Protein AF-L9L7R2-F1 (afdb_monomer_lite)

Sequence (390 aa):
MSDCEFRYIYTLAQDYLRYVLELSQPTSGSSKTSRVLQNVAFSVQKEVEKNLKPCLDNFDVVSIEDARTIFNQVMEKEFEDGIINWGRIVTIFAFGGILIKKVLRERIAPDVDTYKDISYFVAEFIVNHTGEWIRQNGGWVLRHWFNVDLLSAELQETATGKEPTSRTLRGDWTQFGREMAAAAVSSAKRSLRAELKQRLRALSAEERLRQSRLLTQKVIAHSQYQKSKRISIFLSMQDEIETEEIIKDIFQRGKTCFIPRYQFQSNHMDMVKLASPEEISSLPKTSWNIHQPGEGDVREEALSTGGLDLIFMPGLGFDQHGNRLGRGRGYYDTYLKRCLQQQGVKPYTLALAFKEQICLQVPVDENDMKVDEVLYEDTSGSEVQMTTAK

pLDDT: mean 80.46, std 20.23, range [26.33, 98.88]

Radius of gyration: 24.58 Å; chains: 1; bounding box: 65×55×69 Å

Organism: Tupaia chinensis (NCBI:txid246437)

InterPro domains:
  IPR002475 Bcl2-like [PS50062] (37-142)
  IPR002698 5-formyltetrahydrofolate cyclo-ligase [PF01812] (189-377)
  IPR002698 5-formyltetrahydrofolate cyclo-ligase [PTHR23407] (184-378)
  IPR002698 5-formyltetrahydrofolate cyclo-ligase [TIGR02727] (189-376)
  IPR013282 Bcl-2-related protein A1 [PR01867] (3-15)
  IPR013282 Bcl-2-related protein A1 [PR01867] (64-77)
  IPR013282 Bcl-2-related protein A1 [PR01867] (79-88)
  IPR013282 Bcl-2-related protein A1 [PR01867] (91-102)
  IPR020717 Apoptosis regulator, Bcl-2, BH1 motif, conserved site [PS01080] (78-97)
  IPR024185 5-formyltetrahydrofolate cyclo-ligase-like domain superfamily [G3DSA:3.40.50.10420] (180-381)
  IPR026298 Bcl-2 family [PR01862] (71-83)
  IPR026298 Bcl-2 family [PR01862] (85-113)
  IPR026298 Bcl-2 family [PR01862] (117-141)
  IPR026298 Bcl-2 family [cd06845] (10-141)
  IPR036834 Bcl-2-like superfamily [G3DSA:1.10.437.10] (1-147)
  IPR036834 Bcl-2-like superfamily [SSF56854] (1-141)
  IPR037171 NagB/RpiA transferase-like [SSF100950] (189-378)
  IPR046371 Bcl-2, Bcl-2 homology region 1-3 [PF00452] (37-140)
  IPR046371 Bcl-2, Bcl-2 homology region 1-3 [SM00337] (37-140)

Foldseek 3Di:
DDPVQLVVLLVLLLLQLCLLVVVDDPPPPQDPLSVVLNVLLVQLLVLLCVPCVVVLVPDQLQDLVSLLVVLCVLLCLLCVVVDDALLNLSLLSSSLSSNSVRNVVNDPDDDPCSSSSSSNSSSVCCCVRPVVVLVVQVHSDPVRSQQTQPPPDPPPDDDDDDDDDDDDPDDDSNVSSVVSSVSSLVSSLVVVLVVLVVLLVPDDPVLLQVFLVVVLVVLVVDPLNVPWQFEEDECDDSSWRHCLSVQQVCVVSNGWYWYWDDDPVALEIFTFTDPHSVVLVVADADPSRGGDHDPPDDTDTQLVPAHTQEYEDEASAAEPQQFGRHPPSCNVLVVQVVRVVRHPDRHQYEYEDEPSRYGSDRRDDPSTDGHQYYDYDDPDPDDDDDDGDD

Structure (mmCIF, N/CA/C/O backbone):
data_AF-L9L7R2-F1
#
_entry.id   AF-L9L7R2-F1
#
loop_
_atom_site.group_PDB
_atom_site.id
_atom_site.type_symbol
_atom_site.label_atom_id
_atom_site.label_alt_id
_atom_site.label_comp_id
_atom_site.label_asym_id
_atom_site.label_entity_id
_atom_site.label_seq_id
_atom_site.pdbx_PDB_ins_code
_atom_site.Cartn_x
_atom_site.Cartn_y
_atom_site.Cartn_z
_atom_site.occupancy
_atom_site.B_iso_or_equiv
_atom_site.auth_seq_id
_atom_site.auth_comp_id
_atom_site.auth_asym_id
_atom_site.auth_atom_id
_atom_site.pdbx_PDB_model_num
ATOM 1 N N . MET A 1 1 ? -0.063 -6.617 -37.432 1.00 52.84 1 MET A N 1
ATOM 2 C CA . MET A 1 1 ? 1.010 -5.662 -37.077 1.00 52.84 1 MET A CA 1
ATOM 3 C C . MET A 1 1 ? 0.674 -4.313 -37.691 1.00 52.84 1 MET A C 1
ATOM 5 O O . MET A 1 1 ? 0.381 -4.291 -38.880 1.00 52.84 1 MET A O 1
ATOM 9 N N . SER A 1 2 ? 0.668 -3.217 -36.926 1.00 68.31 2 SER A N 1
ATOM 10 C CA . SER A 1 2 ? 0.651 -1.874 -37.526 1.00 68.31 2 SER A CA 1
ATOM 11 C C . SER A 1 2 ? 2.070 -1.309 -37.477 1.00 68.31 2 SER A C 1
ATOM 13 O O . SER A 1 2 ? 2.675 -1.246 -36.410 1.00 68.31 2 SER A O 1
ATOM 15 N N . ASP A 1 3 ? 2.619 -0.932 -38.629 1.00 76.88 3 ASP A N 1
ATOM 16 C CA . ASP A 1 3 ? 3.976 -0.373 -38.762 1.00 76.88 3 ASP A CA 1
ATOM 17 C C . ASP A 1 3 ? 4.186 0.866 -37.854 1.00 76.88 3 ASP A C 1
ATOM 19 O O . ASP A 1 3 ? 5.265 1.130 -37.323 1.00 76.88 3 ASP A O 1
ATOM 23 N N . CYS A 1 4 ? 3.096 1.586 -37.567 1.00 81.44 4 CYS A N 1
ATOM 24 C CA . CYS A 1 4 ? 3.075 2.734 -36.665 1.00 81.44 4 CYS A CA 1
ATOM 25 C C . CYS A 1 4 ? 3.346 2.380 -35.191 1.00 81.44 4 CYS A C 1
ATOM 27 O O . CYS A 1 4 ? 4.013 3.148 -34.498 1.00 81.44 4 CYS A O 1
ATOM 29 N N . GLU A 1 5 ? 2.839 1.245 -34.701 1.00 84.00 5 GLU A N 1
ATOM 30 C CA . GLU A 1 5 ? 2.991 0.825 -33.300 1.00 84.00 5 GLU A CA 1
ATOM 31 C C . GLU A 1 5 ? 4.432 0.411 -33.000 1.00 84.00 5 GLU A C 1
ATOM 33 O O . GLU A 1 5 ? 5.025 0.900 -32.037 1.00 84.00 5 GLU A O 1
ATOM 38 N N . PHE A 1 6 ? 5.027 -0.400 -33.880 1.00 90.38 6 PHE A N 1
ATOM 39 C CA . PHE A 1 6 ? 6.436 -0.773 -33.777 1.00 90.38 6 PHE A CA 1
ATOM 40 C C . PHE A 1 6 ? 7.331 0.469 -33.751 1.00 90.38 6 PHE A C 1
ATOM 42 O O . PHE A 1 6 ? 8.155 0.625 -32.852 1.00 90.38 6 PHE A O 1
ATOM 49 N N . ARG A 1 7 ? 7.115 1.413 -34.677 1.00 89.56 7 ARG A N 1
ATOM 50 C CA . ARG A 1 7 ? 7.900 2.653 -34.754 1.00 89.56 7 ARG A CA 1
ATOM 51 C C . ARG A 1 7 ? 7.791 3.510 -33.491 1.00 89.56 7 ARG A C 1
ATOM 53 O O . ARG A 1 7 ? 8.779 4.124 -33.081 1.00 89.56 7 ARG A O 1
ATOM 60 N N . TYR A 1 8 ? 6.617 3.558 -32.866 1.00 89.38 8 TYR A N 1
ATOM 61 C CA . TYR A 1 8 ? 6.424 4.285 -31.614 1.00 89.38 8 TYR A CA 1
ATOM 62 C C . TYR A 1 8 ? 7.189 3.637 -30.452 1.00 89.38 8 TYR A C 1
ATOM 64 O O . TYR A 1 8 ? 7.931 4.322 -29.749 1.00 89.38 8 TYR A O 1
ATOM 72 N N . ILE A 1 9 ? 7.069 2.318 -30.286 1.00 91.56 9 ILE A N 1
ATOM 73 C CA . ILE A 1 9 ? 7.755 1.568 -29.222 1.00 91.56 9 ILE A CA 1
ATOM 74 C C . ILE A 1 9 ? 9.270 1.623 -29.416 1.00 91.56 9 ILE A C 1
ATOM 76 O O . ILE A 1 9 ? 10.013 1.862 -28.466 1.00 91.56 9 ILE A O 1
ATOM 80 N N . TYR A 1 10 ? 9.723 1.495 -30.660 1.00 93.38 10 TYR A N 1
ATOM 81 C CA . TYR A 1 10 ? 11.119 1.664 -31.032 1.00 93.38 10 TYR A CA 1
ATOM 82 C C . TYR A 1 10 ? 11.647 3.050 -30.648 1.00 93.38 10 TYR A C 1
ATOM 84 O O . TYR A 1 10 ? 12.729 3.156 -30.077 1.00 93.38 10 TYR A O 1
ATOM 92 N N . THR A 1 11 ? 10.854 4.106 -30.854 1.00 91.62 11 THR A N 1
ATOM 93 C CA . THR A 1 11 ? 11.213 5.468 -30.423 1.00 91.62 11 THR A CA 1
ATOM 94 C C . THR A 1 11 ? 11.315 5.568 -28.896 1.00 91.62 11 THR A C 1
ATOM 96 O O . THR A 1 11 ? 12.265 6.157 -28.388 1.00 91.62 11 THR A O 1
ATOM 99 N N . LEU A 1 12 ? 10.387 4.959 -28.144 1.00 91.19 12 LEU A N 1
ATOM 100 C CA . LEU A 1 12 ? 10.459 4.911 -26.676 1.00 91.19 12 LEU A CA 1
ATOM 101 C C . LEU A 1 12 ? 11.711 4.174 -26.181 1.00 91.19 12 LEU A C 1
ATOM 103 O O . LEU A 1 12 ? 12.368 4.640 -25.249 1.00 91.19 12 LEU A O 1
ATOM 107 N N . ALA A 1 13 ? 12.057 3.047 -26.809 1.00 94.00 13 ALA A N 1
ATOM 108 C CA . ALA A 1 13 ? 13.254 2.284 -26.473 1.00 94.00 13 ALA A CA 1
ATOM 109 C C . ALA A 1 13 ? 14.524 3.095 -26.769 1.00 94.00 13 ALA A C 1
ATOM 111 O O . ALA A 1 13 ? 15.390 3.207 -25.902 1.00 94.00 13 ALA A O 1
ATOM 112 N N . GLN A 1 14 ? 14.595 3.754 -27.929 1.00 92.12 14 GLN A N 1
ATOM 113 C CA . GLN A 1 14 ? 15.715 4.627 -28.284 1.00 92.12 14 GLN A CA 1
ATOM 114 C C . GLN A 1 14 ? 15.878 5.791 -27.305 1.00 92.12 14 GLN A C 1
ATOM 116 O O . GLN A 1 14 ? 16.989 6.048 -26.839 1.00 92.12 14 GLN A O 1
ATOM 121 N N . ASP A 1 15 ? 14.788 6.486 -26.975 1.00 90.12 15 ASP A N 1
ATOM 122 C CA . ASP A 1 15 ? 14.807 7.591 -26.015 1.00 90.12 15 ASP A CA 1
ATOM 123 C C . ASP A 1 15 ? 15.297 7.131 -24.637 1.00 90.12 15 ASP A C 1
ATOM 125 O O . ASP A 1 15 ? 16.035 7.855 -23.963 1.00 90.12 15 ASP A O 1
ATOM 129 N N . TYR A 1 16 ? 14.882 5.938 -24.205 1.00 91.50 16 TYR A N 1
ATOM 130 C CA . TYR A 1 16 ? 15.315 5.367 -22.939 1.00 91.50 16 TYR A CA 1
ATOM 131 C C . TYR A 1 16 ? 16.796 4.978 -22.962 1.00 91.50 16 TYR A C 1
ATOM 133 O O . TYR A 1 16 ? 17.550 5.406 -22.091 1.00 91.50 16 TYR A O 1
ATOM 141 N N . LEU A 1 17 ? 17.257 4.225 -23.964 1.00 92.19 17 LEU A N 1
ATOM 142 C CA . LEU A 1 17 ? 18.654 3.785 -24.019 1.00 92.19 17 LEU A CA 1
ATOM 143 C C . LEU A 1 17 ? 19.620 4.960 -24.202 1.00 92.19 17 LEU A C 1
ATOM 145 O O . LEU A 1 17 ? 20.682 4.981 -23.586 1.00 92.19 17 LEU A O 1
ATOM 149 N N . ARG A 1 18 ? 19.238 5.991 -24.964 1.00 88.50 18 ARG A N 1
ATOM 150 C CA . ARG A 1 18 ? 20.019 7.237 -25.047 1.00 88.50 18 ARG A CA 1
ATOM 151 C C . ARG A 1 18 ? 20.107 7.957 -23.706 1.00 88.50 18 ARG A C 1
ATOM 153 O O . ARG A 1 18 ? 21.161 8.510 -23.402 1.00 88.50 18 ARG A O 1
ATOM 160 N N . TYR A 1 19 ? 19.030 7.941 -22.918 1.00 87.50 19 TYR A N 1
ATOM 161 C CA . TYR A 1 19 ? 19.026 8.478 -21.558 1.00 87.50 19 TYR A CA 1
ATOM 162 C C . TYR A 1 19 ? 19.962 7.683 -20.637 1.00 87.50 19 TYR A C 1
ATOM 164 O O . TYR A 1 19 ? 20.761 8.283 -19.925 1.00 87.50 19 TYR A O 1
ATOM 172 N N . VAL A 1 20 ? 19.932 6.347 -20.704 1.00 88.25 20 VAL A N 1
ATOM 173 C CA . VAL A 1 20 ? 20.831 5.462 -19.940 1.00 88.25 20 VAL A CA 1
ATOM 174 C C . VAL A 1 20 ? 22.307 5.709 -20.266 1.00 88.25 20 VAL A C 1
ATOM 176 O O . VAL A 1 20 ? 23.148 5.619 -19.373 1.00 88.25 20 VAL A O 1
ATOM 179 N N . LEU A 1 21 ? 22.617 6.014 -21.528 1.00 86.25 21 LEU A N 1
ATOM 180 C CA . LEU A 1 21 ? 23.975 6.287 -22.003 1.00 86.25 21 LEU A CA 1
ATOM 181 C C . LEU A 1 21 ? 24.417 7.748 -21.864 1.00 86.25 21 LEU A C 1
ATOM 183 O O . LEU A 1 21 ? 25.514 8.084 -22.299 1.00 86.25 21 LEU A O 1
ATOM 187 N N . GLU A 1 22 ? 23.567 8.623 -21.324 1.00 82.69 22 GLU A N 1
ATOM 188 C CA . GLU A 1 22 ? 23.845 10.060 -21.193 1.00 82.69 22 GLU A CA 1
ATOM 189 C C . GLU A 1 22 ? 24.182 10.753 -22.534 1.00 82.69 22 GLU A C 1
ATOM 191 O O . GLU A 1 22 ? 24.720 11.858 -22.567 1.00 82.69 22 GLU A O 1
ATOM 196 N N . LEU A 1 23 ? 23.815 10.144 -23.671 1.00 66.38 23 LEU A N 1
ATOM 197 C CA . LEU A 1 23 ? 24.188 10.614 -25.011 1.00 66.38 23 LEU A CA 1
ATOM 198 C C . LEU A 1 23 ? 23.457 11.899 -25.427 1.00 66.38 23 LEU A C 1
ATOM 200 O O . LEU A 1 23 ? 23.779 12.483 -26.462 1.00 66.38 23 LEU A O 1
ATOM 204 N N . SER A 1 24 ? 22.442 12.351 -24.684 1.00 55.00 24 SER A N 1
ATOM 205 C CA . SER A 1 24 ? 21.748 13.623 -24.930 1.00 55.00 24 SER A CA 1
ATOM 206 C C . SER A 1 24 ? 21.004 14.123 -23.687 1.00 55.00 24 SER A C 1
ATOM 208 O O . SER A 1 24 ? 20.263 13.369 -23.060 1.00 55.00 24 SER A O 1
ATOM 210 N N . GLN A 1 25 ? 21.123 15.423 -23.388 1.00 48.78 25 GLN A N 1
ATOM 211 C CA . GLN A 1 25 ? 20.160 16.143 -22.543 1.00 48.78 25 GLN A CA 1
ATOM 212 C C . GLN A 1 25 ? 18.737 16.017 -23.118 1.00 48.78 25 GLN A C 1
ATOM 214 O O . GLN A 1 25 ? 18.607 15.801 -24.328 1.00 48.78 25 GLN A O 1
ATOM 219 N N . PRO A 1 26 ? 17.673 16.137 -22.290 1.00 45.16 26 PRO A N 1
ATOM 220 C CA . PRO A 1 26 ? 16.299 15.904 -22.722 1.00 45.16 26 PRO A CA 1
ATOM 221 C C . PRO A 1 26 ? 16.006 16.771 -23.939 1.00 45.16 26 PRO A C 1
ATOM 223 O O . PRO A 1 26 ? 15.929 17.996 -23.842 1.00 45.16 26 PRO A O 1
ATOM 226 N N . THR A 1 27 ? 15.873 16.137 -25.100 1.00 43.44 27 THR A N 1
ATOM 227 C CA . THR A 1 27 ? 15.488 16.848 -26.309 1.00 43.44 27 THR A CA 1
ATOM 228 C C . THR A 1 27 ? 14.155 17.535 -26.025 1.00 43.44 27 THR A C 1
ATOM 230 O O . THR A 1 27 ? 13.245 16.965 -25.412 1.00 43.44 27 THR A O 1
ATOM 233 N N . SER A 1 28 ? 14.009 18.770 -26.492 1.00 45.62 28 SER A N 1
ATOM 234 C CA . SER A 1 28 ? 12.753 19.528 -26.466 1.00 45.62 28 SER A CA 1
ATOM 235 C C . SER A 1 28 ? 11.585 18.807 -27.172 1.00 45.62 28 SER A C 1
ATOM 237 O O . SER A 1 28 ? 10.457 19.289 -27.109 1.00 45.62 28 SER A O 1
ATOM 239 N N . GLY A 1 29 ? 11.834 17.641 -27.787 1.00 48.56 29 GLY A N 1
ATOM 240 C CA . GLY A 1 29 ? 10.865 16.763 -28.441 1.00 48.56 29 GLY A CA 1
ATOM 241 C C . GLY A 1 29 ? 10.528 15.443 -27.726 1.00 48.56 29 GLY A C 1
ATOM 242 O O . GLY A 1 29 ? 9.721 14.695 -28.271 1.00 48.56 29 GLY A O 1
ATOM 243 N N . SER A 1 30 ? 11.083 15.119 -26.544 1.00 60.28 30 SER A N 1
ATOM 244 C CA . SER A 1 30 ? 10.708 13.869 -25.852 1.00 60.28 30 SER A CA 1
ATOM 245 C C . SER A 1 30 ? 9.257 13.914 -25.362 1.00 60.28 30 SER A C 1
ATOM 247 O O . SER A 1 30 ? 8.839 14.846 -24.662 1.00 60.28 30 SER A O 1
ATOM 249 N N . SER A 1 31 ? 8.470 12.901 -25.739 1.00 73.38 31 SER A N 1
ATOM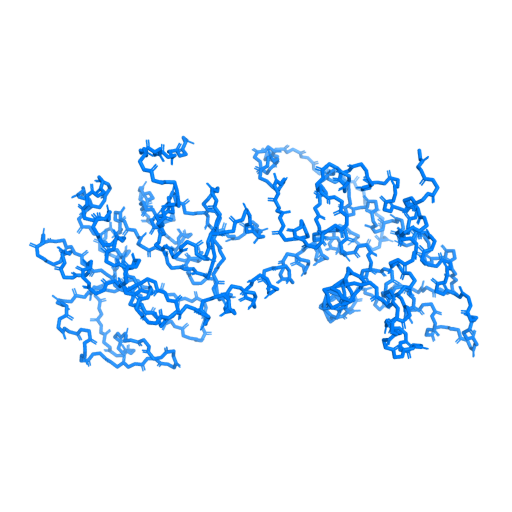 250 C CA . SER A 1 31 ? 7.068 12.801 -25.324 1.00 73.38 31 SER A CA 1
ATOM 251 C C . SER A 1 31 ? 6.955 12.701 -23.795 1.00 73.38 31 SER A C 1
ATOM 253 O O . SER A 1 31 ? 7.861 12.217 -23.114 1.00 73.38 31 SER A O 1
ATOM 255 N N . LYS A 1 32 ? 5.823 13.131 -23.219 1.00 71.00 32 LYS A N 1
ATOM 256 C CA . LYS A 1 32 ? 5.586 12.983 -21.768 1.00 71.00 32 LYS A CA 1
ATOM 257 C C . LYS A 1 32 ? 5.726 11.519 -21.320 1.00 71.00 32 LYS A C 1
ATOM 259 O O . LYS A 1 32 ? 6.269 11.262 -20.252 1.00 71.00 32 LYS A O 1
ATOM 264 N N . THR A 1 33 ? 5.280 10.588 -22.161 1.00 74.62 33 THR A N 1
ATOM 265 C CA . THR A 1 33 ? 5.410 9.137 -21.984 1.00 74.62 33 THR A CA 1
ATOM 266 C C . THR A 1 33 ? 6.871 8.707 -21.869 1.00 74.62 33 THR A C 1
ATOM 268 O O . THR A 1 33 ? 7.238 8.036 -20.911 1.00 74.62 33 THR A O 1
ATOM 271 N N . SER A 1 34 ? 7.719 9.178 -22.784 1.00 80.88 34 SER A N 1
ATOM 272 C CA . SER A 1 34 ? 9.161 8.916 -22.794 1.00 80.88 34 SER A CA 1
ATOM 273 C C . SER A 1 34 ? 9.845 9.390 -21.502 1.00 80.88 34 SER A C 1
ATOM 275 O O . SER A 1 34 ? 10.584 8.633 -20.880 1.00 80.88 34 SER A O 1
ATOM 277 N N . ARG A 1 35 ? 9.505 10.583 -20.994 1.00 75.94 35 ARG A N 1
ATOM 278 C CA . ARG A 1 35 ? 10.063 11.100 -19.723 1.00 75.94 35 ARG A CA 1
ATOM 279 C C . ARG A 1 35 ? 9.659 10.270 -18.503 1.00 75.94 35 ARG A C 1
ATOM 281 O O . ARG A 1 35 ? 10.469 10.053 -17.604 1.00 75.94 35 ARG A O 1
ATOM 288 N N . VAL A 1 36 ? 8.403 9.829 -18.445 1.00 69.94 36 VAL A N 1
ATOM 289 C CA . VAL A 1 36 ? 7.928 8.965 -17.353 1.00 69.94 36 VAL A CA 1
ATOM 290 C C . VAL A 1 36 ? 8.609 7.604 -17.430 1.00 69.94 36 VAL A C 1
ATOM 292 O O . VAL A 1 36 ? 9.138 7.145 -16.420 1.00 69.94 36 VAL A O 1
ATOM 295 N N . LEU A 1 37 ? 8.675 7.010 -18.624 1.00 79.38 37 LEU A N 1
ATOM 296 C CA . LEU A 1 37 ? 9.380 5.755 -18.851 1.00 79.38 37 LEU A CA 1
ATOM 297 C C . LEU A 1 37 ? 10.837 5.840 -18.408 1.00 79.38 37 LEU A C 1
ATOM 299 O O . LEU A 1 37 ? 11.281 4.981 -17.657 1.00 79.38 37 LEU A O 1
ATOM 303 N N . GLN A 1 38 ? 11.551 6.898 -18.803 1.00 82.88 38 GLN A N 1
ATOM 304 C CA . GLN A 1 38 ? 12.933 7.141 -18.390 1.00 82.88 38 GLN A CA 1
ATOM 305 C C . GLN A 1 38 ? 13.079 7.105 -16.872 1.00 82.88 38 GLN A C 1
ATOM 307 O O . GLN A 1 38 ? 13.895 6.346 -16.360 1.00 82.88 38 GLN A O 1
ATOM 312 N N . ASN A 1 39 ? 12.248 7.849 -16.142 1.00 71.94 39 ASN A N 1
ATOM 313 C CA . ASN A 1 39 ? 12.323 7.891 -14.683 1.00 71.94 39 ASN A CA 1
ATOM 314 C C . ASN A 1 39 ? 12.043 6.524 -14.039 1.00 71.94 39 ASN A C 1
ATOM 316 O O . ASN A 1 39 ? 12.790 6.091 -13.158 1.00 71.94 39 ASN A O 1
ATOM 320 N N . VAL A 1 40 ? 10.975 5.842 -14.464 1.00 68.88 40 VAL A N 1
ATOM 321 C CA . VAL A 1 40 ? 10.548 4.577 -13.846 1.00 68.88 40 VAL A CA 1
ATOM 322 C C . VAL A 1 40 ? 11.502 3.442 -14.222 1.00 68.88 40 VAL A C 1
ATOM 324 O O . VAL A 1 40 ? 12.030 2.777 -13.329 1.00 68.88 40 VAL A O 1
ATOM 327 N N . ALA A 1 41 ? 11.787 3.254 -15.513 1.00 75.31 41 ALA A N 1
ATOM 328 C CA . ALA A 1 41 ? 12.677 2.203 -16.002 1.00 75.31 41 ALA A CA 1
ATOM 329 C C . ALA A 1 41 ? 14.109 2.385 -15.490 1.00 75.31 41 ALA A C 1
ATOM 331 O O . ALA A 1 41 ? 14.740 1.414 -15.088 1.00 75.31 41 ALA A O 1
ATOM 332 N N . PHE A 1 42 ? 14.617 3.619 -15.402 1.00 80.19 42 PHE A N 1
ATOM 333 C CA . PHE A 1 42 ? 15.946 3.866 -14.838 1.00 80.19 42 PHE A CA 1
ATOM 334 C C . PHE A 1 42 ? 16.012 3.606 -13.330 1.00 80.19 42 PHE A C 1
ATOM 336 O O . PHE A 1 42 ? 17.023 3.105 -12.836 1.00 80.19 42 PHE A O 1
ATOM 343 N N . SER A 1 43 ? 14.940 3.898 -12.583 1.00 70.69 43 SER A N 1
ATOM 344 C CA . SER A 1 43 ? 14.858 3.517 -11.168 1.00 70.69 43 SER A CA 1
ATOM 345 C C . SER A 1 43 ? 14.861 1.996 -10.996 1.00 70.69 43 SER A C 1
ATOM 347 O O . SER A 1 43 ? 15.547 1.500 -10.104 1.00 70.69 43 SER A O 1
ATOM 349 N N . VAL A 1 44 ? 14.121 1.260 -11.838 1.00 72.56 44 VAL A N 1
ATOM 350 C CA . VAL A 1 44 ? 14.136 -0.214 -11.849 1.00 72.56 44 VAL A CA 1
ATOM 351 C C . VAL A 1 44 ? 15.533 -0.722 -12.197 1.00 72.56 44 VAL A C 1
ATOM 353 O O . VAL A 1 44 ? 16.092 -1.504 -11.437 1.00 72.56 44 VAL A O 1
ATOM 356 N N . GLN A 1 45 ? 16.142 -0.208 -13.270 1.00 82.06 45 GLN A N 1
ATOM 357 C CA . GLN A 1 45 ? 17.501 -0.560 -13.681 1.00 82.06 45 GLN A CA 1
ATOM 358 C C . GLN A 1 45 ? 18.502 -0.395 -12.533 1.00 82.06 45 GLN A C 1
ATOM 360 O O . GLN A 1 45 ? 19.252 -1.321 -12.256 1.00 82.06 45 GLN A O 1
ATOM 365 N N . LYS A 1 46 ? 18.512 0.749 -11.837 1.00 79.81 46 LYS A N 1
ATOM 366 C CA . LYS A 1 46 ? 19.438 0.985 -10.714 1.00 79.81 46 LYS A CA 1
ATOM 367 C C . LYS A 1 46 ? 19.245 0.001 -9.563 1.00 79.81 46 LYS A C 1
ATOM 369 O O . LYS A 1 46 ? 20.221 -0.415 -8.946 1.00 79.81 46 LYS A O 1
ATOM 374 N N . GLU A 1 47 ? 17.997 -0.332 -9.246 1.00 70.88 47 GLU A N 1
ATOM 375 C CA . GLU A 1 47 ? 17.670 -1.290 -8.188 1.00 70.88 47 GLU A CA 1
ATOM 376 C C . GLU A 1 47 ? 18.161 -2.697 -8.561 1.00 70.88 47 GLU A C 1
ATOM 378 O O . GLU A 1 47 ? 18.801 -3.361 -7.751 1.00 70.88 47 GLU A O 1
ATOM 383 N N . VAL A 1 48 ? 17.944 -3.105 -9.812 1.00 72.31 48 VAL A N 1
ATOM 384 C CA . VAL A 1 48 ? 18.411 -4.383 -10.363 1.00 72.31 48 VAL A CA 1
ATOM 385 C C . VAL A 1 48 ? 19.937 -4.436 -10.413 1.00 72.31 48 VAL A C 1
ATOM 387 O O . VAL A 1 48 ? 20.528 -5.382 -9.905 1.00 72.31 48 VAL A O 1
ATOM 390 N N . GLU A 1 49 ? 20.596 -3.410 -10.960 1.00 81.56 49 GLU A N 1
ATOM 391 C CA . GLU A 1 49 ? 22.061 -3.313 -11.013 1.00 81.56 49 GLU A CA 1
ATOM 392 C C . GLU A 1 49 ? 22.687 -3.405 -9.619 1.00 81.56 49 GLU A C 1
ATOM 394 O O . GLU A 1 49 ? 23.767 -3.968 -9.465 1.00 81.56 49 GLU A O 1
ATOM 399 N N . LYS A 1 50 ? 22.012 -2.864 -8.598 1.00 77.44 50 LYS A N 1
ATOM 400 C CA . LYS A 1 50 ? 22.462 -2.912 -7.207 1.00 77.44 50 LYS A CA 1
ATOM 401 C C . LYS A 1 50 ? 22.244 -4.288 -6.578 1.00 77.44 50 LYS A C 1
ATOM 403 O O . LYS A 1 50 ? 23.174 -4.831 -5.986 1.00 77.44 50 LYS A O 1
ATOM 408 N N . ASN A 1 51 ? 21.030 -4.824 -6.667 1.00 66.06 51 ASN A N 1
ATOM 409 C CA . ASN A 1 51 ? 20.643 -6.033 -5.939 1.00 66.06 51 ASN A CA 1
ATOM 410 C C . ASN A 1 51 ? 21.164 -7.297 -6.626 1.00 66.06 51 ASN A C 1
ATOM 412 O O . ASN A 1 51 ? 21.524 -8.255 -5.949 1.00 66.06 51 ASN A O 1
ATOM 416 N N . LEU A 1 52 ? 21.265 -7.275 -7.957 1.00 68.94 52 LEU A N 1
ATOM 417 C CA . LEU A 1 52 ? 21.658 -8.419 -8.783 1.00 68.94 52 LEU A CA 1
ATOM 418 C C . LEU A 1 52 ? 23.073 -8.302 -9.325 1.00 68.94 52 LEU A C 1
ATOM 420 O O . LEU A 1 52 ? 23.452 -9.056 -10.217 1.00 68.94 52 LEU A O 1
ATOM 424 N N . LYS A 1 53 ? 23.883 -7.395 -8.767 1.00 74.12 53 LYS A N 1
ATOM 425 C CA . LYS A 1 53 ? 25.279 -7.199 -9.163 1.00 74.12 53 LYS A CA 1
ATOM 426 C C . LYS A 1 53 ? 26.075 -8.510 -9.287 1.00 74.12 53 LYS A C 1
ATOM 428 O O . LYS A 1 53 ? 26.692 -8.689 -10.333 1.00 74.12 53 LYS A O 1
ATOM 433 N N . PRO A 1 54 ? 26.044 -9.445 -8.312 1.00 68.06 54 PRO A N 1
ATOM 434 C CA . PRO A 1 54 ? 26.812 -10.689 -8.411 1.00 68.06 54 PRO A CA 1
ATOM 435 C C . PRO A 1 54 ? 26.350 -11.585 -9.562 1.00 68.06 54 PRO A C 1
ATOM 437 O O . PRO A 1 54 ? 27.154 -12.275 -10.173 1.00 68.06 54 PRO A O 1
ATOM 440 N N . CYS A 1 55 ? 25.049 -11.568 -9.856 1.00 65.19 55 CYS A N 1
ATOM 441 C CA . CYS A 1 55 ? 24.463 -12.307 -10.965 1.00 65.19 55 CYS A CA 1
ATOM 442 C C . CYS A 1 55 ? 24.902 -11.674 -12.291 1.00 65.19 55 CYS A C 1
ATOM 444 O O . CYS A 1 55 ? 25.495 -12.338 -13.132 1.00 65.19 55 CYS A O 1
ATOM 446 N N . LEU A 1 56 ? 24.715 -10.356 -12.419 1.00 70.69 56 LEU A N 1
ATOM 447 C CA . LEU A 1 56 ? 25.093 -9.583 -13.596 1.00 70.69 56 LEU A CA 1
ATOM 448 C C . LEU A 1 56 ? 26.585 -9.685 -13.907 1.00 70.69 56 LEU A C 1
ATOM 450 O O . LEU A 1 56 ? 26.930 -9.743 -15.080 1.00 70.69 56 LEU A O 1
ATOM 454 N N . ASP A 1 57 ? 27.467 -9.695 -12.909 1.00 71.12 57 ASP A N 1
ATOM 455 C CA . ASP A 1 57 ? 28.919 -9.796 -13.109 1.00 71.12 57 ASP A CA 1
ATOM 456 C C . ASP A 1 57 ? 29.348 -11.160 -13.706 1.00 71.12 57 ASP A C 1
ATOM 458 O O . ASP A 1 57 ? 30.444 -11.250 -14.245 1.00 71.12 57 ASP A O 1
ATOM 462 N N . ASN A 1 58 ? 28.488 -12.190 -13.682 1.00 65.75 58 ASN A N 1
ATOM 463 C CA . ASN A 1 58 ? 28.794 -13.540 -14.180 1.00 65.75 58 ASN A CA 1
ATOM 464 C C . ASN A 1 58 ? 28.418 -13.792 -15.651 1.00 65.75 58 ASN A C 1
ATOM 466 O O . ASN A 1 58 ? 28.611 -14.909 -16.135 1.00 65.75 58 ASN A O 1
ATOM 470 N N . PHE A 1 59 ? 27.856 -12.808 -16.359 1.00 69.69 59 PHE A N 1
ATOM 471 C CA . PHE A 1 59 ? 27.550 -12.948 -17.785 1.00 69.69 59 PHE A CA 1
ATOM 472 C C . PHE A 1 59 ? 28.287 -11.893 -18.604 1.00 69.69 59 PHE A C 1
ATOM 474 O O . PHE A 1 59 ? 28.068 -10.686 -18.424 1.00 69.69 59 PHE A O 1
ATOM 481 N N . ASP A 1 60 ? 29.106 -12.371 -19.538 1.00 67.56 60 ASP A N 1
ATOM 482 C CA . ASP A 1 60 ? 29.816 -11.546 -20.507 1.00 67.56 60 ASP A CA 1
ATOM 483 C C . ASP A 1 60 ? 28.918 -11.273 -21.713 1.00 67.56 60 ASP A C 1
ATOM 485 O O . ASP A 1 60 ? 28.365 -12.188 -22.323 1.00 67.56 60 ASP A O 1
ATOM 489 N N . VAL A 1 61 ? 28.767 -9.995 -22.057 1.00 76.88 61 VAL A N 1
ATOM 490 C CA . VAL A 1 61 ? 27.998 -9.561 -23.228 1.00 76.88 61 VAL A CA 1
ATOM 491 C C . VAL A 1 61 ? 28.971 -8.918 -24.206 1.00 76.88 61 VAL A C 1
ATOM 493 O O . VAL A 1 61 ? 29.215 -7.714 -24.157 1.00 76.88 61 VAL A O 1
ATOM 496 N N . VAL A 1 62 ? 29.575 -9.746 -25.057 1.00 75.44 62 VAL A N 1
ATOM 497 C CA . VAL A 1 62 ? 30.696 -9.347 -25.924 1.00 75.44 62 VAL A CA 1
ATOM 498 C C . VAL A 1 62 ? 30.195 -8.803 -27.270 1.00 75.44 62 VAL A C 1
ATOM 500 O O . VAL A 1 62 ? 30.837 -7.959 -27.905 1.00 75.44 62 VAL A O 1
ATOM 503 N N . SER A 1 63 ? 29.007 -9.227 -27.703 1.00 83.69 63 SER A N 1
ATOM 504 C CA . SER A 1 63 ? 28.390 -8.817 -28.964 1.00 83.69 63 SER A CA 1
ATOM 505 C C . SER A 1 63 ? 26.912 -8.427 -28.829 1.00 83.69 63 SER A C 1
ATOM 507 O O . SER A 1 63 ? 26.260 -8.662 -27.813 1.00 83.69 63 SER A O 1
ATOM 509 N N . ILE A 1 64 ? 26.372 -7.812 -29.889 1.00 87.44 64 ILE A N 1
ATOM 510 C CA . ILE A 1 64 ? 24.936 -7.504 -30.001 1.00 87.44 64 ILE A CA 1
ATOM 511 C C . ILE A 1 64 ? 24.113 -8.799 -30.070 1.00 87.44 64 ILE A C 1
ATOM 513 O O . ILE A 1 64 ? 23.005 -8.842 -29.543 1.00 87.44 64 ILE A O 1
ATOM 517 N N . GLU A 1 65 ? 24.663 -9.860 -30.664 1.00 85.94 65 GLU A N 1
ATOM 518 C CA . GLU A 1 65 ? 23.995 -11.161 -30.748 1.00 85.94 65 GLU A CA 1
ATOM 519 C C . GLU A 1 65 ? 23.925 -11.848 -29.378 1.00 85.94 65 GLU A C 1
ATOM 521 O O . GLU A 1 65 ? 22.884 -12.397 -29.012 1.00 85.94 65 GLU A O 1
ATOM 526 N N . ASP A 1 66 ? 24.984 -11.727 -28.569 1.00 80.25 66 ASP A N 1
ATOM 527 C CA . ASP A 1 66 ? 24.964 -12.181 -27.173 1.00 80.25 66 ASP A CA 1
ATOM 528 C C . ASP A 1 66 ? 23.917 -11.400 -26.376 1.00 80.25 66 ASP A C 1
ATOM 530 O O . ASP A 1 66 ? 23.128 -11.986 -25.636 1.00 80.25 66 ASP A O 1
ATOM 534 N N . ALA A 1 67 ? 23.860 -10.076 -26.571 1.00 86.44 67 ALA A N 1
ATOM 535 C CA . ALA A 1 67 ? 22.868 -9.227 -25.922 1.00 86.44 67 ALA A CA 1
ATOM 536 C C . ALA A 1 67 ? 21.439 -9.635 -26.298 1.00 86.44 67 ALA A C 1
ATOM 538 O O . ALA A 1 67 ? 20.603 -9.766 -25.410 1.00 86.44 67 ALA A O 1
ATOM 539 N N . ARG A 1 68 ? 21.166 -9.880 -27.586 1.00 89.19 68 ARG A N 1
ATOM 540 C CA . ARG A 1 68 ? 19.863 -10.351 -28.081 1.00 89.19 68 ARG A CA 1
ATOM 541 C C . ARG A 1 68 ? 19.506 -11.721 -27.502 1.00 89.19 68 ARG A C 1
ATOM 543 O O . ARG A 1 68 ? 18.381 -11.916 -27.050 1.00 89.19 68 ARG A O 1
ATOM 550 N N . THR A 1 69 ? 20.458 -12.652 -27.478 1.00 80.25 69 THR A N 1
ATOM 551 C CA . THR A 1 69 ? 20.253 -14.006 -26.944 1.00 80.25 69 THR A CA 1
ATOM 552 C C . THR A 1 69 ? 19.916 -13.966 -25.456 1.00 80.25 69 THR A C 1
ATOM 554 O O . THR A 1 69 ? 18.926 -14.557 -25.031 1.00 80.25 69 THR A O 1
ATOM 557 N N . ILE A 1 70 ? 20.703 -13.231 -24.665 1.00 80.50 70 ILE A N 1
ATOM 558 C CA . ILE A 1 70 ? 20.478 -13.069 -23.223 1.00 80.50 70 ILE A CA 1
ATOM 559 C C . ILE A 1 70 ? 19.158 -12.338 -22.970 1.00 80.50 70 ILE A C 1
ATOM 561 O O . ILE A 1 70 ? 18.392 -12.741 -22.099 1.00 80.50 70 ILE A O 1
ATOM 565 N N . PHE A 1 71 ? 18.870 -11.288 -23.742 1.00 88.88 71 PHE A N 1
ATOM 566 C CA . PHE A 1 71 ? 17.603 -10.569 -23.673 1.00 88.88 71 PHE A CA 1
ATOM 567 C C . PHE A 1 71 ? 16.411 -11.504 -23.838 1.00 88.88 71 PHE A C 1
ATOM 569 O O . PHE A 1 71 ? 15.561 -11.549 -22.953 1.00 88.88 71 PHE A O 1
ATOM 576 N N . ASN A 1 72 ? 16.380 -12.282 -24.920 1.00 85.94 72 ASN A N 1
ATOM 577 C CA . ASN A 1 72 ? 15.280 -13.201 -25.178 1.00 85.94 72 ASN A CA 1
ATOM 578 C C . ASN A 1 72 ? 15.178 -14.269 -24.088 1.00 85.94 72 ASN A C 1
ATOM 580 O O . ASN A 1 72 ? 14.090 -14.474 -23.578 1.00 85.94 72 ASN A O 1
ATOM 584 N N . GLN A 1 73 ? 16.287 -14.866 -23.639 1.00 77.75 73 GLN A N 1
ATOM 585 C CA . GLN A 1 73 ? 16.252 -15.869 -22.563 1.00 77.75 73 GLN A CA 1
ATOM 586 C C . GLN A 1 73 ? 15.657 -15.323 -21.261 1.00 77.75 73 GLN A C 1
ATOM 588 O O . GLN A 1 73 ? 14.840 -15.986 -20.624 1.00 77.75 73 GLN A O 1
ATOM 593 N N . VAL A 1 74 ? 16.056 -14.113 -20.858 1.00 79.00 74 VAL A N 1
ATOM 594 C CA . VAL A 1 74 ? 15.536 -13.484 -19.639 1.00 79.00 74 VAL A CA 1
ATOM 595 C C . VAL A 1 74 ? 14.080 -13.083 -19.818 1.00 79.00 74 VAL A C 1
ATOM 597 O O . VAL A 1 74 ? 13.284 -13.322 -18.918 1.00 79.00 74 VAL A O 1
ATOM 600 N N . MET A 1 75 ? 13.720 -12.479 -20.951 1.00 86.62 75 MET A N 1
ATOM 601 C CA . MET A 1 75 ? 12.356 -12.010 -21.177 1.00 86.62 75 MET A CA 1
ATOM 602 C C . MET A 1 75 ? 11.380 -13.174 -21.400 1.00 86.62 75 MET A C 1
ATOM 604 O O . MET A 1 75 ? 10.299 -13.168 -20.830 1.00 86.62 75 MET A O 1
ATOM 608 N N . GLU A 1 76 ? 11.749 -14.217 -22.141 1.00 82.19 76 GLU A N 1
ATOM 609 C CA . GLU A 1 76 ? 10.938 -15.438 -22.266 1.00 82.19 76 GLU A CA 1
ATOM 610 C C . GLU A 1 76 ? 10.706 -16.082 -20.902 1.00 82.19 76 GLU A C 1
ATOM 612 O O . GLU A 1 76 ? 9.585 -16.476 -20.597 1.00 82.19 76 GLU A O 1
ATOM 617 N N . LYS A 1 77 ? 11.742 -16.136 -20.053 1.00 73.38 77 LYS A N 1
ATOM 618 C CA . LYS A 1 77 ? 11.610 -16.685 -18.702 1.00 73.38 77 LYS A CA 1
ATOM 619 C C . LYS A 1 77 ? 10.767 -15.803 -17.791 1.00 73.38 77 LYS A C 1
ATOM 621 O O . LYS A 1 77 ? 9.981 -16.326 -17.010 1.00 73.38 77 LYS A O 1
ATOM 626 N N . GLU A 1 78 ? 10.942 -14.486 -17.878 1.00 75.25 78 GLU A N 1
ATOM 627 C CA . GLU A 1 78 ? 10.116 -13.517 -17.167 1.00 75.25 78 GLU A CA 1
ATOM 628 C C . GLU A 1 78 ? 8.654 -13.783 -17.527 1.00 75.25 78 GLU A C 1
ATOM 630 O O . GLU A 1 78 ? 7.880 -14.101 -16.639 1.00 75.25 78 GLU A O 1
ATOM 635 N N . PHE A 1 79 ? 8.294 -13.738 -18.814 1.00 80.06 79 PHE A N 1
ATOM 636 C CA . PHE A 1 79 ? 6.926 -13.863 -19.347 1.00 80.06 79 PHE A CA 1
ATOM 637 C C . PHE A 1 79 ? 6.405 -15.302 -19.523 1.00 80.06 79 PHE A C 1
ATOM 639 O O . PHE A 1 79 ? 5.339 -15.489 -20.107 1.00 80.06 79 PHE A O 1
ATOM 646 N N . GLU A 1 80 ? 7.093 -16.310 -18.976 1.00 78.31 80 GLU A N 1
ATOM 647 C CA . GLU A 1 80 ? 6.688 -17.725 -19.062 1.00 78.31 80 GLU A CA 1
ATOM 648 C C . GLU A 1 80 ? 5.356 -17.997 -18.343 1.00 78.31 80 GLU A C 1
ATOM 650 O O . GLU A 1 80 ? 4.595 -18.876 -18.741 1.00 78.31 80 GLU A O 1
ATOM 655 N N . ASP A 1 81 ? 5.053 -17.211 -17.309 1.00 67.75 81 ASP A N 1
ATOM 656 C CA . ASP A 1 81 ? 3.808 -17.287 -16.539 1.00 67.75 81 ASP A CA 1
ATOM 657 C C . ASP A 1 81 ? 2.582 -16.712 -17.273 1.00 67.75 81 ASP A C 1
ATOM 659 O O . ASP A 1 81 ? 1.470 -16.797 -16.760 1.00 67.75 81 ASP A O 1
ATOM 663 N N . GLY A 1 82 ? 2.768 -16.105 -18.452 1.00 75.69 82 GLY A N 1
ATOM 664 C CA . GLY A 1 82 ? 1.702 -15.476 -19.237 1.00 75.69 82 GLY A CA 1
ATOM 665 C C . GLY A 1 82 ? 1.155 -14.168 -18.653 1.00 75.69 82 GLY A C 1
ATOM 666 O O . GLY A 1 82 ? 0.329 -13.512 -19.290 1.00 75.69 82 GLY A O 1
ATOM 667 N N . ILE A 1 83 ? 1.626 -13.738 -17.480 1.00 68.25 83 ILE A N 1
ATOM 668 C CA . ILE A 1 83 ? 1.128 -12.534 -16.816 1.00 68.25 83 ILE A CA 1
ATOM 669 C C . ILE A 1 83 ? 1.797 -11.300 -17.438 1.00 68.25 83 ILE A C 1
ATOM 671 O O . ILE A 1 83 ? 3.021 -11.192 -17.518 1.00 68.25 83 ILE A O 1
ATOM 675 N N . ILE A 1 84 ? 0.994 -10.317 -17.850 1.00 76.31 84 ILE A N 1
ATOM 676 C CA . ILE A 1 84 ? 1.478 -9.056 -18.429 1.00 76.31 84 ILE A CA 1
ATOM 677 C C . ILE A 1 84 ? 0.914 -7.888 -17.617 1.00 76.31 84 ILE A C 1
ATOM 679 O O . ILE A 1 84 ? -0.282 -7.815 -17.349 1.00 76.31 84 ILE A O 1
ATOM 683 N N . ASN A 1 85 ? 1.783 -6.959 -17.208 1.00 74.94 85 ASN A N 1
ATOM 684 C CA . ASN A 1 85 ? 1.395 -5.695 -16.580 1.00 74.94 85 ASN A CA 1
ATOM 685 C C . ASN A 1 85 ? 2.428 -4.597 -16.870 1.00 74.94 85 ASN A C 1
ATOM 687 O O . ASN A 1 85 ? 3.553 -4.876 -17.291 1.00 74.94 85 ASN A O 1
ATOM 691 N N . TRP A 1 86 ? 2.075 -3.338 -16.600 1.00 78.56 86 TRP A N 1
ATOM 692 C CA . TRP A 1 86 ? 2.958 -2.193 -16.849 1.00 78.56 86 TRP A CA 1
ATOM 693 C C . TRP A 1 86 ? 4.299 -2.268 -16.113 1.00 78.56 86 TRP A C 1
ATOM 695 O O . TRP A 1 86 ? 5.315 -1.851 -16.666 1.00 78.56 86 TRP A O 1
ATOM 705 N N . GLY A 1 87 ? 4.335 -2.835 -14.904 1.00 68.38 87 GLY A N 1
ATOM 706 C CA . GLY A 1 87 ? 5.577 -3.039 -14.157 1.00 68.38 87 GLY A CA 1
ATOM 707 C C . GLY A 1 87 ? 6.544 -3.964 -14.896 1.00 68.38 87 GLY A C 1
ATOM 708 O O . GLY A 1 87 ? 7.718 -3.631 -15.037 1.00 68.38 87 GLY A O 1
ATOM 709 N N . ARG A 1 88 ? 6.036 -5.073 -15.436 1.00 79.69 88 ARG A N 1
ATOM 710 C CA . ARG A 1 88 ? 6.812 -6.046 -16.221 1.00 79.69 88 ARG A CA 1
ATOM 711 C C . ARG A 1 88 ? 7.147 -5.533 -17.617 1.00 79.69 88 ARG A C 1
ATOM 713 O O . ARG A 1 88 ? 8.243 -5.742 -18.104 1.00 79.69 88 ARG A O 1
ATOM 720 N N . ILE A 1 89 ? 6.285 -4.737 -18.244 1.00 85.62 89 ILE A N 1
ATOM 721 C CA . ILE A 1 89 ? 6.654 -4.051 -19.495 1.00 85.62 89 ILE A CA 1
ATOM 722 C C . ILE A 1 89 ? 7.838 -3.100 -19.260 1.00 85.62 89 ILE A C 1
ATOM 724 O O . ILE A 1 89 ? 8.749 -3.015 -20.081 1.00 85.62 89 ILE A O 1
ATOM 728 N N . VAL A 1 90 ? 7.873 -2.414 -18.114 1.00 84.00 90 VAL A N 1
ATOM 729 C CA . VAL A 1 90 ? 8.998 -1.549 -17.738 1.00 84.00 90 VAL A CA 1
ATOM 730 C C . VAL A 1 90 ? 10.291 -2.343 -17.497 1.00 84.00 90 VAL A C 1
ATOM 732 O O . VAL A 1 90 ? 11.367 -1.815 -17.795 1.00 84.00 90 VAL A O 1
ATOM 735 N N . THR A 1 91 ? 10.231 -3.593 -17.015 1.00 83.31 91 THR A N 1
ATOM 736 C CA . THR A 1 91 ? 11.443 -4.423 -16.854 1.00 83.31 91 THR A CA 1
ATOM 737 C C . THR A 1 91 ? 12.103 -4.743 -18.189 1.00 83.31 91 THR A C 1
ATOM 739 O O . THR A 1 91 ? 13.331 -4.778 -18.239 1.00 83.31 91 THR A O 1
ATOM 742 N N . ILE A 1 92 ? 11.328 -4.855 -19.275 1.00 91.94 92 ILE A N 1
ATOM 743 C CA . ILE A 1 92 ? 11.849 -5.038 -20.638 1.00 91.94 92 ILE A CA 1
ATOM 744 C C . ILE A 1 92 ? 12.785 -3.881 -21.014 1.00 91.94 92 ILE A C 1
ATOM 746 O O . ILE A 1 92 ? 13.925 -4.097 -21.432 1.00 91.94 92 ILE A O 1
ATOM 750 N N . PHE A 1 93 ? 12.338 -2.636 -20.802 1.00 92.88 93 PHE A N 1
ATOM 751 C CA . PHE A 1 93 ? 13.177 -1.459 -21.036 1.00 92.88 93 PHE A CA 1
ATOM 752 C C . PHE A 1 93 ? 14.384 -1.463 -20.104 1.00 92.88 93 PHE A C 1
ATOM 754 O O . PHE A 1 93 ? 15.512 -1.369 -20.581 1.00 92.88 93 PHE A O 1
ATOM 761 N N . ALA A 1 94 ? 14.160 -1.625 -18.795 1.00 87.88 94 ALA A N 1
ATOM 762 C CA . ALA A 1 94 ? 15.222 -1.602 -17.793 1.00 87.88 94 ALA A CA 1
ATOM 763 C C . ALA A 1 94 ? 16.338 -2.612 -18.099 1.00 87.88 94 ALA A C 1
ATOM 765 O O . ALA A 1 94 ? 17.518 -2.271 -18.007 1.00 87.88 94 ALA A O 1
ATOM 766 N N . PHE A 1 95 ? 15.979 -3.825 -18.529 1.00 89.12 95 PHE A N 1
ATOM 767 C CA . PHE A 1 95 ? 16.945 -4.848 -18.906 1.00 89.12 95 PHE A CA 1
ATOM 768 C C . PHE A 1 95 ? 17.698 -4.492 -20.192 1.00 89.12 95 PHE A C 1
ATOM 770 O O . PHE A 1 95 ? 18.921 -4.624 -20.230 1.00 89.12 95 PHE A O 1
ATOM 777 N N . GLY A 1 96 ? 17.025 -3.922 -21.198 1.00 93.31 96 GLY A N 1
ATOM 778 C CA . GLY A 1 96 ? 17.700 -3.325 -22.359 1.00 93.31 96 GLY A CA 1
ATOM 779 C C . GLY A 1 96 ? 18.733 -2.259 -21.955 1.00 93.31 96 GLY A C 1
ATOM 780 O O . GLY A 1 96 ? 19.837 -2.217 -22.501 1.00 93.31 96 GLY A O 1
ATOM 781 N N . GLY A 1 97 ? 18.416 -1.453 -20.935 1.00 91.56 97 GLY A N 1
ATOM 782 C CA . GLY A 1 97 ? 19.321 -0.471 -20.324 1.00 91.56 97 GLY A CA 1
ATOM 783 C C . GLY A 1 97 ? 20.553 -1.090 -19.649 1.00 91.56 97 GLY A C 1
ATOM 784 O O . GLY A 1 97 ? 21.646 -0.519 -19.694 1.00 91.56 97 GLY A O 1
ATOM 785 N N . ILE A 1 98 ? 20.409 -2.265 -19.039 1.00 89.31 98 ILE A N 1
ATOM 786 C CA . ILE A 1 98 ? 21.530 -3.016 -18.453 1.00 89.31 98 ILE A CA 1
ATOM 787 C C . ILE A 1 98 ? 22.417 -3.580 -19.563 1.00 89.31 98 ILE A C 1
ATOM 789 O O . ILE A 1 98 ? 23.639 -3.420 -19.521 1.00 89.31 98 ILE A O 1
ATOM 793 N N . LEU A 1 99 ? 21.810 -4.196 -20.579 1.00 89.31 99 LEU A N 1
ATOM 794 C CA . LEU A 1 99 ? 22.535 -4.804 -21.693 1.00 89.31 99 LEU A CA 1
ATOM 795 C C . LEU A 1 99 ? 23.360 -3.777 -22.463 1.00 89.31 99 LEU A C 1
ATOM 797 O O . LEU A 1 99 ? 24.534 -4.034 -22.719 1.00 89.31 99 LEU A O 1
ATOM 801 N N . ILE A 1 100 ? 22.811 -2.592 -22.761 1.00 90.06 100 ILE A N 1
ATOM 802 C CA . ILE A 1 100 ? 23.570 -1.562 -23.484 1.00 90.06 100 ILE A CA 1
ATOM 803 C C . ILE A 1 100 ? 24.810 -1.108 -22.702 1.00 90.06 100 ILE A C 1
ATOM 805 O O . ILE A 1 100 ? 25.881 -0.959 -23.288 1.00 90.06 100 ILE A O 1
ATOM 809 N N . LYS A 1 101 ? 24.718 -0.966 -21.372 1.00 88.00 101 LYS A N 1
ATOM 810 C CA . LYS A 1 101 ? 25.886 -0.642 -20.541 1.00 88.00 101 LYS A CA 1
ATOM 811 C C . LYS A 1 101 ? 26.930 -1.756 -20.561 1.00 88.00 101 LYS A C 1
ATOM 813 O O . LYS A 1 101 ? 28.118 -1.453 -20.599 1.00 88.00 101 LYS A O 1
ATOM 818 N N . LYS A 1 102 ? 26.510 -3.026 -20.528 1.00 85.06 102 LYS A N 1
ATOM 819 C CA . LYS A 1 102 ? 27.437 -4.170 -20.559 1.00 85.06 102 LYS A CA 1
ATOM 820 C C . LYS A 1 102 ? 28.132 -4.296 -21.916 1.00 85.06 102 LYS A C 1
ATOM 822 O O . LYS A 1 102 ? 29.355 -4.340 -21.943 1.00 85.06 102 LYS A O 1
ATOM 827 N N . VAL A 1 103 ? 27.382 -4.233 -23.018 1.00 85.31 103 VAL A N 1
ATOM 828 C CA . VAL A 1 103 ? 27.935 -4.292 -24.385 1.00 85.31 103 VAL A CA 1
ATOM 829 C C . VAL A 1 103 ? 28.960 -3.183 -24.622 1.00 85.31 103 VAL A C 1
ATOM 831 O O . VAL A 1 103 ? 30.006 -3.424 -25.218 1.00 85.31 103 VAL A O 1
ATOM 834 N N . LEU A 1 104 ? 28.684 -1.959 -24.159 1.00 82.38 104 LEU A N 1
ATOM 835 C CA . LEU A 1 104 ? 29.600 -0.835 -24.364 1.00 82.38 104 LEU A CA 1
ATOM 836 C C . LEU A 1 104 ? 30.812 -0.852 -23.428 1.00 82.38 104 LEU A C 1
ATOM 838 O O . LEU A 1 104 ? 31.847 -0.302 -23.790 1.00 82.38 104 LEU A O 1
ATOM 842 N N . ARG A 1 105 ? 30.714 -1.483 -22.253 1.00 77.25 105 ARG A N 1
ATOM 843 C CA . ARG A 1 105 ? 31.843 -1.618 -21.323 1.00 77.25 105 ARG A CA 1
ATOM 844 C C . ARG A 1 105 ? 32.939 -2.538 -21.865 1.00 77.25 105 ARG A C 1
ATOM 846 O O . ARG A 1 105 ? 34.109 -2.283 -21.604 1.00 77.25 105 ARG A O 1
ATOM 853 N N . GLU A 1 106 ? 32.557 -3.557 -22.630 1.00 66.31 106 GLU A N 1
ATOM 854 C CA . GLU A 1 106 ? 33.477 -4.536 -23.226 1.00 66.31 106 GLU A CA 1
ATOM 855 C C . GLU A 1 106 ? 34.035 -4.095 -24.596 1.00 66.31 106 GLU A C 1
ATOM 857 O O . GLU A 1 106 ? 34.937 -4.732 -25.143 1.00 66.31 106 GLU A O 1
ATOM 862 N N . ARG A 1 107 ? 33.530 -2.995 -25.180 1.00 65.12 107 ARG A N 1
ATOM 863 C CA . ARG A 1 107 ? 33.960 -2.507 -26.502 1.00 65.12 107 ARG A CA 1
ATOM 864 C C . ARG A 1 107 ? 34.969 -1.363 -26.408 1.00 65.12 107 ARG A C 1
ATOM 866 O O . ARG A 1 107 ? 34.739 -0.351 -25.759 1.00 65.12 107 ARG A O 1
ATOM 873 N N . ILE A 1 108 ? 36.057 -1.495 -27.170 1.00 54.00 108 ILE A N 1
ATOM 874 C CA . ILE A 1 108 ? 37.143 -0.500 -27.283 1.00 54.00 108 ILE A CA 1
ATOM 875 C C . ILE A 1 108 ? 36.682 0.770 -28.033 1.00 54.00 108 ILE A C 1
ATOM 877 O O . ILE A 1 108 ? 37.211 1.853 -27.795 1.00 54.00 108 ILE A O 1
ATOM 881 N N . ALA A 1 109 ? 35.672 0.658 -28.905 1.00 54.62 109 ALA A N 1
ATOM 882 C CA . ALA A 1 109 ? 35.020 1.787 -29.566 1.00 54.62 109 ALA A CA 1
ATOM 883 C C . ALA A 1 109 ? 33.494 1.558 -29.600 1.00 54.62 109 ALA A C 1
ATOM 885 O O . ALA A 1 109 ? 33.048 0.586 -30.218 1.00 54.62 109 ALA A O 1
ATOM 886 N N . PRO A 1 110 ? 32.682 2.399 -28.934 1.00 57.56 110 PRO A N 1
ATOM 887 C CA . PRO A 1 110 ? 31.230 2.299 -29.006 1.00 57.56 110 PRO A CA 1
ATOM 888 C C . PRO A 1 110 ? 30.779 2.631 -30.433 1.00 57.56 110 PRO A C 1
ATOM 890 O O . PRO A 1 110 ? 30.969 3.752 -30.902 1.00 57.56 110 PRO A O 1
ATOM 893 N N . ASP A 1 111 ? 30.193 1.657 -31.130 1.00 63.81 111 ASP A N 1
ATOM 894 C CA . ASP A 1 111 ? 29.496 1.936 -32.383 1.00 63.81 111 ASP A CA 1
ATOM 895 C C . ASP A 1 111 ? 28.294 2.829 -32.058 1.00 63.81 111 ASP A C 1
ATOM 897 O O . ASP A 1 111 ? 27.479 2.489 -31.187 1.00 63.81 111 ASP A O 1
ATOM 901 N N . VAL A 1 112 ? 28.220 3.977 -32.737 1.00 62.94 112 VAL A N 1
ATOM 902 C CA . VAL A 1 112 ? 27.210 5.026 -32.542 1.00 62.94 112 VAL A CA 1
ATOM 903 C C . VAL A 1 112 ? 25.798 4.452 -32.657 1.00 62.94 112 VAL A C 1
ATOM 905 O O . VAL A 1 112 ? 24.882 4.995 -32.048 1.00 62.94 112 VAL A O 1
ATOM 908 N N . ASP A 1 113 ? 25.625 3.319 -33.340 1.00 77.69 113 ASP A N 1
ATOM 909 C CA . ASP A 1 113 ? 24.324 2.708 -33.591 1.00 77.69 113 ASP A CA 1
ATOM 910 C C . ASP A 1 113 ? 23.971 1.516 -32.684 1.00 77.69 113 ASP A C 1
ATOM 912 O O . ASP A 1 113 ? 22.842 1.039 -32.743 1.00 77.69 113 ASP A O 1
ATOM 916 N N . THR A 1 114 ? 24.831 1.116 -31.736 1.00 83.56 114 THR A N 1
ATOM 917 C CA . THR A 1 114 ? 24.572 -0.034 -30.832 1.00 83.56 114 THR A CA 1
ATOM 918 C C . THR A 1 114 ? 23.239 0.088 -30.075 1.00 83.56 114 THR A C 1
ATOM 920 O O . THR A 1 114 ? 22.520 -0.892 -29.872 1.00 83.56 114 THR A O 1
ATOM 923 N N . TYR A 1 115 ? 22.865 1.302 -29.653 1.00 87.25 115 TYR A N 1
ATOM 924 C CA . TYR A 1 115 ? 21.587 1.518 -28.969 1.00 87.25 115 TYR A CA 1
ATOM 925 C C . TYR A 1 115 ? 20.386 1.304 -29.900 1.00 87.25 115 TYR A C 1
ATOM 927 O O . TYR A 1 115 ? 19.308 0.981 -29.408 1.00 87.25 115 TYR A O 1
ATOM 935 N N . LYS A 1 116 ? 20.539 1.476 -31.221 1.00 91.00 116 LYS A N 1
ATOM 936 C CA . LYS A 1 116 ? 19.477 1.227 -32.204 1.00 91.00 116 LYS A CA 1
ATOM 937 C C . LYS A 1 116 ? 19.180 -0.264 -32.298 1.00 91.00 116 LYS A C 1
ATOM 939 O O . LYS A 1 116 ? 18.011 -0.629 -32.242 1.00 91.00 116 LYS A O 1
ATOM 944 N N . ASP A 1 117 ? 20.205 -1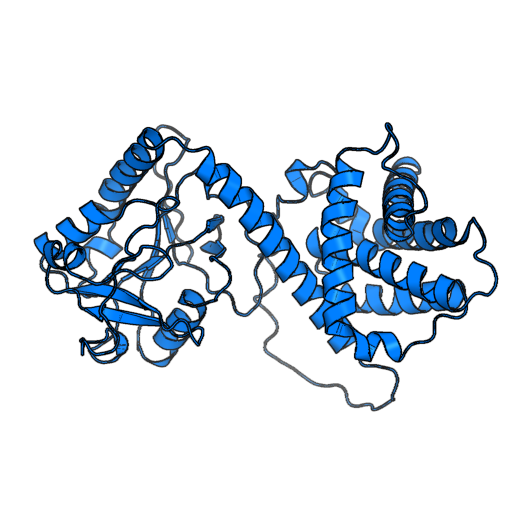.112 -32.332 1.00 92.06 117 ASP A N 1
ATOM 945 C CA . ASP A 1 117 ? 20.023 -2.567 -32.392 1.00 92.06 117 ASP A CA 1
ATOM 946 C C . ASP A 1 117 ? 19.333 -3.111 -31.138 1.00 92.06 117 ASP A C 1
ATOM 948 O O . ASP A 1 117 ? 18.372 -3.876 -31.235 1.00 92.06 117 ASP A O 1
ATOM 952 N N . ILE A 1 118 ? 19.756 -2.647 -29.955 1.00 93.31 118 ILE A N 1
ATOM 953 C CA . ILE A 1 118 ? 19.099 -3.014 -28.691 1.00 93.31 118 ILE A CA 1
ATOM 954 C C . ILE A 1 118 ? 17.671 -2.473 -28.629 1.00 93.31 118 ILE A C 1
ATOM 956 O O . ILE A 1 118 ? 16.750 -3.193 -28.248 1.00 93.31 118 ILE A O 1
ATOM 960 N N . SER A 1 119 ? 17.448 -1.234 -29.075 1.00 95.12 119 SER A N 1
ATOM 961 C CA . SER A 1 119 ? 16.091 -0.681 -29.172 1.00 95.12 119 SER A CA 1
ATOM 962 C C . SER A 1 119 ? 15.200 -1.505 -30.097 1.00 95.12 119 SER A C 1
ATOM 964 O O . SER A 1 119 ? 14.007 -1.633 -29.829 1.00 95.12 119 SER A O 1
ATOM 966 N N . TYR A 1 120 ? 15.763 -2.058 -31.175 1.00 95.38 120 TYR A N 1
ATOM 967 C CA . TYR A 1 120 ? 15.016 -2.830 -32.158 1.00 95.38 120 TYR A CA 1
ATOM 968 C C . TYR A 1 120 ? 14.474 -4.111 -31.536 1.00 95.38 120 TYR A C 1
ATOM 970 O O . TYR A 1 120 ? 13.267 -4.327 -31.580 1.00 95.38 120 TYR A O 1
ATOM 978 N N . PHE A 1 121 ? 15.327 -4.931 -30.911 1.00 95.12 121 PHE A N 1
ATOM 979 C CA . PHE A 1 121 ? 14.851 -6.188 -30.328 1.00 95.12 121 PHE A CA 1
ATOM 980 C C . PHE A 1 121 ? 14.002 -5.981 -29.067 1.00 95.12 121 PHE A C 1
ATOM 982 O O . PHE A 1 121 ? 13.096 -6.768 -28.808 1.00 95.12 121 PHE A O 1
ATOM 989 N N . VAL A 1 122 ? 14.213 -4.887 -28.322 1.00 96.25 122 VAL A N 1
ATOM 990 C CA . VAL A 1 122 ? 13.295 -4.474 -27.247 1.00 96.25 122 VAL A CA 1
ATOM 991 C C . VAL A 1 122 ? 11.906 -4.186 -27.817 1.00 96.25 122 VAL A C 1
ATOM 993 O O . VAL A 1 122 ? 10.910 -4.701 -27.311 1.00 96.25 122 VAL A O 1
ATOM 996 N N . ALA A 1 123 ? 11.825 -3.389 -28.886 1.00 95.69 123 ALA A N 1
ATOM 997 C CA . ALA A 1 123 ? 10.553 -3.058 -29.518 1.00 95.69 123 ALA A CA 1
ATOM 998 C C . ALA A 1 123 ? 9.884 -4.278 -30.162 1.00 95.69 123 ALA A C 1
ATOM 1000 O O . ALA A 1 123 ? 8.676 -4.451 -30.026 1.00 95.69 123 ALA A O 1
ATOM 1001 N N . GLU A 1 124 ? 10.669 -5.136 -30.811 1.00 95.56 124 GLU A N 1
ATOM 1002 C CA . GLU A 1 124 ? 10.232 -6.407 -31.388 1.00 95.56 124 GLU A CA 1
ATOM 1003 C C . GLU A 1 124 ? 9.610 -7.309 -30.320 1.00 95.56 124 GLU A C 1
ATOM 1005 O O . GLU A 1 124 ? 8.481 -7.768 -30.488 1.00 95.56 124 GLU A O 1
ATOM 1010 N N . PHE A 1 125 ? 10.283 -7.489 -29.180 1.00 95.00 125 PHE A N 1
ATOM 1011 C CA . PHE A 1 125 ? 9.757 -8.303 -28.090 1.00 95.00 125 PHE A CA 1
ATOM 1012 C C . PHE A 1 125 ? 8.454 -7.734 -27.528 1.00 95.00 125 PHE A C 1
ATOM 1014 O O . PHE A 1 125 ? 7.487 -8.478 -27.376 1.00 95.00 125 PHE A O 1
ATOM 1021 N N . ILE A 1 126 ? 8.395 -6.422 -27.269 1.00 94.38 126 ILE A N 1
ATOM 1022 C CA . ILE A 1 126 ? 7.184 -5.764 -26.760 1.00 94.38 126 ILE A CA 1
ATOM 1023 C C . ILE A 1 126 ? 6.026 -5.950 -27.740 1.00 94.38 126 ILE A C 1
ATOM 1025 O O . ILE A 1 126 ? 4.950 -6.372 -27.332 1.00 94.38 126 ILE A O 1
ATOM 1029 N N . VAL A 1 127 ? 6.230 -5.684 -29.031 1.00 92.19 127 VAL A N 1
ATOM 1030 C CA . VAL A 1 127 ? 5.170 -5.841 -30.038 1.00 92.19 127 VAL A CA 1
ATOM 1031 C C . VAL A 1 127 ? 4.680 -7.285 -30.108 1.00 92.19 127 VAL A C 1
ATOM 1033 O O . VAL A 1 127 ? 3.469 -7.503 -30.158 1.00 92.19 127 VAL A O 1
ATOM 1036 N N . ASN A 1 128 ? 5.597 -8.252 -30.080 1.00 91.88 128 ASN A N 1
ATOM 1037 C CA . ASN A 1 128 ? 5.270 -9.663 -30.268 1.00 91.88 128 ASN A CA 1
ATOM 1038 C C . ASN A 1 128 ? 4.625 -10.308 -29.034 1.00 91.88 128 ASN A C 1
ATOM 1040 O O . ASN A 1 128 ? 3.787 -11.189 -29.197 1.00 91.88 128 ASN A O 1
ATOM 1044 N N . HIS A 1 129 ? 4.982 -9.868 -27.825 1.00 89.88 129 HIS A N 1
ATOM 1045 C CA . HIS A 1 129 ? 4.572 -10.542 -26.587 1.00 89.88 129 HIS A CA 1
ATOM 1046 C C . HIS A 1 129 ? 3.617 -9.717 -25.724 1.00 89.88 129 HIS A C 1
ATOM 1048 O O . HIS A 1 129 ? 2.806 -10.289 -25.008 1.00 89.88 129 HIS A O 1
ATOM 1054 N N . THR A 1 130 ? 3.679 -8.382 -25.775 1.00 89.31 130 THR A N 1
ATOM 1055 C CA . THR A 1 130 ? 2.878 -7.510 -24.891 1.00 89.31 130 THR A CA 1
ATOM 1056 C C . THR A 1 130 ? 2.002 -6.500 -25.632 1.00 89.31 130 THR A C 1
ATOM 1058 O O . THR A 1 130 ? 1.138 -5.872 -25.021 1.00 89.31 130 THR A O 1
ATOM 1061 N N . GLY A 1 131 ? 2.150 -6.370 -26.955 1.00 87.69 131 GLY A N 1
ATOM 1062 C CA . GLY A 1 131 ? 1.466 -5.354 -27.759 1.00 87.69 131 GLY A CA 1
ATOM 1063 C C . GLY A 1 131 ? -0.061 -5.453 -27.730 1.00 87.69 131 GLY A C 1
ATOM 1064 O O . GLY A 1 131 ? -0.750 -4.437 -27.655 1.00 87.69 131 GLY A O 1
ATOM 1065 N N . GLU A 1 132 ? -0.621 -6.666 -27.751 1.00 86.50 132 GLU A N 1
ATOM 1066 C CA . GLU A 1 132 ? -2.072 -6.848 -27.622 1.00 86.50 132 GLU A CA 1
ATOM 1067 C C . GLU A 1 132 ? -2.592 -6.394 -26.257 1.00 86.50 132 GLU A C 1
ATOM 1069 O O . GLU A 1 132 ? -3.539 -5.605 -26.193 1.00 86.50 132 GLU A O 1
ATOM 1074 N N . TRP A 1 133 ? -1.916 -6.808 -25.186 1.00 86.56 133 TRP A N 1
ATOM 1075 C CA . TRP A 1 133 ? -2.256 -6.409 -23.826 1.00 86.56 133 TRP A CA 1
ATOM 1076 C C . TRP A 1 133 ? -2.186 -4.886 -23.655 1.00 86.56 133 TRP A C 1
ATOM 1078 O O . TRP A 1 133 ? -3.115 -4.278 -23.124 1.00 86.56 133 TRP A O 1
ATOM 1088 N N . ILE A 1 134 ? -1.136 -4.240 -24.178 1.00 84.38 134 ILE A N 1
ATOM 1089 C CA . ILE A 1 134 ? -0.973 -2.778 -24.136 1.00 84.38 134 ILE A CA 1
ATOM 1090 C C . ILE A 1 134 ? -2.163 -2.073 -24.796 1.00 84.38 134 ILE A C 1
ATOM 1092 O O . ILE A 1 134 ? -2.697 -1.112 -24.239 1.00 84.38 134 ILE A O 1
ATOM 1096 N N . ARG A 1 135 ? -2.612 -2.544 -25.967 1.00 83.56 135 ARG A N 1
ATOM 1097 C CA . ARG A 1 135 ? -3.764 -1.960 -26.674 1.00 83.56 135 ARG A CA 1
ATOM 1098 C C . ARG A 1 135 ? -5.058 -2.093 -25.877 1.00 83.56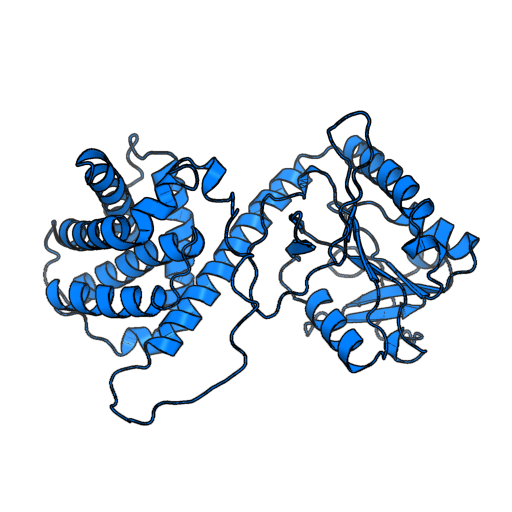 135 ARG A C 1
ATOM 1100 O O . ARG A 1 135 ? -5.826 -1.135 -25.821 1.00 83.56 135 ARG A O 1
ATOM 1107 N N . GLN A 1 136 ? -5.279 -3.247 -25.254 1.00 79.06 136 GLN A N 1
ATOM 1108 C CA . GLN A 1 136 ? -6.459 -3.496 -24.423 1.00 79.06 136 GLN A CA 1
ATOM 1109 C C . GLN A 1 136 ? -6.449 -2.657 -23.131 1.00 79.06 136 GLN A C 1
ATOM 1111 O O . GLN A 1 136 ? -7.510 -2.286 -22.640 1.00 79.06 136 GLN A O 1
ATOM 1116 N N . ASN A 1 137 ? -5.269 -2.266 -22.638 1.00 71.62 137 ASN A N 1
ATOM 1117 C CA . ASN A 1 137 ? -5.084 -1.524 -21.385 1.00 71.62 137 ASN A CA 1
ATOM 1118 C C . ASN A 1 137 ? -4.813 -0.025 -21.591 1.00 71.62 137 ASN A C 1
ATOM 1120 O O . ASN A 1 137 ? -3.981 0.583 -20.917 1.00 71.62 137 ASN A O 1
ATOM 1124 N N . GLY A 1 138 ? -5.516 0.593 -22.545 1.00 69.06 138 GLY A N 1
ATOM 1125 C CA . GLY A 1 138 ? -5.486 2.047 -22.748 1.00 69.06 138 GLY A CA 1
ATOM 1126 C C . GLY A 1 138 ? -4.233 2.580 -23.453 1.00 69.06 138 GLY A C 1
ATOM 1127 O O . GLY A 1 138 ? -4.022 3.799 -23.508 1.00 69.06 138 GLY A O 1
ATOM 1128 N N . GLY A 1 139 ? -3.418 1.685 -24.019 1.00 82.19 139 GLY A N 1
ATOM 1129 C CA . GLY A 1 139 ? -2.223 2.013 -24.783 1.00 82.19 139 GLY A CA 1
ATOM 1130 C C . GLY A 1 139 ? -1.179 2.771 -23.967 1.00 82.19 139 GLY A C 1
ATOM 1131 O O . GLY A 1 139 ? -1.184 2.813 -22.742 1.00 82.19 139 GLY A O 1
ATOM 1132 N N . TRP A 1 140 ? -0.281 3.463 -24.659 1.00 80.00 140 TRP A N 1
ATOM 1133 C CA . TRP A 1 140 ? 0.815 4.206 -24.032 1.00 80.00 140 TRP A CA 1
ATOM 1134 C C . TRP A 1 140 ? 0.400 5.548 -23.386 1.00 80.00 140 TRP A C 1
ATOM 1136 O O . TRP A 1 140 ? 1.240 6.423 -23.153 1.00 80.00 140 TRP A O 1
ATOM 1146 N N . VAL A 1 141 ? -0.887 5.737 -23.081 1.00 67.06 141 VAL A N 1
ATOM 1147 C CA . VAL A 1 141 ? -1.414 6.954 -22.450 1.00 67.06 141 VAL A CA 1
ATOM 1148 C C . VAL A 1 141 ? -1.117 6.934 -20.949 1.00 67.06 141 VAL A C 1
ATOM 1150 O O . VAL A 1 141 ? -1.551 6.040 -20.234 1.00 67.06 141 VAL A O 1
ATOM 1153 N N . LEU A 1 142 ? -0.441 7.972 -20.447 1.00 51.50 142 LEU A N 1
ATOM 1154 C CA . LEU A 1 142 ? 0.083 8.069 -19.072 1.00 51.50 142 LEU A CA 1
ATOM 1155 C C . LEU A 1 142 ? -0.910 7.790 -17.936 1.00 51.50 142 LEU A C 1
ATOM 1157 O O . LEU A 1 142 ? -0.499 7.315 -16.883 1.00 51.50 142 LEU A O 1
ATOM 1161 N N . ARG A 1 143 ? -2.203 8.083 -18.123 1.00 42.66 143 ARG A N 1
ATOM 1162 C CA . ARG A 1 143 ? -3.228 7.777 -17.111 1.00 42.66 143 ARG A CA 1
ATOM 1163 C C . ARG A 1 143 ? -3.410 6.270 -16.898 1.00 42.66 143 ARG A C 1
ATOM 1165 O O . ARG A 1 143 ? -3.862 5.891 -15.829 1.00 42.66 143 ARG A O 1
ATOM 1172 N N . HIS A 1 144 ? -3.022 5.442 -17.870 1.00 45.50 144 HIS A N 1
ATOM 1173 C CA . HIS A 1 144 ? -3.169 3.990 -17.822 1.00 45.50 144 HIS A CA 1
ATOM 1174 C C . HIS A 1 144 ? -1.930 3.250 -17.311 1.00 45.50 144 HIS A C 1
ATOM 1176 O O . HIS A 1 144 ? -2.050 2.117 -16.886 1.00 45.50 144 HIS A O 1
ATOM 1182 N N . TRP A 1 145 ? -0.756 3.887 -17.265 1.00 39.00 145 TRP A N 1
ATOM 1183 C CA . TRP A 1 145 ? 0.481 3.262 -16.758 1.00 39.00 145 TRP A CA 1
ATOM 1184 C C . TRP A 1 145 ? 0.412 2.941 -15.259 1.00 39.00 145 TRP A C 1
ATOM 1186 O O . TRP A 1 145 ? 1.109 2.061 -14.761 1.00 39.00 145 TRP A O 1
ATOM 1196 N N . PHE A 1 146 ? -0.440 3.683 -14.553 1.00 44.06 146 PHE A N 1
ATOM 1197 C CA . PHE A 1 146 ? -0.777 3.507 -13.143 1.00 44.06 146 PHE A CA 1
ATOM 1198 C C . PHE A 1 146 ? -2.231 3.042 -12.962 1.00 44.06 146 PHE A C 1
ATOM 1200 O O . PHE A 1 146 ? -2.744 3.052 -11.845 1.00 44.06 146 PHE A O 1
ATOM 1207 N N . ASN A 1 147 ? -2.891 2.660 -14.062 1.00 37.19 147 ASN A N 1
ATOM 1208 C CA . ASN A 1 147 ? -4.192 2.014 -14.060 1.00 37.19 147 ASN A CA 1
ATOM 1209 C C . ASN A 1 147 ? -3.956 0.522 -14.282 1.00 37.19 147 ASN A C 1
ATOM 1211 O O . ASN A 1 147 ? -3.385 0.118 -15.294 1.00 37.19 147 ASN A O 1
ATOM 1215 N N . VAL A 1 148 ? -4.276 -0.284 -13.286 1.00 39.22 148 VAL A N 1
ATOM 1216 C CA . VAL A 1 148 ? -3.807 -1.660 -13.213 1.00 39.22 148 VAL A CA 1
ATOM 1217 C C . VAL A 1 148 ? -5.069 -2.513 -13.075 1.00 39.22 148 VAL A C 1
ATOM 1219 O O . VAL A 1 148 ? -5.498 -2.859 -11.998 1.00 39.22 148 VAL A O 1
ATOM 1222 N N . ASP A 1 149 ? -5.780 -2.764 -14.167 1.00 29.64 149 ASP A N 1
ATOM 1223 C CA . ASP A 1 149 ? -7.062 -3.490 -14.097 1.00 29.64 149 ASP A CA 1
ATOM 1224 C C . ASP A 1 149 ? -6.890 -5.023 -14.200 1.00 29.64 149 ASP A C 1
ATOM 1226 O O . ASP A 1 149 ? -7.875 -5.742 -14.321 1.00 29.64 149 ASP A O 1
ATOM 1230 N N . LEU A 1 150 ? -5.663 -5.574 -14.154 1.00 35.88 150 LEU A N 1
ATOM 1231 C CA . LEU A 1 150 ? -5.436 -6.978 -14.561 1.00 35.88 150 LEU A CA 1
ATOM 1232 C C . LEU A 1 150 ? -4.486 -7.841 -13.702 1.00 35.88 150 LEU A C 1
ATOM 1234 O O . LEU A 1 150 ? -4.259 -8.989 -14.066 1.00 35.88 150 LEU A O 1
ATOM 1238 N N . LEU A 1 151 ? -3.958 -7.391 -12.550 1.00 30.38 151 LEU A N 1
ATOM 1239 C CA . LEU A 1 151 ? -3.142 -8.279 -11.681 1.00 30.38 151 LEU A CA 1
ATOM 1240 C C . LEU A 1 151 ? -3.942 -9.274 -10.817 1.00 30.38 151 LEU A C 1
ATOM 1242 O O . LEU A 1 151 ? -3.342 -10.144 -10.191 1.00 30.38 151 LEU A O 1
ATOM 1246 N N . SER A 1 152 ? -5.267 -9.153 -10.712 1.00 28.09 152 SER A N 1
ATOM 1247 C CA . SER A 1 152 ? -6.040 -9.836 -9.661 1.00 28.09 152 SER A CA 1
ATOM 1248 C C . SER A 1 152 ? -6.657 -11.186 -10.053 1.00 28.09 152 SER A C 1
ATOM 1250 O O . SER A 1 152 ? -7.178 -11.857 -9.164 1.00 28.09 152 SER A O 1
ATOM 1252 N N . ALA A 1 153 ? -6.593 -11.610 -11.322 1.00 27.94 153 ALA A N 1
ATOM 1253 C CA . ALA A 1 153 ? -7.383 -12.752 -11.799 1.00 27.94 153 ALA A CA 1
ATOM 1254 C C . ALA A 1 153 ? -6.740 -14.149 -11.645 1.00 27.94 153 ALA A C 1
ATOM 1256 O O . ALA A 1 153 ? -7.486 -15.119 -11.610 1.00 27.94 153 ALA A O 1
ATOM 1257 N N . GLU A 1 154 ? -5.414 -14.301 -11.517 1.00 32.69 154 GLU A N 1
ATOM 1258 C CA . GLU A 1 154 ? -4.788 -15.632 -11.729 1.00 32.69 154 GLU A CA 1
ATOM 1259 C C . GLU A 1 154 ? -3.868 -16.153 -10.607 1.00 32.69 154 GLU A C 1
ATOM 1261 O O . GLU A 1 154 ? -3.316 -17.243 -10.715 1.00 32.69 154 GLU A O 1
ATOM 1266 N N . LEU A 1 155 ? -3.770 -15.476 -9.457 1.00 28.97 155 LEU A N 1
ATOM 1267 C CA . LEU A 1 155 ? -2.962 -15.964 -8.319 1.00 28.97 155 LEU A CA 1
ATOM 1268 C C . LEU A 1 155 ? -3.689 -16.954 -7.379 1.00 28.97 155 LEU A C 1
ATOM 1270 O O . LEU A 1 155 ? -3.242 -17.163 -6.252 1.00 28.97 155 LEU A O 1
ATOM 1274 N N . GLN A 1 156 ? -4.800 -17.573 -7.803 1.00 26.33 156 GLN A N 1
ATOM 1275 C CA . GLN A 1 156 ? -5.561 -18.524 -6.968 1.00 26.33 156 GLN A CA 1
ATOM 1276 C C . GLN A 1 156 ? -5.456 -20.008 -7.353 1.00 26.33 156 GLN A C 1
ATOM 1278 O O . GLN A 1 156 ? -5.912 -20.844 -6.576 1.00 26.33 156 GLN A O 1
ATOM 1283 N N . GLU A 1 157 ? -4.777 -20.385 -8.437 1.00 29.23 157 GLU A N 1
ATOM 1284 C CA . GLU A 1 157 ? -4.551 -21.800 -8.762 1.00 29.23 157 GLU A CA 1
ATOM 1285 C C . GLU A 1 157 ? -3.085 -22.062 -9.103 1.00 29.23 157 GLU A C 1
ATOM 1287 O O . GLU A 1 157 ? -2.666 -21.834 -10.224 1.00 29.23 157 GLU A O 1
ATOM 1292 N N . THR A 1 158 ? -2.291 -22.531 -8.134 1.00 27.97 158 THR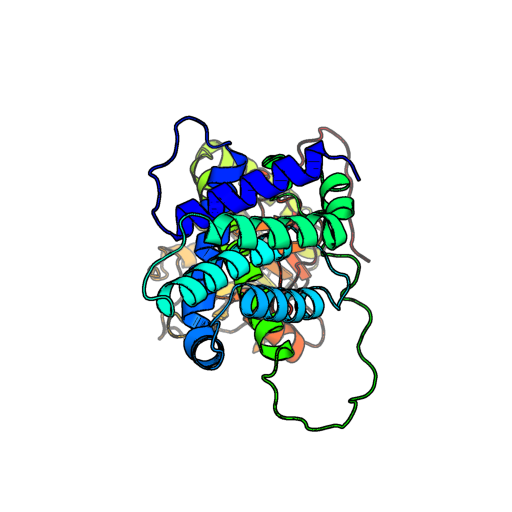 A N 1
ATOM 1293 C CA . THR A 1 158 ? -1.129 -23.430 -8.350 1.00 27.97 158 THR A CA 1
ATOM 1294 C C . THR A 1 158 ? -0.468 -23.790 -7.012 1.00 27.97 158 THR A C 1
ATOM 1296 O O . THR A 1 158 ? 0.711 -23.560 -6.762 1.00 27.97 158 THR A O 1
ATOM 1299 N N . ALA A 1 159 ? -1.225 -24.431 -6.122 1.00 29.38 159 ALA A N 1
ATOM 1300 C CA . ALA A 1 159 ? -0.640 -25.275 -5.084 1.00 29.38 159 ALA A CA 1
ATOM 1301 C C . ALA A 1 159 ? -0.910 -26.729 -5.466 1.00 29.38 159 ALA A C 1
ATOM 1303 O O . ALA A 1 159 ? -1.885 -27.309 -5.004 1.00 29.38 159 ALA A O 1
ATOM 1304 N N . THR A 1 160 ? -0.110 -27.292 -6.377 1.00 27.33 160 THR A N 1
ATOM 1305 C CA . THR A 1 160 ? 0.190 -28.736 -6.473 1.00 27.33 160 THR A CA 1
ATOM 1306 C C . THR A 1 160 ? 1.048 -29.043 -7.706 1.00 27.33 160 THR A C 1
ATOM 1308 O O . THR A 1 160 ? 0.613 -28.875 -8.836 1.00 27.33 160 THR A O 1
ATOM 1311 N N . GLY A 1 161 ? 2.231 -29.625 -7.482 1.00 27.14 161 GLY A N 1
ATOM 1312 C CA . GLY A 1 161 ? 2.714 -30.701 -8.354 1.00 27.14 161 GLY A CA 1
ATOM 1313 C C . GLY A 1 161 ? 3.970 -30.472 -9.205 1.00 27.14 161 GLY A C 1
ATOM 1314 O O . GLY A 1 161 ? 3.878 -30.054 -10.348 1.00 27.14 161 GLY A O 1
ATOM 1315 N N . LYS A 1 162 ? 5.074 -31.026 -8.677 1.00 26.34 162 LYS A N 1
ATOM 1316 C CA . LYS A 1 162 ? 6.211 -31.706 -9.343 1.00 26.34 162 LYS A CA 1
ATOM 1317 C C . LYS A 1 162 ? 7.341 -30.871 -9.969 1.00 26.34 162 LYS A C 1
ATOM 1319 O O . LYS A 1 162 ? 7.233 -30.321 -1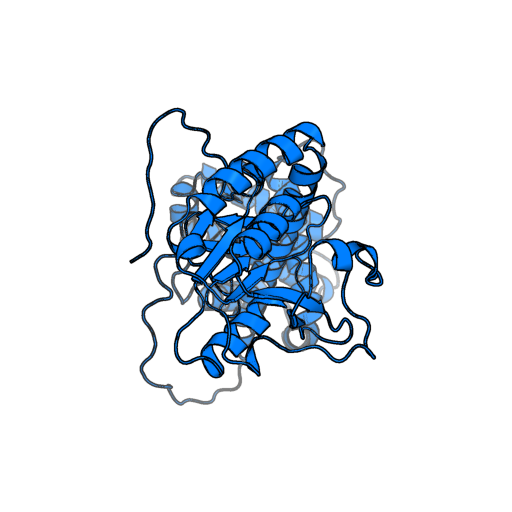1.055 1.00 26.34 162 LYS A O 1
ATOM 1324 N N . GLU A 1 163 ? 8.496 -30.964 -9.303 1.00 34.38 163 GLU A N 1
ATOM 1325 C CA . GLU A 1 163 ? 9.836 -30.695 -9.841 1.00 34.38 163 GLU A CA 1
ATOM 1326 C C . GLU A 1 163 ? 10.158 -31.573 -11.066 1.00 34.38 163 GLU A C 1
ATOM 1328 O O . GLU A 1 163 ? 9.945 -32.791 -11.013 1.00 34.38 163 GLU A O 1
ATOM 1333 N N . PRO A 1 164 ? 10.801 -31.020 -12.111 1.00 30.22 164 PRO A N 1
ATOM 1334 C CA . PRO A 1 164 ? 11.619 -31.791 -13.025 1.00 30.22 164 PRO A CA 1
ATOM 1335 C C . PRO A 1 164 ? 13.093 -31.706 -12.621 1.00 30.22 164 PRO A C 1
ATOM 1337 O O . PRO A 1 164 ? 13.706 -30.648 -12.484 1.00 30.22 164 PRO A O 1
ATOM 1340 N N . THR A 1 165 ? 13.661 -32.889 -12.462 1.00 33.56 165 THR A N 1
ATOM 1341 C CA . THR A 1 165 ? 15.077 -33.163 -12.283 1.00 33.56 165 THR A CA 1
ATOM 1342 C C . THR A 1 165 ? 15.819 -33.019 -13.612 1.00 33.56 165 THR A C 1
ATOM 1344 O O . THR A 1 165 ? 15.639 -33.836 -14.504 1.00 33.56 165 THR A O 1
ATOM 1347 N N . SER A 1 166 ? 16.727 -32.046 -13.725 1.00 28.69 166 SER A N 1
ATOM 1348 C CA . SER A 1 166 ? 17.990 -32.214 -14.466 1.00 28.69 166 SER A CA 1
ATOM 1349 C C . SER A 1 166 ? 18.921 -31.024 -14.240 1.00 28.69 166 SER A C 1
ATOM 1351 O O . SER A 1 166 ? 18.641 -29.899 -14.646 1.00 28.69 166 SER A O 1
ATOM 1353 N N . ARG A 1 167 ? 20.060 -31.296 -13.595 1.00 35.22 167 ARG A N 1
ATOM 1354 C CA . ARG A 1 167 ? 21.192 -30.378 -13.443 1.00 35.22 167 ARG A CA 1
ATOM 1355 C C . ARG A 1 167 ? 21.864 -30.139 -14.795 1.00 35.22 167 ARG A C 1
ATOM 1357 O O . ARG A 1 167 ? 22.508 -31.041 -15.319 1.00 35.22 167 ARG A O 1
ATOM 1364 N N . THR A 1 168 ? 21.853 -28.891 -15.245 1.00 29.94 168 THR A N 1
ATOM 1365 C CA . THR A 1 168 ? 22.927 -28.322 -16.067 1.00 29.94 168 THR A CA 1
ATOM 1366 C C . THR A 1 168 ? 23.177 -26.894 -15.608 1.00 29.94 168 THR A C 1
ATOM 1368 O O . THR A 1 168 ? 22.274 -26.067 -15.601 1.00 29.94 168 THR A O 1
ATOM 1371 N N . LEU A 1 169 ? 24.415 -26.635 -15.189 1.00 35.34 169 LEU A N 1
ATOM 1372 C CA . LEU A 1 169 ? 24.930 -25.338 -14.764 1.00 35.34 169 LEU A CA 1
ATOM 1373 C C . LEU A 1 169 ? 24.955 -24.370 -15.962 1.00 35.34 169 LEU A C 1
ATOM 1375 O O . LEU A 1 169 ? 25.915 -24.324 -16.724 1.00 35.34 169 LEU A O 1
ATOM 1379 N N . ARG A 1 170 ? 23.869 -23.619 -16.130 1.00 39.28 170 ARG A N 1
ATOM 1380 C CA . ARG A 1 170 ? 23.758 -22.350 -16.864 1.00 39.28 170 ARG A CA 1
ATOM 1381 C C . ARG A 1 170 ? 22.818 -21.503 -15.998 1.00 39.28 170 ARG A C 1
ATOM 1383 O O . ARG A 1 170 ? 21.807 -22.041 -15.565 1.00 39.28 170 ARG A O 1
ATOM 1390 N N . GLY A 1 171 ? 23.241 -20.291 -15.626 1.00 46.62 171 GLY A N 1
ATOM 1391 C CA . GLY A 1 171 ? 22.742 -19.515 -14.475 1.00 46.62 171 GLY A CA 1
ATOM 1392 C C . GLY A 1 171 ? 21.228 -19.566 -14.251 1.00 46.62 171 GLY A C 1
ATOM 1393 O O . GLY A 1 171 ? 20.462 -19.580 -15.206 1.00 46.62 171 GLY A O 1
ATOM 1394 N N . ASP A 1 172 ? 20.804 -19.624 -12.986 1.00 52.56 172 ASP A N 1
ATOM 1395 C CA . ASP A 1 172 ? 19.396 -19.750 -12.592 1.00 52.56 172 ASP A CA 1
ATOM 1396 C C . ASP A 1 172 ? 18.590 -18.492 -12.973 1.00 52.56 172 ASP A C 1
ATOM 1398 O O . ASP A 1 172 ? 18.351 -17.592 -12.167 1.00 52.56 172 ASP A O 1
ATOM 1402 N N . TRP A 1 173 ? 18.169 -18.430 -14.239 1.00 47.97 173 TRP A N 1
ATOM 1403 C CA . TRP A 1 173 ? 17.330 -17.370 -14.797 1.00 47.97 173 TRP A CA 1
ATOM 1404 C C . TRP A 1 173 ? 15.982 -17.256 -14.080 1.00 47.97 173 TRP A C 1
ATOM 1406 O O . TRP A 1 173 ? 15.369 -16.193 -14.090 1.00 47.97 173 TRP A O 1
ATOM 1416 N N . THR A 1 174 ? 15.539 -18.319 -13.403 1.00 54.91 174 THR A N 1
ATOM 1417 C CA . THR A 1 174 ? 14.321 -18.311 -12.585 1.00 54.91 174 THR A CA 1
ATOM 1418 C C . THR A 1 174 ? 14.489 -17.415 -11.364 1.00 54.91 174 THR A C 1
ATOM 1420 O O . THR A 1 174 ? 13.587 -16.653 -11.024 1.00 54.91 174 THR A O 1
ATOM 1423 N N . GLN A 1 175 ? 15.642 -17.487 -10.694 1.00 57.59 175 GLN A N 1
ATOM 1424 C CA . GLN A 1 175 ? 15.951 -16.590 -9.584 1.00 57.59 175 GLN A CA 1
ATOM 1425 C C . GLN A 1 175 ? 16.076 -15.142 -10.069 1.00 57.59 175 GLN A C 1
ATOM 1427 O O . GLN A 1 175 ? 15.457 -14.257 -9.482 1.00 57.59 175 GLN A O 1
ATOM 1432 N N . PHE A 1 176 ? 16.787 -14.924 -11.177 1.00 56.97 176 PHE A N 1
ATOM 1433 C CA . PHE A 1 176 ? 16.964 -13.592 -11.752 1.00 56.97 176 PHE A CA 1
ATOM 1434 C C . PHE A 1 176 ? 15.626 -12.941 -12.153 1.00 56.97 176 PHE A C 1
ATOM 1436 O O . PHE A 1 176 ? 15.380 -11.789 -11.800 1.00 56.97 176 PHE A O 1
ATOM 1443 N N . GLY A 1 177 ? 14.730 -13.682 -12.819 1.00 55.16 177 GLY A N 1
ATOM 1444 C CA . GLY A 1 177 ? 13.379 -13.214 -13.162 1.00 55.16 177 GLY A CA 1
ATOM 1445 C C . GLY A 1 177 ? 12.538 -12.880 -11.925 1.00 55.16 177 GLY A C 1
ATOM 1446 O O . GLY A 1 177 ? 11.981 -11.790 -11.820 1.00 55.16 177 GLY A O 1
ATOM 1447 N N . ARG A 1 178 ? 12.538 -13.747 -10.899 1.00 61.50 178 ARG A N 1
ATOM 1448 C CA . ARG A 1 178 ? 11.841 -13.459 -9.628 1.00 61.50 178 ARG A CA 1
ATOM 1449 C C . ARG A 1 178 ? 12.339 -12.177 -8.963 1.00 61.50 178 ARG A C 1
ATOM 1451 O O . ARG A 1 178 ? 11.541 -11.387 -8.462 1.00 61.50 178 ARG A O 1
ATOM 1458 N N . GLU A 1 179 ? 13.648 -11.952 -8.956 1.00 62.34 179 GLU A N 1
ATOM 1459 C CA . GLU A 1 179 ? 14.233 -10.759 -8.347 1.00 62.34 179 GLU A CA 1
ATOM 1460 C C . GLU A 1 179 ? 13.961 -9.489 -9.176 1.00 62.34 179 GLU A C 1
ATOM 1462 O O . GLU A 1 179 ? 13.694 -8.429 -8.603 1.00 62.34 179 GLU A O 1
ATOM 1467 N N . MET A 1 180 ? 13.950 -9.594 -10.511 1.00 60.75 180 MET A N 1
ATOM 1468 C CA . MET A 1 180 ? 13.516 -8.533 -11.430 1.00 60.75 180 MET A CA 1
ATOM 1469 C C . MET A 1 180 ? 12.054 -8.140 -11.193 1.00 60.75 180 MET A C 1
ATOM 1471 O O . MET A 1 180 ? 11.757 -6.954 -11.019 1.00 60.75 180 MET A O 1
ATOM 1475 N N . ALA A 1 181 ? 11.152 -9.120 -11.126 1.00 56.19 181 ALA A N 1
ATOM 1476 C CA . ALA A 1 181 ? 9.736 -8.907 -10.848 1.00 56.19 181 ALA A CA 1
ATOM 1477 C C . ALA A 1 181 ? 9.523 -8.271 -9.461 1.00 56.19 181 ALA A C 1
ATOM 1479 O O . ALA A 1 181 ? 8.816 -7.267 -9.335 1.00 56.19 181 ALA A O 1
ATOM 1480 N N . ALA A 1 182 ? 10.208 -8.764 -8.423 1.00 62.62 182 ALA A N 1
ATOM 1481 C CA . ALA A 1 182 ? 10.150 -8.188 -7.077 1.00 62.62 182 ALA A CA 1
ATOM 1482 C C . ALA A 1 182 ? 10.670 -6.736 -7.030 1.00 62.62 182 ALA A C 1
ATOM 1484 O O . ALA A 1 182 ? 10.085 -5.872 -6.359 1.00 62.62 182 ALA A O 1
ATOM 1485 N N . ALA A 1 183 ? 11.741 -6.429 -7.771 1.00 59.19 183 ALA A N 1
ATOM 1486 C CA . ALA A 1 183 ? 12.264 -5.070 -7.908 1.00 59.19 183 ALA A CA 1
ATOM 1487 C C . ALA A 1 183 ? 11.279 -4.151 -8.654 1.00 59.19 183 ALA A C 1
ATOM 1489 O O . ALA A 1 183 ? 11.084 -2.998 -8.253 1.00 59.19 183 ALA A O 1
ATOM 1490 N N . ALA A 1 184 ? 10.609 -4.660 -9.691 1.00 54.69 184 ALA A N 1
ATOM 1491 C CA . ALA A 1 184 ? 9.583 -3.934 -10.433 1.00 54.69 184 ALA A CA 1
ATOM 1492 C C . ALA A 1 184 ? 8.374 -3.597 -9.553 1.00 54.69 184 ALA A C 1
ATOM 1494 O O . ALA A 1 184 ? 7.972 -2.432 -9.493 1.00 54.69 184 ALA A O 1
ATOM 1495 N N . VAL A 1 185 ? 7.857 -4.571 -8.794 1.00 64.44 185 VAL A N 1
ATOM 1496 C CA . VAL A 1 185 ? 6.768 -4.358 -7.825 1.00 64.44 185 VAL A CA 1
ATOM 1497 C C . VAL A 1 185 ? 7.184 -3.329 -6.775 1.00 64.44 185 VAL A C 1
ATOM 1499 O O . VAL A 1 185 ? 6.461 -2.365 -6.516 1.00 64.44 185 VAL A O 1
ATOM 1502 N N . SER A 1 186 ? 8.389 -3.457 -6.215 1.00 69.19 186 SER A N 1
ATOM 1503 C CA . SER A 1 186 ? 8.923 -2.507 -5.231 1.00 69.19 186 SER A CA 1
ATOM 1504 C C . SER A 1 186 ? 9.036 -1.081 -5.783 1.00 69.19 186 SER A C 1
ATOM 1506 O O . SER A 1 186 ? 8.717 -0.113 -5.081 1.00 69.19 186 SER A O 1
ATOM 1508 N N . SER A 1 187 ? 9.456 -0.936 -7.042 1.00 59.66 187 SER A N 1
ATOM 1509 C CA . SER A 1 187 ? 9.535 0.347 -7.748 1.00 59.66 187 SER A CA 1
ATOM 1510 C C . SER A 1 187 ? 8.148 0.934 -8.029 1.00 59.66 187 SER A C 1
ATOM 1512 O O . SER A 1 187 ? 7.911 2.112 -7.750 1.00 59.66 187 SER A O 1
ATOM 1514 N N . ALA A 1 188 ? 7.196 0.116 -8.485 1.00 62.69 188 ALA A N 1
ATOM 1515 C CA . ALA A 1 188 ? 5.810 0.526 -8.703 1.00 62.69 188 ALA A CA 1
ATOM 1516 C C . ALA A 1 188 ? 5.164 1.010 -7.395 1.00 62.69 188 ALA A C 1
ATOM 1518 O O . ALA A 1 188 ? 4.625 2.118 -7.341 1.00 62.69 188 ALA A O 1
ATOM 1519 N N . LYS A 1 189 ? 5.333 0.255 -6.297 1.00 73.69 189 LYS A N 1
ATOM 1520 C CA . LYS A 1 189 ? 4.926 0.675 -4.947 1.00 73.69 189 LYS A CA 1
ATOM 1521 C C . LYS A 1 189 ? 5.576 2.009 -4.562 1.00 73.69 189 LYS A C 1
ATOM 1523 O O . LYS A 1 189 ? 4.911 2.879 -4.010 1.00 73.69 189 LYS A O 1
ATOM 1528 N N . ARG A 1 190 ? 6.875 2.206 -4.822 1.00 72.44 190 ARG A N 1
ATOM 1529 C CA . ARG A 1 190 ? 7.596 3.458 -4.504 1.00 72.44 190 ARG A CA 1
ATOM 1530 C C . ARG A 1 190 ? 7.032 4.657 -5.272 1.00 72.44 190 ARG A C 1
ATOM 1532 O O . ARG A 1 190 ? 6.799 5.695 -4.652 1.00 72.44 190 ARG A O 1
ATOM 1539 N N . SER A 1 191 ? 6.785 4.500 -6.570 1.00 65.62 191 SER A N 1
ATOM 1540 C CA . SER A 1 191 ? 6.193 5.534 -7.426 1.00 65.62 191 SER A CA 1
ATOM 1541 C C . SER A 1 191 ? 4.784 5.900 -6.966 1.00 65.62 191 SER A C 1
ATOM 1543 O O . SER A 1 191 ? 4.511 7.075 -6.717 1.00 65.62 191 SER A O 1
ATOM 1545 N N . LEU A 1 192 ? 3.930 4.901 -6.722 1.00 71.62 192 LEU A N 1
ATOM 1546 C CA . LEU A 1 192 ? 2.564 5.132 -6.254 1.00 71.62 192 LEU A CA 1
ATOM 1547 C C . LEU A 1 192 ? 2.540 5.799 -4.866 1.00 71.62 192 LEU A C 1
ATOM 1549 O O . LEU A 1 192 ? 1.762 6.721 -4.629 1.00 71.62 192 LEU A O 1
ATOM 1553 N N . ARG A 1 193 ? 3.456 5.433 -3.954 1.00 83.56 193 ARG A N 1
ATOM 1554 C CA . ARG A 1 193 ? 3.608 6.132 -2.661 1.00 83.56 193 ARG A CA 1
ATOM 1555 C C . ARG A 1 193 ? 3.953 7.609 -2.840 1.00 83.56 193 ARG A C 1
ATOM 1557 O O . ARG A 1 193 ? 3.480 8.428 -2.055 1.00 83.56 193 ARG A O 1
ATOM 1564 N N . ALA A 1 194 ? 4.818 7.952 -3.794 1.00 73.50 194 ALA A N 1
ATOM 1565 C CA . ALA A 1 194 ? 5.203 9.340 -4.042 1.00 73.50 194 ALA A CA 1
ATOM 1566 C C . ALA A 1 194 ? 4.018 10.156 -4.578 1.00 73.50 194 ALA A C 1
ATOM 1568 O O . ALA A 1 194 ? 3.753 11.249 -4.075 1.00 73.50 194 ALA A O 1
ATOM 1569 N N . GLU A 1 195 ? 3.272 9.588 -5.524 1.00 75.75 195 GLU A N 1
ATOM 1570 C CA . GLU A 1 195 ? 2.065 10.193 -6.082 1.00 75.75 195 GLU A CA 1
ATOM 1571 C C . GLU A 1 195 ? 0.988 10.425 -5.013 1.00 75.75 195 GLU A C 1
ATOM 1573 O O . GLU A 1 195 ? 0.503 11.545 -4.849 1.00 75.75 195 GLU A O 1
ATOM 1578 N N . LEU A 1 196 ? 0.644 9.398 -4.234 1.00 81.88 196 LEU A N 1
ATOM 1579 C CA . LEU A 1 196 ? -0.397 9.497 -3.208 1.00 81.88 196 LEU A CA 1
ATOM 1580 C C . LEU A 1 196 ? -0.032 10.506 -2.121 1.00 81.88 196 LEU A C 1
ATOM 1582 O O . LEU A 1 196 ? -0.872 11.297 -1.705 1.00 81.88 196 LEU A O 1
ATOM 1586 N N . LYS A 1 197 ? 1.244 10.569 -1.721 1.00 85.94 197 LYS A N 1
ATOM 1587 C CA . LYS A 1 197 ? 1.722 11.619 -0.810 1.00 85.94 197 LYS A CA 1
ATOM 1588 C C . LYS A 1 197 ? 1.525 13.016 -1.392 1.00 85.94 197 LYS A C 1
ATOM 1590 O O . LYS A 1 197 ? 1.209 13.936 -0.643 1.00 85.94 197 LYS A O 1
ATOM 1595 N N . GLN A 1 198 ? 1.717 13.201 -2.698 1.00 79.62 198 GLN A N 1
ATOM 1596 C CA . GLN A 1 198 ? 1.460 14.483 -3.350 1.00 79.62 198 GLN A CA 1
ATOM 1597 C C . GLN A 1 198 ? -0.037 14.821 -3.351 1.00 79.62 198 GLN A C 1
ATOM 1599 O O . GLN A 1 198 ? -0.389 15.943 -2.992 1.00 79.62 198 GLN A O 1
ATOM 1604 N N . ARG A 1 199 ? -0.907 13.857 -3.684 1.00 82.38 199 ARG A N 1
ATOM 1605 C CA . ARG A 1 199 ? -2.370 14.031 -3.637 1.00 82.38 199 ARG A CA 1
ATOM 1606 C C . ARG A 1 199 ? -2.843 14.406 -2.229 1.00 82.38 199 ARG A C 1
ATOM 1608 O O . ARG A 1 199 ? -3.529 15.407 -2.057 1.00 82.38 199 ARG A O 1
ATOM 1615 N N . LEU A 1 200 ? -2.387 13.673 -1.213 1.00 91.12 200 LEU A N 1
ATOM 1616 C CA . LEU A 1 200 ? -2.727 13.918 0.191 1.00 91.12 200 LEU A CA 1
ATOM 1617 C C . LEU A 1 200 ? -2.239 15.284 0.677 1.00 91.12 200 LEU A C 1
ATOM 1619 O O . LEU A 1 200 ? -2.969 15.985 1.373 1.00 91.12 200 LEU A O 1
ATOM 1623 N N . ARG A 1 201 ? -1.035 15.714 0.280 1.00 88.94 201 ARG A N 1
ATOM 1624 C CA . ARG A 1 201 ? -0.518 17.059 0.595 1.00 88.94 201 ARG A CA 1
ATOM 1625 C C . ARG A 1 201 ? -1.345 18.182 -0.025 1.00 88.94 201 ARG A C 1
ATOM 1627 O O . ARG A 1 201 ? -1.372 19.264 0.550 1.00 88.94 201 ARG A O 1
ATOM 1634 N N . ALA A 1 202 ? -1.990 17.936 -1.163 1.00 89.62 202 ALA A N 1
ATOM 1635 C CA . ALA A 1 202 ? -2.844 18.914 -1.828 1.00 89.62 202 ALA A CA 1
ATOM 1636 C C . ALA A 1 202 ? -4.224 19.066 -1.161 1.00 89.62 202 ALA A C 1
ATOM 1638 O O . ALA A 1 202 ? -4.905 20.057 -1.415 1.00 89.62 202 ALA A O 1
ATOM 1639 N N . LEU A 1 203 ? -4.629 18.126 -0.298 1.00 92.56 203 LEU A N 1
ATOM 1640 C CA . LEU A 1 203 ? -5.867 18.243 0.468 1.00 92.56 203 LEU A CA 1
ATOM 1641 C C . LEU A 1 203 ? -5.775 19.345 1.520 1.00 92.56 203 LEU A C 1
ATOM 1643 O O . LEU A 1 203 ? -4.843 19.372 2.330 1.00 92.56 203 LEU A O 1
ATOM 1647 N N . SER A 1 204 ? -6.788 20.212 1.539 1.00 95.25 204 SER A N 1
ATOM 1648 C CA . SER A 1 204 ? -6.957 21.204 2.595 1.00 95.25 204 SER A CA 1
ATOM 1649 C C . SER A 1 204 ? -7.300 20.525 3.923 1.00 95.25 204 SER A C 1
ATOM 1651 O O . SER A 1 204 ? -7.876 19.436 3.962 1.00 95.25 204 SER A O 1
ATOM 1653 N N . ALA A 1 205 ? -6.969 21.186 5.034 1.00 94.56 205 ALA A N 1
ATOM 1654 C CA . ALA A 1 205 ? -7.334 20.698 6.364 1.00 94.56 205 ALA A CA 1
ATOM 1655 C C . ALA A 1 205 ? -8.860 20.553 6.530 1.00 94.56 205 ALA A C 1
ATOM 1657 O O . ALA A 1 205 ? -9.324 19.607 7.161 1.00 94.56 205 ALA A O 1
ATOM 1658 N N . GLU A 1 206 ? -9.634 21.453 5.916 1.00 95.75 206 GLU A N 1
ATOM 1659 C CA . GLU A 1 206 ? -11.098 21.409 5.925 1.00 95.75 206 GLU A CA 1
ATOM 1660 C C . GLU A 1 206 ? -11.642 20.160 5.224 1.00 95.75 206 GLU A C 1
ATOM 1662 O O . GLU A 1 206 ? -12.489 19.470 5.786 1.00 95.75 206 GLU A O 1
ATOM 1667 N N . GLU A 1 207 ? -11.120 19.816 4.041 1.00 95.94 207 GLU A N 1
ATOM 1668 C CA . GLU A 1 207 ? -11.572 18.629 3.307 1.00 95.94 207 GLU A CA 1
ATOM 1669 C C . GLU A 1 207 ? -11.197 17.337 4.040 1.00 95.94 207 GLU A C 1
ATOM 1671 O O . GLU A 1 207 ? -12.010 16.412 4.112 1.00 95.94 207 GLU A O 1
ATOM 1676 N N . ARG A 1 208 ? -10.008 17.290 4.662 1.00 96.19 208 ARG A N 1
ATOM 1677 C CA . ARG A 1 208 ? -9.613 16.150 5.504 1.00 96.19 208 ARG A CA 1
ATOM 1678 C C . ARG A 1 208 ? -10.574 15.961 6.674 1.00 96.19 208 ARG A C 1
ATOM 1680 O O . ARG A 1 208 ? -11.039 14.848 6.915 1.00 96.19 208 ARG A O 1
ATOM 1687 N N . LEU A 1 209 ? -10.910 17.040 7.376 1.00 96.19 209 LEU A N 1
ATOM 1688 C CA . LEU A 1 209 ? -11.838 16.992 8.504 1.00 96.19 209 LEU A CA 1
ATOM 1689 C C . LEU A 1 209 ? -13.256 16.610 8.058 1.00 96.19 209 LEU A C 1
ATOM 1691 O O . LEU A 1 209 ? -13.925 15.814 8.717 1.00 96.19 209 LEU A O 1
ATOM 1695 N N . ARG A 1 210 ? -13.714 17.133 6.915 1.00 97.81 210 ARG A N 1
ATOM 1696 C CA . ARG A 1 210 ? -15.035 16.832 6.352 1.00 97.81 210 ARG A CA 1
ATOM 1697 C C . ARG A 1 210 ? -15.177 15.351 5.995 1.00 97.81 210 ARG A C 1
ATOM 1699 O O . ARG A 1 210 ? -16.140 14.722 6.432 1.00 97.81 210 ARG A O 1
ATOM 1706 N N . GLN A 1 211 ? -14.216 14.789 5.255 1.00 98.06 211 GLN A N 1
ATOM 1707 C CA . GLN A 1 211 ? -14.215 13.360 4.925 1.00 98.06 211 GLN A CA 1
ATOM 1708 C C . GLN A 1 211 ? -14.062 12.495 6.187 1.00 98.06 211 GLN A C 1
ATOM 1710 O O . GLN A 1 211 ? -14.770 11.501 6.321 1.00 98.06 211 GLN A O 1
ATOM 1715 N N . SER A 1 212 ? -13.228 12.897 7.155 1.00 98.06 212 SER A N 1
ATOM 1716 C CA . SER A 1 212 ? -13.068 12.153 8.416 1.00 98.06 212 SER A CA 1
ATOM 1717 C C . SER A 1 212 ? -14.380 12.053 9.195 1.00 98.06 212 SER A C 1
ATOM 1719 O O . SER A 1 212 ? -14.785 10.955 9.560 1.00 98.06 212 SER A O 1
ATOM 1721 N N . ARG A 1 213 ? -15.118 13.161 9.354 1.00 97.81 213 ARG A N 1
ATOM 1722 C CA . ARG A 1 213 ? -16.444 13.166 10.004 1.00 97.81 213 ARG A CA 1
ATOM 1723 C C . ARG A 1 213 ? -17.455 12.271 9.291 1.00 97.81 213 ARG A C 1
ATOM 1725 O O . ARG A 1 213 ? -18.224 11.565 9.943 1.00 97.81 213 ARG A O 1
ATOM 1732 N N . LEU A 1 214 ? -17.459 12.286 7.958 1.00 98.00 214 LEU A N 1
ATOM 1733 C CA . LEU A 1 214 ? -18.319 11.402 7.172 1.00 98.00 214 LEU A CA 1
ATOM 1734 C C . LEU A 1 214 ? -17.978 9.930 7.436 1.00 98.00 214 LEU A C 1
ATOM 1736 O O . LEU A 1 214 ? -18.875 9.118 7.669 1.00 98.00 214 LEU A O 1
ATOM 1740 N N . LEU A 1 215 ? -16.690 9.579 7.421 1.00 97.94 215 LEU A N 1
ATOM 1741 C CA . LEU A 1 215 ? -16.252 8.212 7.682 1.00 97.94 215 LEU A CA 1
ATOM 1742 C C . LEU A 1 215 ? -16.534 7.790 9.126 1.00 97.94 215 LEU A C 1
ATOM 1744 O O . LEU A 1 215 ? -16.977 6.663 9.322 1.00 97.94 215 LEU A O 1
ATOM 1748 N N . THR A 1 216 ? -16.394 8.677 10.116 1.00 98.62 216 THR A N 1
ATOM 1749 C CA . THR A 1 216 ? -16.820 8.417 11.501 1.00 98.62 216 THR A CA 1
ATOM 1750 C C . THR A 1 216 ? -18.284 7.977 11.551 1.00 98.62 216 THR A C 1
ATOM 1752 O O . THR A 1 216 ? -18.601 6.950 12.150 1.00 98.62 216 THR A O 1
ATOM 1755 N N . GLN A 1 217 ? -19.184 8.698 10.875 1.00 98.25 217 GLN A N 1
ATOM 1756 C CA . GLN A 1 217 ? -20.607 8.340 10.835 1.00 98.25 217 GLN A CA 1
ATOM 1757 C C . GLN A 1 217 ? -20.834 6.971 10.181 1.00 98.25 217 GLN A C 1
ATOM 1759 O O . GLN A 1 217 ? -21.575 6.146 10.722 1.00 98.25 217 GLN A O 1
ATOM 1764 N N . LYS A 1 218 ? -20.161 6.702 9.052 1.00 98.25 218 LYS A N 1
ATOM 1765 C CA . LYS A 1 218 ? -20.224 5.397 8.374 1.00 98.25 218 LYS A CA 1
ATOM 1766 C C . LYS A 1 218 ? -19.735 4.265 9.280 1.00 98.25 218 LYS A C 1
ATOM 1768 O O . LYS A 1 218 ? -20.398 3.238 9.372 1.00 98.25 218 LYS A O 1
ATOM 1773 N N . VAL A 1 219 ? -18.624 4.467 9.988 1.00 98.56 219 VAL A N 1
ATOM 1774 C CA . VAL A 1 219 ? -18.047 3.492 10.923 1.00 98.56 219 VAL A CA 1
ATOM 1775 C C . VAL A 1 219 ? -19.002 3.193 12.073 1.00 98.56 219 VAL A C 1
ATOM 1777 O O . VAL A 1 219 ? -19.258 2.027 12.360 1.00 98.56 219 VAL A O 1
ATOM 1780 N N . ILE A 1 220 ? -19.583 4.218 12.700 1.00 98.44 220 ILE A N 1
ATOM 1781 C CA . ILE A 1 220 ? -20.519 4.044 13.820 1.00 98.44 220 ILE A CA 1
ATOM 1782 C C . ILE A 1 220 ? -21.768 3.249 13.390 1.00 98.44 220 ILE A C 1
ATOM 1784 O O . ILE A 1 220 ? -22.293 2.425 14.150 1.00 98.44 220 ILE A O 1
ATOM 1788 N N . ALA A 1 221 ? -22.228 3.451 12.154 1.00 98.12 221 ALA A N 1
ATOM 1789 C CA . ALA A 1 221 ? -23.329 2.695 11.564 1.00 98.12 221 ALA A CA 1
ATOM 1790 C C . ALA A 1 221 ? -22.926 1.285 11.080 1.00 98.12 221 ALA A C 1
ATOM 1792 O O . ALA A 1 221 ? -23.800 0.463 10.799 1.00 98.12 221 ALA A O 1
ATOM 1793 N N . HIS A 1 222 ? -21.629 0.982 10.985 1.00 98.44 222 HIS A N 1
ATOM 1794 C CA . HIS A 1 222 ? -21.137 -0.238 10.361 1.00 98.44 222 HIS A CA 1
ATOM 1795 C C . HIS A 1 222 ? -21.385 -1.485 11.225 1.00 98.44 222 HIS A C 1
ATOM 1797 O O . HIS A 1 222 ? -21.056 -1.533 12.412 1.00 98.44 222 HIS A O 1
ATOM 1803 N N . SER A 1 223 ? -21.927 -2.546 10.620 1.00 98.25 223 SER A N 1
ATOM 1804 C CA . SER A 1 223 ? -22.373 -3.731 11.367 1.00 98.25 223 SER A CA 1
ATOM 1805 C C . SER A 1 223 ? -21.231 -4.497 12.046 1.00 98.25 223 SER A C 1
ATOM 1807 O O . SER A 1 223 ? -21.404 -4.968 13.173 1.00 98.25 223 SER A O 1
ATOM 1809 N N . GLN A 1 224 ? -20.058 -4.590 11.406 1.00 98.38 224 GLN A N 1
ATOM 1810 C CA . GLN A 1 224 ? -18.888 -5.233 12.015 1.00 98.38 224 GLN A CA 1
ATOM 1811 C C . GLN A 1 224 ? -18.405 -4.428 13.219 1.00 98.38 224 GLN A C 1
ATOM 1813 O O . GLN A 1 224 ? -18.229 -4.985 14.297 1.00 98.38 224 GLN A O 1
ATOM 1818 N N . TYR A 1 225 ? -18.333 -3.100 13.088 1.00 98.81 225 TYR A N 1
ATOM 1819 C CA . TYR A 1 225 ? -17.970 -2.212 14.191 1.00 98.81 225 TYR A CA 1
ATOM 1820 C C . TYR A 1 225 ? -18.916 -2.360 15.390 1.00 98.81 225 TYR A C 1
ATOM 1822 O O . TYR A 1 225 ? -18.472 -2.483 16.535 1.00 98.81 225 TYR A O 1
ATOM 1830 N N . GLN A 1 226 ? -20.226 -2.407 15.142 1.00 98.62 226 GLN A N 1
ATOM 1831 C CA . GLN A 1 226 ? -21.226 -2.557 16.199 1.00 98.62 226 GLN A CA 1
ATOM 1832 C C . GLN A 1 226 ? -21.076 -3.878 16.967 1.00 98.62 226 GLN A C 1
ATOM 1834 O O . GLN A 1 226 ? -21.154 -3.861 18.198 1.00 98.62 226 GLN A O 1
ATOM 1839 N N . LYS A 1 227 ? -20.793 -4.987 16.270 1.00 98.38 227 LYS A N 1
ATOM 1840 C CA . LYS A 1 227 ? -20.633 -6.329 16.859 1.00 98.38 227 LYS A CA 1
ATOM 1841 C C . LYS A 1 227 ? -19.300 -6.527 17.587 1.00 98.38 227 LYS A C 1
ATOM 1843 O O . LYS A 1 227 ? -19.258 -7.269 18.567 1.00 98.38 227 LYS A O 1
ATOM 1848 N N . SER A 1 228 ? -18.232 -5.871 17.136 1.00 98.62 228 SER A N 1
ATOM 1849 C CA . SER A 1 228 ? -16.889 -6.017 17.708 1.00 98.62 228 SER A CA 1
ATOM 1850 C C . SER A 1 228 ? -16.801 -5.512 19.148 1.00 98.62 228 SER A C 1
ATOM 1852 O O . SER A 1 228 ? -17.323 -4.450 19.491 1.00 98.62 228 SER A O 1
ATOM 1854 N N . LYS A 1 229 ? -16.095 -6.251 20.002 1.00 98.62 229 LYS A N 1
ATOM 1855 C CA . LYS A 1 229 ? -15.825 -5.901 21.403 1.00 98.62 229 LYS A CA 1
ATOM 1856 C C . LYS A 1 229 ? -14.377 -5.476 21.612 1.00 98.62 229 LYS A C 1
ATOM 1858 O O . LYS A 1 229 ? -14.125 -4.632 22.466 1.00 98.62 229 LYS A O 1
ATOM 1863 N N . ARG A 1 230 ? -13.439 -6.047 20.855 1.00 98.62 230 ARG A N 1
ATOM 1864 C CA . ARG A 1 230 ? -11.995 -5.795 20.931 1.00 98.62 230 ARG A CA 1
ATOM 1865 C C . ARG A 1 230 ? -11.523 -5.198 19.612 1.00 98.62 230 ARG A C 1
ATOM 1867 O O . ARG A 1 230 ? -11.519 -5.881 18.591 1.00 98.62 230 ARG A O 1
ATOM 1874 N N . ILE A 1 231 ? -11.173 -3.917 19.630 1.00 98.88 231 ILE A N 1
ATOM 1875 C CA . ILE A 1 231 ? -10.922 -3.127 18.423 1.00 98.88 231 ILE A CA 1
ATOM 1876 C C . ILE A 1 231 ? -9.511 -2.566 18.463 1.00 98.88 231 ILE A C 1
ATOM 1878 O O . ILE A 1 231 ? -9.114 -1.950 19.449 1.00 98.88 231 ILE A O 1
ATOM 1882 N N . SER A 1 232 ? -8.780 -2.740 17.368 1.00 98.88 232 SER A N 1
ATOM 1883 C CA . SER A 1 232 ? -7.540 -2.018 17.119 1.00 98.88 232 SER A CA 1
ATOM 1884 C C . SER A 1 232 ? -7.797 -0.810 16.224 1.00 98.88 232 SER A C 1
ATOM 1886 O O . SER A 1 232 ? -8.478 -0.926 15.204 1.00 98.88 232 SER A O 1
ATOM 1888 N N . ILE A 1 233 ? -7.247 0.343 16.601 1.00 98.81 233 ILE A N 1
ATOM 1889 C CA . ILE A 1 233 ? -7.350 1.589 15.844 1.00 98.81 233 ILE A CA 1
ATOM 1890 C C . ILE A 1 233 ? -6.029 2.355 15.863 1.00 98.81 233 ILE A C 1
ATOM 1892 O O . ILE A 1 233 ? -5.338 2.411 16.878 1.00 98.81 233 ILE A O 1
ATOM 1896 N N . PHE A 1 234 ? -5.651 2.933 14.725 1.00 98.19 234 PHE A N 1
ATOM 1897 C CA . PHE A 1 234 ? -4.452 3.759 14.622 1.00 98.19 234 PHE A CA 1
ATOM 1898 C C . PHE A 1 234 ? -4.713 5.178 15.139 1.00 98.19 234 PHE A C 1
ATOM 1900 O O . PHE A 1 234 ? -5.833 5.684 15.068 1.00 98.19 234 PHE A O 1
ATOM 1907 N N . LEU A 1 235 ? -3.659 5.830 15.630 1.00 97.50 235 LEU A N 1
ATOM 1908 C CA . LEU A 1 235 ? -3.673 7.259 15.931 1.00 97.50 235 LEU A CA 1
ATOM 1909 C C . LEU A 1 235 ? -3.198 8.020 14.691 1.00 97.50 235 LEU A C 1
ATOM 1911 O O . LEU A 1 235 ? -2.063 7.823 14.251 1.00 97.50 235 LEU A O 1
ATOM 1915 N N . SER A 1 236 ? -4.086 8.827 14.115 1.00 92.56 236 SER A N 1
ATOM 1916 C CA . SER A 1 236 ? -3.929 9.391 12.772 1.00 92.56 236 SER A CA 1
ATOM 1917 C C . SER A 1 236 ? -2.702 10.283 12.609 1.00 92.56 236 SER A C 1
ATOM 1919 O O . SER A 1 236 ? -2.446 11.188 13.406 1.00 92.56 236 SER A O 1
ATOM 1921 N N . MET A 1 237 ? -1.975 10.080 11.510 1.00 92.31 237 MET A N 1
ATOM 1922 C CA . MET A 1 237 ? -1.065 11.088 10.965 1.00 92.31 237 MET A CA 1
ATOM 1923 C C . MET A 1 237 ? -1.839 12.194 10.228 1.00 92.31 237 MET A C 1
ATOM 1925 O O . MET A 1 237 ? -3.003 12.042 9.874 1.00 92.31 237 MET A O 1
ATOM 1929 N N . GLN A 1 238 ? -1.163 13.308 9.921 1.00 87.44 238 GLN A N 1
ATOM 1930 C CA . GLN A 1 238 ? -1.761 14.436 9.186 1.00 87.44 238 GLN A CA 1
ATOM 1931 C C . GLN A 1 238 ? -2.310 14.069 7.796 1.00 87.44 238 GLN A C 1
ATOM 1933 O O . GLN A 1 238 ? -3.149 14.793 7.263 1.00 87.44 238 GLN A O 1
ATOM 1938 N N . ASP A 1 239 ? -1.781 13.013 7.180 1.00 89.50 239 ASP A N 1
ATOM 1939 C CA . ASP A 1 239 ? -2.146 12.500 5.859 1.00 89.50 239 ASP A CA 1
ATOM 1940 C C . ASP A 1 239 ? -3.071 11.268 5.933 1.00 89.50 239 ASP A C 1
ATOM 1942 O O . ASP A 1 239 ? -3.192 10.542 4.951 1.00 89.50 239 ASP A O 1
ATOM 1946 N N . GLU A 1 240 ? -3.726 11.037 7.075 1.00 96.25 240 GLU A N 1
ATOM 1947 C CA . GLU A 1 240 ? -4.672 9.939 7.314 1.00 96.25 240 GLU A CA 1
ATOM 1948 C C . GLU A 1 240 ? -6.041 10.473 7.770 1.00 96.25 240 GLU A C 1
ATOM 1950 O O . GLU A 1 240 ? -6.154 11.609 8.234 1.00 96.25 240 GLU A O 1
ATOM 1955 N N . ILE A 1 241 ? -7.085 9.648 7.635 1.00 97.81 241 ILE A N 1
ATOM 1956 C CA . ILE A 1 241 ? -8.409 9.920 8.215 1.00 97.81 241 ILE A CA 1
ATOM 1957 C C . ILE A 1 241 ? -8.273 10.081 9.728 1.00 97.81 241 ILE A C 1
ATOM 1959 O O . ILE A 1 241 ? -7.619 9.264 10.379 1.00 97.81 241 ILE A O 1
ATOM 1963 N N . GLU A 1 242 ? -8.896 11.115 10.288 1.00 97.50 242 GLU A N 1
ATOM 1964 C CA . GLU A 1 242 ? -8.877 11.389 11.723 1.00 97.50 242 GLU A CA 1
ATOM 1965 C C . GLU A 1 242 ? -9.743 10.379 12.487 1.00 97.50 242 GLU A C 1
ATOM 1967 O O . GLU A 1 242 ? -10.926 10.209 12.199 1.00 97.50 242 GLU A O 1
ATOM 1972 N N . THR A 1 243 ? -9.145 9.695 13.463 1.00 98.25 243 THR A N 1
ATOM 1973 C CA . THR A 1 243 ? -9.790 8.608 14.215 1.00 98.25 243 THR A CA 1
ATOM 1974 C C . THR A 1 243 ? -10.255 9.018 15.611 1.00 98.25 243 THR A C 1
ATOM 1976 O O . THR A 1 243 ? -10.843 8.198 16.314 1.00 98.25 243 THR A O 1
ATOM 1979 N N . GLU A 1 244 ? -10.041 10.269 16.032 1.00 97.31 244 GLU A N 1
ATOM 1980 C CA . GLU A 1 244 ? -10.315 10.716 17.406 1.00 97.31 244 GLU A CA 1
ATOM 1981 C C . GLU A 1 244 ? -11.783 10.506 17.819 1.00 97.31 244 GLU A C 1
ATOM 1983 O O . GLU A 1 244 ? -12.065 9.990 18.902 1.00 97.31 244 GLU A O 1
ATOM 1988 N N . GLU A 1 245 ? -12.733 10.859 16.950 1.00 98.25 245 GLU A N 1
ATOM 1989 C CA . GLU A 1 245 ? -14.163 10.674 17.227 1.00 98.25 245 GLU A CA 1
ATOM 1990 C C . GLU A 1 245 ? -14.553 9.189 17.297 1.00 98.25 245 GLU A C 1
ATOM 1992 O O . GLU A 1 245 ? -15.361 8.804 18.142 1.00 98.25 245 GLU A O 1
ATOM 1997 N N . ILE A 1 246 ? -13.928 8.339 16.474 1.00 98.75 246 ILE A N 1
ATOM 1998 C CA . ILE A 1 246 ? -14.132 6.885 16.513 1.00 98.75 246 ILE A CA 1
ATOM 1999 C C . ILE A 1 246 ? -13.603 6.325 17.837 1.00 98.75 246 ILE A C 1
ATOM 2001 O O . ILE A 1 246 ? -14.287 5.537 18.482 1.00 98.75 246 ILE A O 1
ATOM 2005 N N . ILE A 1 247 ? -12.423 6.764 18.291 1.00 98.75 247 ILE A N 1
ATOM 2006 C CA . ILE A 1 247 ? -11.856 6.360 19.586 1.00 98.75 247 ILE A CA 1
ATOM 2007 C C . ILE A 1 247 ? -12.816 6.721 20.723 1.00 98.75 247 ILE A C 1
ATOM 2009 O O . ILE A 1 247 ? -13.110 5.872 21.563 1.00 98.75 247 ILE A O 1
ATOM 2013 N N . LYS A 1 248 ? -13.355 7.946 20.739 1.00 98.56 248 LYS A N 1
ATOM 2014 C CA . LYS A 1 248 ? -14.339 8.363 21.751 1.00 98.56 248 LYS A CA 1
ATOM 2015 C C . LYS A 1 248 ? -15.573 7.455 21.751 1.00 98.56 248 LYS A C 1
ATOM 2017 O O . LYS A 1 248 ? -15.983 7.006 22.820 1.00 98.56 248 LYS A O 1
ATOM 2022 N N . ASP A 1 249 ? -16.127 7.132 20.581 1.00 98.81 249 ASP A N 1
ATOM 2023 C CA . ASP A 1 249 ? -17.292 6.242 20.468 1.00 98.81 249 ASP A CA 1
ATOM 2024 C C . ASP A 1 249 ? -16.973 4.790 20.897 1.00 98.81 249 ASP A C 1
ATOM 2026 O O . ASP A 1 249 ? -17.794 4.164 21.572 1.00 98.81 249 ASP A O 1
ATOM 2030 N N . ILE A 1 250 ? -15.763 4.275 20.622 1.00 98.81 250 ILE A N 1
ATOM 2031 C CA . ILE A 1 250 ? -15.304 2.954 21.105 1.00 98.81 250 ILE A CA 1
ATOM 2032 C C . ILE A 1 250 ? -15.445 2.870 22.631 1.00 98.81 250 ILE A C 1
ATOM 2034 O O . ILE A 1 250 ? -16.060 1.930 23.147 1.00 98.81 250 ILE A O 1
ATOM 2038 N N . PHE A 1 251 ? -14.927 3.868 23.354 1.00 98.69 251 PHE A N 1
ATOM 2039 C CA . PHE A 1 251 ? -15.011 3.909 24.816 1.00 98.69 251 PHE A CA 1
ATOM 2040 C C . PHE A 1 251 ? -16.437 4.147 25.320 1.00 98.69 251 PHE A C 1
ATOM 2042 O O . PHE A 1 251 ? -16.863 3.475 26.259 1.00 98.69 251 PHE A O 1
ATOM 2049 N N . GLN A 1 252 ? -17.208 5.031 24.679 1.00 98.50 252 GLN A N 1
ATOM 2050 C CA . GLN A 1 252 ? -18.613 5.272 25.042 1.00 98.50 252 GLN A CA 1
ATOM 2051 C C . GLN A 1 252 ? -19.471 4.003 24.947 1.00 98.50 252 GLN A C 1
ATOM 2053 O O . GLN A 1 252 ? -20.395 3.818 25.738 1.00 98.50 252 GLN A O 1
ATOM 2058 N N . ARG A 1 253 ? -19.151 3.099 24.015 1.00 98.38 253 ARG A N 1
ATOM 2059 C CA . ARG A 1 253 ? -19.835 1.806 23.848 1.00 98.38 253 ARG A CA 1
ATOM 2060 C C . ARG A 1 253 ? -19.273 0.686 24.727 1.00 98.38 253 ARG A C 1
ATOM 2062 O O . ARG A 1 253 ? -19.693 -0.460 24.570 1.00 98.38 253 ARG A O 1
ATOM 2069 N N . GLY A 1 254 ? -18.321 0.979 25.614 1.00 98.38 254 GLY A N 1
ATOM 2070 C CA . GLY A 1 254 ? -17.700 -0.015 26.494 1.00 98.38 254 GLY A CA 1
ATOM 2071 C C . GLY A 1 254 ? -16.876 -1.074 25.753 1.00 98.38 254 GLY A C 1
ATOM 2072 O O . GLY A 1 254 ? -16.712 -2.188 26.249 1.00 98.38 254 GLY A O 1
ATOM 2073 N N . LYS A 1 255 ? -16.387 -0.760 24.548 1.00 98.75 255 LYS A N 1
ATOM 2074 C CA . LYS A 1 255 ? -15.513 -1.645 23.768 1.00 98.75 255 LYS A CA 1
ATOM 2075 C C . LYS A 1 255 ? -14.071 -1.509 24.270 1.00 98.75 255 LYS A C 1
ATOM 2077 O O . LYS A 1 255 ? -13.672 -0.472 24.791 1.00 98.75 255 LYS A O 1
ATOM 2082 N N . THR A 1 256 ? -13.270 -2.558 24.109 1.00 98.75 256 THR A N 1
ATOM 2083 C CA . THR A 1 256 ? -11.840 -2.533 24.448 1.00 98.75 256 THR A CA 1
ATOM 2084 C C . THR A 1 256 ? -11.043 -1.980 23.272 1.00 98.75 256 THR A C 1
ATOM 2086 O O . THR A 1 256 ? -11.092 -2.545 22.178 1.00 98.75 256 THR A O 1
ATOM 2089 N N . CYS A 1 257 ? -10.308 -0.894 23.508 1.00 98.75 257 CYS A N 1
ATOM 2090 C CA . CYS A 1 257 ? -9.515 -0.196 22.501 1.00 98.75 257 CYS A CA 1
ATOM 2091 C C . CYS A 1 257 ? -8.035 -0.590 22.586 1.00 98.75 257 CYS A C 1
ATOM 2093 O O . CYS A 1 257 ? -7.441 -0.550 23.665 1.00 98.75 257 CYS A O 1
ATOM 2095 N N . PHE A 1 258 ? -7.435 -0.926 21.447 1.00 98.81 258 PHE A N 1
ATOM 2096 C CA . PHE A 1 258 ? -6.006 -1.177 21.302 1.00 98.81 258 PHE A CA 1
ATOM 2097 C C . PHE A 1 258 ? -5.407 -0.242 20.249 1.00 98.81 258 PHE A C 1
ATOM 2099 O O . PHE A 1 258 ? -5.998 -0.037 19.190 1.00 98.81 258 PHE A O 1
ATOM 2106 N N . ILE A 1 259 ? -4.212 0.280 20.509 1.00 98.56 259 ILE A N 1
ATOM 2107 C CA . ILE A 1 259 ? -3.475 1.153 19.589 1.00 98.56 259 ILE A CA 1
ATOM 2108 C C . ILE A 1 259 ? -2.116 0.542 19.216 1.00 98.56 259 ILE A C 1
ATOM 2110 O O . ILE A 1 259 ? -1.561 -0.231 20.001 1.00 98.56 259 ILE A O 1
ATOM 2114 N N . PRO A 1 260 ? -1.549 0.873 18.044 1.00 97.62 260 PRO A N 1
ATOM 2115 C CA . PRO A 1 260 ? -0.215 0.428 17.661 1.00 97.62 260 PRO A CA 1
ATOM 2116 C C . PRO A 1 260 ? 0.888 0.920 18.608 1.00 97.62 260 PRO A C 1
ATOM 2118 O O . PRO A 1 260 ? 0.971 2.108 18.916 1.00 97.62 260 PRO A O 1
ATOM 2121 N N . ARG A 1 261 ? 1.805 0.022 18.975 1.00 97.12 261 ARG A N 1
ATOM 2122 C CA . ARG A 1 261 ? 3.122 0.335 19.542 1.00 97.12 261 ARG A CA 1
ATOM 2123 C C . ARG A 1 261 ? 4.196 -0.220 18.612 1.00 97.12 261 ARG A C 1
ATOM 2125 O O . ARG A 1 261 ? 4.315 -1.435 18.453 1.00 97.12 261 ARG A O 1
ATOM 2132 N N . TYR A 1 262 ? 4.961 0.670 17.987 1.00 94.62 262 TYR A N 1
ATOM 2133 C CA . TYR A 1 262 ? 5.971 0.306 16.991 1.00 94.62 262 TYR A CA 1
ATOM 2134 C C . TYR A 1 262 ? 7.338 0.070 17.641 1.00 94.62 262 TYR A C 1
ATOM 2136 O O . TYR A 1 262 ? 7.770 0.870 18.475 1.00 94.62 262 TYR A O 1
ATOM 2144 N N . GLN A 1 263 ? 8.044 -0.978 17.202 1.00 91.00 263 GLN A N 1
ATOM 2145 C CA . GLN A 1 263 ? 9.472 -1.171 17.465 1.00 91.00 263 GLN A CA 1
ATOM 2146 C C . GLN A 1 263 ? 10.264 -0.736 16.228 1.00 91.00 263 GLN A C 1
ATOM 2148 O O . GLN A 1 263 ? 10.230 -1.387 15.186 1.00 91.00 263 GLN A O 1
ATOM 2153 N N . PHE A 1 264 ? 10.962 0.397 16.309 1.00 86.25 264 PHE A N 1
ATOM 2154 C CA . PHE A 1 264 ? 11.604 1.027 15.144 1.00 86.25 264 PHE A CA 1
ATOM 2155 C C . PHE A 1 264 ? 12.856 0.294 14.646 1.00 86.25 264 PHE A C 1
ATOM 2157 O O . PHE A 1 264 ? 13.271 0.491 13.503 1.00 86.25 264 PHE A O 1
ATOM 2164 N N . GLN A 1 265 ? 13.456 -0.542 15.493 1.00 84.44 265 GLN A N 1
ATOM 2165 C CA . GLN A 1 265 ? 14.634 -1.349 15.178 1.00 84.44 265 GLN A CA 1
ATOM 2166 C C . GLN A 1 265 ? 14.284 -2.572 14.311 1.00 84.44 265 GLN A C 1
ATOM 2168 O O . GLN A 1 265 ? 15.177 -3.192 13.739 1.00 84.44 265 GLN A O 1
ATOM 2173 N N . SER A 1 266 ? 12.998 -2.905 14.183 1.00 88.69 266 SER A N 1
ATOM 2174 C CA . SER A 1 266 ? 12.487 -4.032 13.400 1.00 88.69 266 SER A CA 1
ATOM 2175 C C . SER A 1 266 ? 11.210 -3.636 12.636 1.00 88.69 266 SER A C 1
ATOM 2177 O O . SER A 1 266 ? 10.805 -2.473 12.613 1.00 88.69 266 SER A O 1
ATOM 2179 N N . ASN A 1 267 ? 10.572 -4.592 11.960 1.00 84.75 267 ASN A N 1
ATOM 2180 C CA . ASN A 1 267 ? 9.214 -4.457 11.419 1.00 84.75 267 ASN A CA 1
ATOM 2181 C C . ASN A 1 267 ? 8.142 -4.960 12.409 1.00 84.75 267 ASN A C 1
ATOM 2183 O O . ASN A 1 267 ? 7.022 -5.274 12.002 1.00 84.75 267 ASN A O 1
ATOM 2187 N N . HIS A 1 268 ? 8.475 -5.044 13.702 1.00 92.94 268 HIS A N 1
ATOM 2188 C CA . HIS A 1 268 ? 7.572 -5.523 14.744 1.00 92.94 268 HIS A CA 1
ATOM 2189 C C . HIS A 1 268 ? 6.679 -4.405 15.293 1.00 92.94 268 HIS A C 1
ATOM 2191 O O . HIS A 1 268 ? 7.113 -3.278 15.539 1.00 92.94 268 HIS A O 1
ATOM 2197 N N . MET A 1 269 ? 5.409 -4.733 15.495 1.00 96.00 269 MET A N 1
ATOM 2198 C CA . MET A 1 269 ? 4.389 -3.858 16.065 1.00 96.00 269 MET A CA 1
ATOM 2199 C C . MET A 1 269 ? 3.449 -4.715 16.903 1.00 96.00 269 MET A C 1
ATOM 2201 O O . MET A 1 269 ? 3.059 -5.793 16.457 1.00 96.00 269 MET A O 1
ATOM 2205 N N . ASP A 1 270 ? 3.054 -4.220 18.070 1.00 97.44 270 ASP A N 1
ATOM 2206 C CA . ASP A 1 270 ? 1.996 -4.818 18.884 1.00 97.44 270 ASP A CA 1
ATOM 2207 C C . ASP A 1 270 ? 0.815 -3.861 19.003 1.00 97.44 270 ASP A C 1
ATOM 2209 O O . ASP A 1 270 ? 0.973 -2.646 18.888 1.00 97.44 270 ASP A O 1
ATOM 2213 N N . MET A 1 271 ? -0.372 -4.412 19.246 1.00 98.50 271 MET A N 1
ATOM 2214 C CA . MET A 1 271 ? -1.556 -3.624 19.580 1.00 98.50 271 MET A CA 1
ATOM 2215 C C . MET A 1 271 ? -1.725 -3.654 21.093 1.00 98.50 271 MET A C 1
ATOM 2217 O O . MET A 1 271 ? -2.005 -4.710 21.662 1.00 98.50 271 MET A O 1
ATOM 2221 N N . VAL A 1 272 ? -1.517 -2.508 21.735 1.00 98.44 272 VAL A N 1
ATOM 2222 C CA . VAL A 1 272 ? -1.517 -2.353 23.193 1.00 98.44 272 VAL A CA 1
ATOM 2223 C C . VAL A 1 272 ? -2.769 -1.632 23.661 1.00 98.44 272 VAL A C 1
ATOM 2225 O O . VAL A 1 272 ? -3.256 -0.720 22.996 1.00 98.44 272 VAL A O 1
ATOM 2228 N N . LYS A 1 273 ? -3.313 -2.056 24.798 1.00 98.44 273 LYS A N 1
ATOM 2229 C CA . LYS A 1 273 ? -4.571 -1.526 25.321 1.00 98.44 273 LYS A CA 1
ATOM 2230 C C . LYS A 1 273 ? -4.441 -0.067 25.749 1.00 98.44 273 LYS A C 1
ATOM 2232 O O . LYS A 1 273 ? -3.529 0.294 26.498 1.00 98.44 273 LYS A O 1
ATOM 2237 N N . LEU A 1 274 ? -5.404 0.733 25.309 1.00 98.06 274 LEU A N 1
ATOM 2238 C CA . LEU A 1 274 ? -5.594 2.120 25.711 1.00 98.06 274 LEU A CA 1
ATOM 2239 C C . LEU A 1 274 ? -6.628 2.177 26.848 1.00 98.06 274 LEU A C 1
ATOM 2241 O O . LEU A 1 274 ? -7.670 1.523 26.768 1.00 98.06 274 LEU A O 1
ATOM 2245 N N . ALA A 1 275 ? -6.342 2.928 27.912 1.00 96.19 275 ALA A N 1
ATOM 2246 C CA . ALA A 1 275 ? -7.188 3.011 29.102 1.00 96.19 275 ALA A CA 1
ATOM 2247 C C . ALA A 1 275 ? -8.330 4.023 28.946 1.00 96.19 275 ALA A C 1
ATOM 2249 O O . ALA A 1 275 ? -9.433 3.771 29.430 1.00 96.19 275 ALA A O 1
ATOM 2250 N N . SER A 1 276 ? -8.084 5.143 28.261 1.00 97.62 276 SER A N 1
ATOM 2251 C CA . SER A 1 276 ? -9.107 6.136 27.918 1.00 97.62 276 SER A CA 1
ATOM 2252 C C . SER A 1 276 ? -8.682 6.993 26.714 1.00 97.62 276 SER A C 1
ATOM 2254 O O . SER A 1 276 ? -7.502 6.995 26.355 1.00 97.62 276 SER A O 1
ATOM 2256 N N . PRO A 1 277 ? -9.596 7.748 26.074 1.00 97.19 277 PRO A N 1
ATOM 2257 C CA . PRO A 1 277 ? -9.223 8.713 25.039 1.00 97.19 277 PRO A CA 1
ATOM 2258 C C . PRO A 1 277 ? -8.247 9.787 25.544 1.00 97.19 277 PRO A C 1
ATOM 2260 O O . PRO A 1 277 ? -7.328 10.179 24.830 1.00 97.19 277 PRO A O 1
ATOM 2263 N N . GLU A 1 278 ? -8.421 10.252 26.783 1.00 96.75 278 GLU A N 1
ATOM 2264 C CA . GLU A 1 278 ? -7.632 11.338 27.382 1.00 96.75 278 GLU A CA 1
ATOM 2265 C C . GLU A 1 278 ? -6.175 10.928 27.616 1.00 96.75 278 GLU A C 1
ATOM 2267 O O . GLU A 1 278 ? -5.278 11.772 27.556 1.00 96.75 278 GLU A O 1
ATOM 2272 N N . GLU A 1 279 ? -5.931 9.631 27.830 1.00 96.19 279 GLU A N 1
ATOM 2273 C CA . GLU A 1 279 ? -4.588 9.073 27.978 1.00 96.19 279 GLU A CA 1
ATOM 2274 C C . GLU A 1 279 ? -3.703 9.361 26.760 1.00 96.19 279 GLU A C 1
ATOM 2276 O O . GLU A 1 279 ? -2.507 9.582 26.920 1.00 96.19 279 GLU A O 1
ATOM 2281 N N . ILE A 1 280 ? -4.262 9.424 25.547 1.00 96.38 280 ILE A N 1
ATOM 2282 C CA . ILE A 1 280 ? -3.478 9.617 24.317 1.00 96.38 280 ILE A CA 1
ATOM 2283 C C . ILE A 1 280 ? -2.567 10.845 24.422 1.00 96.38 280 ILE A C 1
ATOM 2285 O O . ILE A 1 280 ? -1.392 10.774 24.062 1.00 96.38 280 ILE A O 1
ATOM 2289 N N . SER A 1 281 ? -3.085 11.947 24.968 1.00 93.88 281 SER A N 1
ATOM 2290 C CA . SER A 1 281 ? -2.356 13.214 25.086 1.00 93.88 281 SER A CA 1
ATOM 2291 C C . SER A 1 281 ? -1.180 13.160 26.069 1.00 93.88 281 SER A C 1
ATOM 2293 O O . SER A 1 281 ? -0.284 13.999 25.975 1.00 93.88 281 SER A O 1
ATOM 2295 N N . SER A 1 282 ? -1.164 12.206 27.009 1.00 94.56 282 SER A N 1
ATOM 2296 C CA . SER A 1 282 ? -0.080 12.043 27.988 1.00 94.56 282 SER A CA 1
ATOM 2297 C C . SER A 1 282 ? 1.020 11.083 27.524 1.00 94.56 282 SER A C 1
ATOM 2299 O O . SER A 1 282 ? 2.121 11.099 28.078 1.00 94.56 282 SER A O 1
ATOM 2301 N N . LEU A 1 283 ? 0.758 10.274 26.492 1.00 95.81 283 LEU A N 1
ATOM 2302 C CA . LEU A 1 283 ? 1.735 9.339 25.939 1.00 95.81 283 LEU A CA 1
ATOM 2303 C C . LEU A 1 283 ? 2.900 10.080 25.258 1.00 95.81 283 LEU A C 1
ATOM 2305 O O . LEU A 1 283 ? 2.689 11.118 24.621 1.00 95.81 283 LEU A O 1
ATOM 2309 N N . PRO A 1 284 ? 4.133 9.548 25.308 1.00 95.81 284 PRO A N 1
ATOM 2310 C CA . PRO A 1 284 ? 5.241 10.108 24.550 1.00 95.81 284 PRO A CA 1
ATOM 2311 C C . PRO A 1 284 ? 5.002 9.976 23.043 1.00 95.81 284 PRO A C 1
ATOM 2313 O O . PRO A 1 284 ? 4.281 9.096 22.565 1.00 95.81 284 PRO A O 1
ATOM 2316 N N . LYS A 1 285 ? 5.645 10.855 22.276 1.00 94.94 285 LYS A N 1
ATOM 2317 C CA . LYS A 1 285 ? 5.584 10.830 20.816 1.00 94.94 285 LYS A CA 1
ATOM 2318 C C . LYS A 1 285 ? 6.783 10.114 20.216 1.00 94.94 285 LYS A C 1
ATOM 2320 O O . LYS A 1 285 ? 7.913 10.261 20.671 1.00 94.94 285 LYS A O 1
ATOM 2325 N N . THR A 1 286 ? 6.526 9.387 19.141 1.00 93.19 286 THR A N 1
ATOM 2326 C CA . THR A 1 286 ? 7.552 8.791 18.284 1.00 93.19 286 THR A CA 1
ATOM 2327 C C . THR A 1 286 ? 8.211 9.830 17.372 1.00 93.19 286 THR A C 1
ATOM 2329 O O . THR A 1 286 ? 7.755 10.970 17.258 1.00 93.19 286 THR A O 1
ATOM 2332 N N . SER A 1 287 ? 9.235 9.412 16.622 1.00 89.81 287 SER A N 1
ATOM 2333 C CA . SER A 1 287 ? 9.842 10.213 15.547 1.00 89.81 287 SER A CA 1
ATOM 2334 C C . SER A 1 287 ? 8.881 10.542 14.393 1.00 89.81 287 SER A C 1
ATOM 2336 O O . SER A 1 287 ? 9.169 11.432 13.595 1.00 89.81 287 SER A O 1
ATOM 2338 N N . TRP A 1 288 ? 7.725 9.871 14.309 1.00 87.44 288 TRP A N 1
ATOM 2339 C CA . TRP A 1 288 ? 6.639 10.203 13.379 1.00 87.44 288 TRP A CA 1
ATOM 2340 C C . TRP A 1 288 ? 5.595 11.154 13.977 1.00 87.44 288 TRP A C 1
ATOM 2342 O O . TRP A 1 288 ? 4.564 11.384 13.352 1.00 87.44 288 TRP A O 1
ATOM 2352 N N . ASN A 1 289 ? 5.847 11.713 15.168 1.00 91.50 289 ASN A N 1
ATOM 2353 C CA . ASN A 1 289 ? 4.932 12.602 15.892 1.00 91.50 289 ASN A CA 1
ATOM 2354 C C . ASN A 1 289 ? 3.587 11.935 16.268 1.00 91.50 289 ASN A C 1
ATOM 2356 O O . ASN A 1 289 ? 2.606 12.631 16.514 1.00 91.50 289 ASN A O 1
ATOM 2360 N N . ILE A 1 290 ? 3.559 10.597 16.347 1.00 92.31 290 ILE A N 1
ATOM 2361 C CA . ILE A 1 290 ? 2.420 9.799 16.831 1.00 92.31 290 ILE A CA 1
ATOM 2362 C C . ILE A 1 290 ? 2.649 9.419 18.292 1.00 92.31 290 ILE A C 1
ATOM 2364 O O . ILE A 1 290 ? 3.753 9.000 18.642 1.00 92.31 290 ILE A O 1
ATOM 2368 N N . HIS A 1 291 ? 1.605 9.520 19.110 1.00 95.00 291 HIS A N 1
ATOM 2369 C CA . HIS A 1 291 ? 1.587 9.057 20.495 1.00 95.00 291 HIS A CA 1
ATOM 2370 C C . HIS A 1 291 ? 1.642 7.522 20.598 1.00 95.00 291 HIS A C 1
ATOM 2372 O O . HIS A 1 291 ? 0.910 6.824 19.906 1.00 95.00 291 HIS A O 1
ATOM 2378 N N . GLN A 1 292 ? 2.485 6.976 21.472 1.00 95.25 292 GLN A N 1
ATOM 2379 C CA . GLN A 1 292 ? 2.436 5.556 21.843 1.00 95.25 292 GLN A CA 1
ATOM 2380 C C . GLN A 1 292 ? 2.998 5.351 23.256 1.00 95.25 292 GLN A C 1
ATOM 2382 O O . GLN A 1 292 ? 3.802 6.171 23.699 1.00 95.25 292 GLN A O 1
ATOM 2387 N N . PRO A 1 293 ? 2.661 4.255 23.957 1.00 94.81 293 PRO A N 1
ATOM 2388 C CA . PRO A 1 293 ? 3.321 3.912 25.215 1.00 94.81 293 PRO A CA 1
ATOM 2389 C C . PRO A 1 293 ? 4.838 3.747 25.049 1.00 94.81 293 PRO A C 1
ATOM 2391 O O . PRO A 1 293 ? 5.311 3.210 24.041 1.00 94.81 293 PRO A O 1
ATOM 2394 N N . GLY A 1 294 ? 5.601 4.219 26.038 1.00 90.88 294 GLY A N 1
ATOM 2395 C CA . GLY A 1 294 ? 7.062 4.102 26.058 1.00 90.88 294 GLY A CA 1
ATOM 2396 C C . GLY A 1 294 ? 7.542 2.658 26.253 1.00 90.88 294 GLY A C 1
ATOM 2397 O O . GLY A 1 294 ? 6.772 1.788 26.650 1.00 90.88 294 GLY A O 1
ATOM 2398 N N . GLU A 1 295 ? 8.828 2.393 26.007 1.00 84.44 295 GLU A N 1
ATOM 2399 C CA . GLU A 1 295 ? 9.395 1.031 26.088 1.00 84.44 295 GLU A CA 1
ATOM 2400 C C . GLU A 1 295 ? 9.272 0.394 27.486 1.00 84.44 295 GLU A C 1
ATOM 2402 O O . GLU A 1 295 ? 9.073 -0.811 27.592 1.00 84.44 295 GLU A O 1
ATOM 2407 N N . GLY A 1 296 ? 9.339 1.195 28.555 1.00 86.75 296 GLY A N 1
ATOM 2408 C CA . GLY A 1 296 ? 9.173 0.724 29.937 1.00 86.75 296 GLY A CA 1
ATOM 2409 C C . GLY A 1 296 ? 7.720 0.613 30.416 1.00 86.75 296 GLY A C 1
ATOM 2410 O O . GLY A 1 296 ? 7.486 0.188 31.544 1.00 86.75 296 GLY A O 1
ATOM 2411 N N . ASP A 1 297 ? 6.747 1.013 29.594 1.00 92.06 297 ASP A N 1
ATOM 2412 C CA . ASP A 1 297 ? 5.326 0.965 29.937 1.00 92.06 297 ASP A CA 1
ATOM 2413 C C . ASP A 1 297 ? 4.750 -0.413 29.568 1.00 92.06 297 ASP A C 1
ATOM 2415 O O . ASP A 1 297 ? 4.543 -0.749 28.393 1.00 92.06 297 ASP A O 1
ATOM 2419 N N . VAL A 1 298 ? 4.546 -1.248 30.589 1.00 92.94 298 VAL A N 1
ATOM 2420 C CA . VAL A 1 298 ? 4.009 -2.603 30.432 1.00 92.94 298 VAL A CA 1
ATOM 2421 C C . VAL A 1 298 ? 2.505 -2.521 30.194 1.00 92.94 298 VAL A C 1
ATOM 2423 O O . VAL A 1 298 ? 1.736 -2.135 31.071 1.00 92.94 298 VAL A O 1
ATOM 2426 N N . ARG A 1 299 ? 2.082 -2.936 28.998 1.00 95.25 299 ARG A N 1
ATOM 2427 C CA . ARG A 1 299 ? 0.692 -2.869 28.544 1.00 95.25 299 ARG A CA 1
ATOM 2428 C C . ARG A 1 299 ? 0.140 -4.240 28.213 1.00 95.25 299 ARG A C 1
ATOM 2430 O O . ARG A 1 299 ? 0.862 -5.125 27.766 1.00 95.25 299 ARG A O 1
ATOM 2437 N N . GLU A 1 300 ? -1.169 -4.375 28.384 1.00 97.38 300 GLU A N 1
ATOM 2438 C CA . GLU A 1 300 ? -1.921 -5.517 27.877 1.00 97.38 300 GLU A CA 1
ATOM 2439 C C . GLU A 1 300 ? -1.849 -5.538 26.341 1.00 97.38 300 GLU A C 1
ATOM 2441 O O . GLU A 1 300 ? -2.222 -4.558 25.690 1.00 97.38 300 GLU A O 1
ATOM 2446 N N . GLU A 1 301 ? -1.375 -6.642 25.763 1.00 97.81 301 GLU A N 1
ATOM 2447 C CA . GLU A 1 301 ? -1.278 -6.827 24.313 1.00 97.81 301 GLU A CA 1
ATOM 2448 C C . GLU A 1 301 ? -2.480 -7.609 23.788 1.00 97.81 301 GLU A C 1
ATOM 2450 O O . GLU A 1 301 ? -2.896 -8.610 24.369 1.00 97.81 301 GLU A O 1
ATOM 2455 N N . ALA A 1 302 ? -3.030 -7.192 22.650 1.00 97.94 302 ALA A N 1
ATOM 2456 C CA . ALA A 1 302 ? -4.273 -7.767 22.152 1.00 97.94 302 ALA A CA 1
ATOM 2457 C C . ALA A 1 302 ? -4.177 -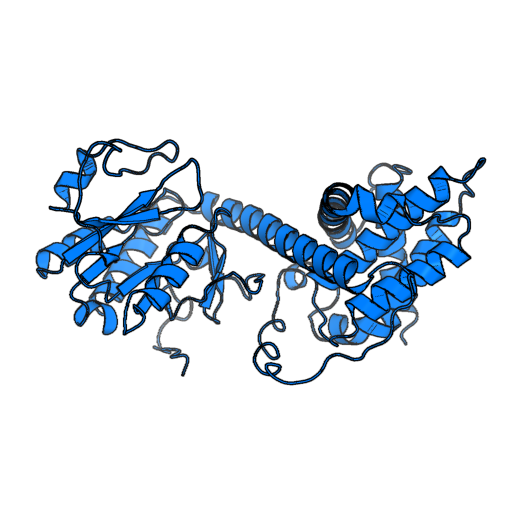9.283 21.914 1.00 97.94 302 ALA A C 1
ATOM 2459 O O . ALA A 1 302 ? -5.087 -10.018 22.293 1.00 97.94 302 ALA A O 1
ATOM 2460 N N . LEU A 1 303 ? -3.070 -9.758 21.328 1.00 96.75 303 LEU A N 1
ATOM 2461 C CA . LEU A 1 303 ? -2.865 -11.178 21.015 1.00 96.75 303 LEU A CA 1
ATOM 2462 C C . LEU A 1 303 ? -2.616 -12.043 22.258 1.00 96.75 303 LEU A C 1
ATOM 2464 O O . LEU A 1 303 ? -2.917 -13.232 22.220 1.00 96.75 303 LEU A O 1
ATOM 2468 N N . SER A 1 304 ? -2.133 -11.471 23.366 1.00 95.38 304 SER A N 1
ATOM 2469 C CA . SER A 1 304 ? -1.939 -12.220 24.614 1.00 95.38 304 SER A CA 1
ATOM 2470 C C . SER A 1 304 ? -3.218 -12.340 25.447 1.00 95.38 304 SER A C 1
ATOM 2472 O O . SER A 1 304 ? -3.302 -13.217 26.304 1.00 95.38 304 SER A O 1
ATOM 2474 N N . THR A 1 305 ? -4.239 -11.516 25.175 1.00 95.31 305 THR A N 1
ATOM 2475 C CA . THR A 1 305 ? -5.505 -11.499 25.933 1.00 95.31 305 THR A CA 1
ATOM 2476 C C . THR A 1 305 ? -6.746 -11.828 25.105 1.00 95.31 305 THR A C 1
ATOM 2478 O O . THR A 1 305 ? -7.854 -11.396 25.427 1.00 95.31 305 THR A O 1
ATOM 2481 N N . GLY A 1 306 ? -6.580 -12.624 24.047 1.00 93.88 306 GLY A N 1
ATOM 2482 C CA . GLY A 1 306 ? -7.696 -13.205 23.291 1.00 93.88 306 GLY A CA 1
ATOM 2483 C C . GLY A 1 306 ? -7.924 -12.620 21.899 1.00 93.88 306 GLY A C 1
ATOM 2484 O O . GLY A 1 306 ? -8.927 -12.943 21.274 1.00 93.88 306 GLY A O 1
ATOM 2485 N N . GLY A 1 307 ? -7.012 -11.789 21.397 1.00 97.44 307 GLY A N 1
ATOM 2486 C CA . GLY A 1 307 ? -7.030 -11.329 20.013 1.00 97.44 307 GLY A CA 1
ATOM 2487 C C . GLY A 1 307 ? -7.820 -10.043 19.771 1.00 97.44 307 GLY A C 1
ATOM 2488 O O . GLY A 1 307 ? -7.956 -9.207 20.667 1.00 97.44 307 GLY A O 1
ATOM 2489 N N . LEU A 1 308 ? -8.295 -9.862 18.540 1.00 98.62 308 LEU A N 1
ATOM 2490 C CA . LEU A 1 308 ? -9.019 -8.687 18.052 1.00 98.62 308 LEU A CA 1
ATOM 2491 C C . LEU A 1 308 ? -10.205 -9.135 17.198 1.00 98.62 308 LEU A C 1
ATOM 2493 O O . LEU A 1 308 ? -10.080 -10.060 16.403 1.00 98.62 308 LEU A O 1
ATOM 2497 N N . ASP A 1 309 ? -11.324 -8.427 17.313 1.00 98.56 309 ASP A N 1
ATOM 2498 C CA . ASP A 1 309 ? -12.494 -8.651 16.459 1.00 98.56 309 ASP A CA 1
ATOM 2499 C C . ASP A 1 309 ? -12.420 -7.793 15.186 1.00 98.56 309 ASP A C 1
ATOM 2501 O O . ASP A 1 309 ? -12.860 -8.213 14.119 1.00 98.56 309 ASP A O 1
ATOM 2505 N N . LEU A 1 310 ? -11.881 -6.573 15.307 1.00 98.81 310 LEU A N 1
ATOM 2506 C CA . LEU A 1 310 ? -11.794 -5.578 14.236 1.00 98.81 310 LEU A CA 1
ATOM 2507 C C . LEU A 1 310 ? -10.471 -4.817 14.310 1.00 98.81 310 LEU A C 1
ATOM 2509 O O . LEU A 1 310 ? -10.043 -4.401 15.389 1.00 98.81 310 LEU A O 1
ATOM 2513 N N . ILE A 1 311 ? -9.856 -4.588 13.153 1.00 98.88 311 ILE A N 1
ATOM 2514 C CA . ILE A 1 311 ? -8.671 -3.746 12.992 1.00 98.88 311 ILE A CA 1
ATOM 2515 C C . ILE A 1 311 ? -8.988 -2.655 11.974 1.00 98.88 311 ILE A C 1
ATOM 2517 O O . ILE A 1 311 ? -9.275 -2.950 10.812 1.00 98.88 311 ILE A O 1
ATOM 2521 N N . PHE A 1 312 ? -8.892 -1.394 12.397 1.00 98.88 312 PHE A N 1
ATOM 2522 C CA . PHE A 1 312 ? -8.880 -0.272 11.468 1.00 98.88 312 PHE A CA 1
ATOM 2523 C C . PHE A 1 312 ? -7.515 -0.171 10.794 1.00 98.88 312 PHE A C 1
ATOM 2525 O O . PHE A 1 312 ? -6.484 -0.041 11.457 1.00 98.88 312 PHE A O 1
ATOM 2532 N N . MET A 1 313 ? -7.511 -0.235 9.466 1.00 98.44 313 MET A N 1
ATOM 2533 C CA . MET A 1 313 ? -6.292 -0.363 8.674 1.00 98.44 313 MET A CA 1
ATOM 2534 C C . MET A 1 313 ? -5.893 0.985 8.055 1.00 98.44 313 MET A C 1
ATOM 2536 O O . MET A 1 313 ? -6.611 1.479 7.184 1.00 98.44 313 MET A O 1
ATOM 2540 N N . PRO A 1 314 ? -4.740 1.575 8.425 1.00 97.75 314 PRO A N 1
ATOM 2541 C CA . PRO A 1 314 ? -4.195 2.730 7.730 1.00 97.75 314 PRO A CA 1
ATOM 2542 C C . PRO A 1 314 ? -3.405 2.306 6.482 1.00 97.75 314 PRO A C 1
ATOM 2544 O O . PRO A 1 314 ? -2.881 1.187 6.362 1.00 97.75 314 PRO A O 1
ATOM 2547 N N . GLY A 1 315 ? -3.251 3.238 5.549 1.00 96.81 315 GLY A N 1
ATOM 2548 C CA . GLY A 1 315 ? -2.525 3.035 4.300 1.00 96.81 315 GLY A CA 1
ATOM 2549 C C . GLY A 1 315 ? -2.373 4.345 3.541 1.00 96.81 315 GLY A C 1
ATOM 2550 O O . GLY A 1 315 ? -3.083 5.305 3.813 1.00 96.81 315 GLY A O 1
ATOM 2551 N N . LEU A 1 316 ? -1.425 4.394 2.606 1.00 95.69 316 LEU A N 1
ATOM 2552 C CA . LEU A 1 316 ? -1.288 5.516 1.677 1.00 95.69 316 LEU A CA 1
ATOM 2553 C C . LEU A 1 316 ? -2.283 5.406 0.523 1.00 95.69 316 LEU A C 1
ATOM 2555 O O . LEU A 1 316 ? -2.745 6.438 0.046 1.00 95.69 316 LEU A O 1
ATOM 2559 N N . GLY A 1 317 ? -2.604 4.184 0.096 1.00 95.56 317 GLY A N 1
ATOM 2560 C CA . GLY A 1 317 ? -3.562 3.923 -0.972 1.00 95.56 317 GLY A CA 1
ATOM 2561 C C . GLY A 1 317 ? -4.209 2.556 -0.841 1.00 95.56 317 GLY A C 1
ATOM 2562 O O . GLY A 1 317 ? -3.644 1.655 -0.214 1.00 95.56 317 GLY A O 1
ATOM 2563 N N . PHE A 1 318 ? -5.385 2.430 -1.436 1.00 96.12 318 PHE A N 1
ATOM 2564 C CA . PHE A 1 318 ? -6.208 1.228 -1.427 1.00 96.12 318 PHE A CA 1
ATOM 2565 C C . PHE A 1 318 ? -6.879 1.067 -2.784 1.00 96.12 318 PHE A C 1
ATOM 2567 O O . PHE A 1 318 ? -7.106 2.066 -3.460 1.00 96.12 318 PHE A O 1
ATOM 2574 N N . ASP A 1 319 ? -7.222 -0.154 -3.171 1.00 87.88 319 ASP A N 1
ATOM 2575 C CA . ASP A 1 319 ? -8.073 -0.393 -4.337 1.00 87.88 319 ASP A CA 1
ATOM 2576 C C . ASP A 1 319 ? -9.380 -1.105 -3.976 1.00 87.88 319 ASP A C 1
ATOM 2578 O O . ASP A 1 319 ? -9.596 -1.515 -2.832 1.00 87.88 319 ASP A O 1
ATOM 2582 N N . GLN A 1 320 ? -10.263 -1.243 -4.967 1.00 85.44 320 GLN A N 1
ATOM 2583 C CA . GLN A 1 320 ? -11.572 -1.883 -4.804 1.00 85.44 320 GLN A CA 1
ATOM 2584 C C . GLN A 1 320 ? -11.482 -3.390 -4.507 1.00 85.44 320 GLN A C 1
ATOM 2586 O O . GLN A 1 320 ? -12.466 -3.993 -4.088 1.00 85.44 320 GLN A O 1
ATOM 2591 N N . HIS A 1 321 ? -10.307 -4.005 -4.680 1.00 84.19 321 HIS A N 1
ATOM 2592 C CA . HIS A 1 321 ? -10.055 -5.408 -4.350 1.00 84.19 321 HIS A CA 1
ATOM 2593 C C . HIS A 1 321 ? -9.515 -5.600 -2.925 1.00 84.19 321 HIS A C 1
ATOM 2595 O O . HIS A 1 321 ? -9.132 -6.717 -2.562 1.00 84.19 321 HIS A O 1
ATOM 2601 N N . GLY A 1 322 ? -9.441 -4.528 -2.129 1.00 91.94 322 GLY A N 1
ATOM 2602 C CA . GLY A 1 322 ? -8.907 -4.556 -0.771 1.00 91.94 322 GLY A CA 1
ATOM 2603 C C . GLY A 1 322 ? -7.380 -4.631 -0.713 1.00 91.94 322 GLY A C 1
ATOM 2604 O O . GLY A 1 322 ? -6.821 -4.843 0.365 1.00 91.94 322 GLY A O 1
ATOM 2605 N N . ASN A 1 323 ? -6.665 -4.454 -1.830 1.00 92.50 323 ASN A N 1
ATOM 2606 C CA . ASN A 1 323 ? -5.211 -4.339 -1.772 1.00 92.50 323 ASN A CA 1
ATOM 2607 C C . ASN A 1 323 ? -4.828 -3.016 -1.104 1.00 92.50 323 ASN A C 1
ATOM 2609 O O . ASN A 1 323 ? -5.483 -1.987 -1.283 1.00 92.50 323 ASN A O 1
ATOM 2613 N N . ARG A 1 324 ? -3.733 -3.032 -0.341 1.00 98.00 324 ARG A N 1
ATOM 2614 C CA . ARG A 1 324 ? -3.321 -1.906 0.498 1.00 98.00 324 ARG A CA 1
ATOM 2615 C C . ARG A 1 324 ? -1.866 -1.535 0.269 1.00 98.00 324 ARG A C 1
ATOM 2617 O O . ARG A 1 324 ? -0.959 -2.337 0.466 1.00 98.00 324 ARG A O 1
ATOM 2624 N N . LEU A 1 325 ? -1.623 -0.261 -0.016 1.00 94.25 325 LEU A N 1
ATOM 2625 C CA . LEU A 1 325 ? -0.286 0.308 -0.089 1.00 94.25 325 LEU A CA 1
ATOM 2626 C C . LEU A 1 325 ? 0.095 0.953 1.245 1.00 94.25 325 LEU A C 1
ATOM 2628 O O . LEU A 1 325 ? -0.256 2.096 1.533 1.00 94.25 325 LEU A O 1
ATOM 2632 N N . GLY A 1 326 ? 0.872 0.244 2.062 1.00 94.94 326 GLY A N 1
ATOM 2633 C CA . GLY A 1 326 ? 1.441 0.802 3.292 1.00 94.94 326 GLY A CA 1
ATOM 2634 C C . GLY A 1 326 ? 2.604 1.783 3.058 1.00 94.94 326 GLY A C 1
ATOM 2635 O O . GLY A 1 326 ? 3.081 1.991 1.939 1.00 94.94 326 GLY A O 1
ATOM 2636 N N . ARG A 1 327 ? 3.159 2.331 4.149 1.00 92.06 327 ARG A N 1
ATOM 2637 C CA . ARG A 1 327 ? 4.311 3.264 4.120 1.00 92.06 327 ARG A CA 1
ATOM 2638 C C . ARG A 1 327 ? 5.669 2.605 3.811 1.00 92.06 327 ARG A C 1
ATOM 2640 O O . ARG A 1 327 ? 6.658 3.317 3.664 1.00 92.06 327 ARG A O 1
ATOM 2647 N N . GLY A 1 328 ? 5.716 1.273 3.681 1.00 85.56 328 GLY A N 1
ATOM 2648 C CA . GLY A 1 328 ? 6.886 0.513 3.206 1.00 85.56 328 GLY A CA 1
ATOM 2649 C C . GLY A 1 328 ? 7.637 -0.313 4.255 1.00 85.56 328 GLY A C 1
ATOM 2650 O O . GLY A 1 328 ? 8.584 -0.996 3.897 1.00 85.56 328 GLY A O 1
ATOM 2651 N N . ARG A 1 329 ? 7.225 -0.277 5.529 1.00 89.69 329 ARG A N 1
ATOM 2652 C CA . ARG A 1 329 ? 7.852 -1.061 6.614 1.00 89.69 329 ARG A CA 1
ATOM 2653 C C . ARG A 1 329 ? 7.197 -2.423 6.883 1.00 89.69 329 ARG A C 1
ATOM 2655 O O . ARG A 1 329 ? 7.755 -3.207 7.634 1.00 89.69 329 ARG A O 1
ATOM 2662 N N . GLY A 1 330 ? 6.016 -2.688 6.322 1.00 92.00 330 GLY A N 1
ATOM 2663 C CA . GLY A 1 330 ? 5.332 -3.981 6.467 1.00 92.00 330 GLY A CA 1
ATOM 2664 C C . GLY A 1 330 ? 4.800 -4.309 7.872 1.00 92.00 330 GLY A C 1
ATOM 2665 O O . GLY A 1 330 ? 4.506 -5.472 8.134 1.00 92.00 330 GLY A O 1
ATOM 2666 N N . TYR A 1 331 ? 4.673 -3.328 8.781 1.00 96.19 331 TYR A N 1
ATOM 2667 C CA . TYR A 1 331 ? 4.196 -3.560 10.159 1.00 96.19 331 TYR A CA 1
ATOM 2668 C C . TYR A 1 331 ? 2.826 -4.246 10.203 1.00 96.19 331 TYR A C 1
ATOM 2670 O O . TYR A 1 331 ? 2.656 -5.253 10.880 1.00 96.19 331 TYR A O 1
ATOM 2678 N N . TYR A 1 332 ? 1.854 -3.717 9.457 1.00 97.50 332 TYR A N 1
ATOM 2679 C CA . TYR A 1 332 ? 0.496 -4.263 9.427 1.00 97.50 332 TYR A CA 1
ATOM 2680 C C . TYR A 1 332 ? 0.437 -5.635 8.755 1.00 97.50 332 TYR A C 1
ATOM 2682 O O . TYR A 1 332 ? -0.242 -6.517 9.265 1.00 97.50 332 TYR A O 1
ATOM 2690 N N . ASP A 1 333 ? 1.184 -5.847 7.671 1.00 96.25 333 ASP A N 1
ATOM 2691 C CA . ASP A 1 333 ? 1.231 -7.140 6.976 1.00 96.25 333 ASP A CA 1
ATOM 2692 C C . ASP A 1 333 ? 1.815 -8.223 7.902 1.00 96.25 333 ASP A C 1
ATOM 2694 O O . ASP A 1 333 ? 1.243 -9.301 8.064 1.00 96.25 333 ASP A O 1
ATOM 2698 N N . THR A 1 334 ? 2.891 -7.886 8.621 1.00 96.19 334 THR A N 1
ATOM 2699 C CA . THR A 1 334 ? 3.510 -8.749 9.643 1.00 96.19 334 THR A CA 1
ATOM 2700 C C . THR A 1 334 ? 2.557 -9.020 10.811 1.00 96.19 334 THR A C 1
ATOM 2702 O O . THR A 1 334 ? 2.433 -10.157 11.270 1.00 96.19 334 THR A O 1
ATOM 2705 N N . TYR A 1 335 ? 1.841 -7.998 11.284 1.00 97.81 335 TYR A N 1
ATOM 2706 C CA . TYR A 1 335 ? 0.892 -8.134 12.388 1.00 97.81 335 TYR A CA 1
ATOM 2707 C C . TYR A 1 335 ? -0.334 -8.982 12.017 1.00 97.81 335 TYR A C 1
ATOM 2709 O O . TYR A 1 335 ? -0.769 -9.819 12.808 1.00 97.81 335 TYR A O 1
ATOM 2717 N N . LEU A 1 336 ? -0.868 -8.832 10.802 1.00 97.44 336 LEU A N 1
ATOM 2718 C CA . LEU A 1 336 ? -1.984 -9.646 10.316 1.00 97.44 336 LEU A CA 1
ATOM 2719 C C . LEU A 1 336 ? -1.592 -11.121 10.174 1.00 97.44 336 LEU A C 1
ATOM 2721 O O . LEU A 1 336 ? -2.361 -11.987 10.588 1.00 97.44 336 LEU A O 1
ATOM 2725 N N . LYS A 1 337 ? -0.378 -11.422 9.691 1.00 96.00 337 LYS A N 1
ATOM 2726 C CA . LYS A 1 337 ? 0.152 -12.799 9.678 1.00 96.00 337 LYS A CA 1
ATOM 2727 C C . LYS A 1 337 ? 0.217 -13.395 11.091 1.00 96.00 337 LYS A C 1
ATOM 2729 O O . LYS A 1 337 ? -0.202 -14.533 11.286 1.00 96.00 337 LYS A O 1
ATOM 2734 N N . ARG A 1 338 ? 0.646 -12.620 12.097 1.00 96.50 338 ARG A N 1
ATOM 2735 C CA . ARG A 1 338 ? 0.613 -13.050 13.512 1.00 96.50 338 ARG A CA 1
ATOM 2736 C C . ARG A 1 338 ? -0.810 -13.306 14.009 1.00 96.50 338 ARG A C 1
ATOM 2738 O O . ARG A 1 338 ? -1.031 -14.288 14.708 1.00 96.50 338 ARG A O 1
ATOM 2745 N N . CYS A 1 339 ? -1.775 -12.466 13.631 1.00 96.94 339 CYS A N 1
ATOM 2746 C CA . CYS A 1 339 ? -3.181 -12.681 13.981 1.00 96.94 339 CYS A CA 1
ATOM 2747 C C . CYS A 1 339 ? -3.697 -14.017 13.436 1.00 96.94 339 CYS A C 1
ATOM 2749 O O . CYS A 1 339 ? -4.298 -14.769 14.192 1.00 96.94 339 CYS A O 1
ATOM 2751 N N . LEU A 1 340 ? -3.407 -14.339 12.170 1.00 93.94 340 LEU A N 1
ATOM 2752 C CA . LEU A 1 340 ? -3.803 -15.611 11.548 1.00 93.94 340 LEU A CA 1
ATOM 2753 C C . LEU A 1 340 ? -3.184 -16.838 12.229 1.00 93.94 340 LEU A C 1
ATOM 2755 O O . LEU A 1 340 ? -3.790 -17.901 12.250 1.00 93.94 340 LEU A O 1
ATOM 2759 N N . GLN A 1 341 ? -1.974 -16.698 12.771 1.00 93.94 341 GLN A N 1
ATOM 2760 C CA . GLN A 1 341 ? -1.274 -17.786 13.454 1.00 93.94 341 GLN A CA 1
ATOM 2761 C C . GLN A 1 341 ? -1.741 -17.985 14.901 1.00 93.94 341 GLN A C 1
ATOM 2763 O O . GLN A 1 341 ? -1.677 -19.098 15.413 1.00 93.94 341 GLN A O 1
ATOM 2768 N N . GLN A 1 342 ? -2.152 -16.909 15.578 1.00 93.38 342 GLN A N 1
ATOM 2769 C CA . GLN A 1 342 ? -2.394 -16.906 17.027 1.00 93.38 342 GLN A CA 1
ATOM 2770 C C . GLN A 1 342 ? -3.879 -16.838 17.405 1.00 93.38 342 GLN A C 1
ATOM 2772 O O . GLN A 1 342 ? -4.225 -17.125 18.548 1.00 93.38 342 GLN A O 1
ATOM 2777 N N . GLN A 1 343 ? -4.761 -16.464 16.477 1.00 91.19 343 GLN A N 1
ATOM 2778 C CA . GLN A 1 343 ? -6.202 -16.361 16.707 1.00 91.19 343 GLN A CA 1
ATOM 2779 C C . GLN A 1 343 ? -6.949 -17.412 15.885 1.00 91.19 343 GLN A C 1
ATOM 2781 O O . GLN A 1 343 ? -6.664 -17.603 14.707 1.00 91.19 343 GLN A O 1
ATOM 2786 N N . GLY A 1 344 ? -7.944 -18.069 16.491 1.00 86.06 344 GLY A N 1
ATOM 2787 C CA . GLY A 1 344 ? -8.772 -19.057 15.787 1.00 86.06 344 GLY A CA 1
ATOM 2788 C C . GLY A 1 344 ? -9.701 -18.446 14.731 1.00 86.06 344 GLY A C 1
ATOM 2789 O O . GLY A 1 344 ? -10.086 -19.126 13.786 1.00 86.06 344 GLY A O 1
ATOM 2790 N N . VAL A 1 345 ? -10.049 -17.164 14.878 1.00 90.62 345 VAL A N 1
ATOM 2791 C CA . VAL A 1 345 ? -10.853 -16.399 13.917 1.00 90.62 345 VAL A CA 1
ATOM 2792 C C . VAL A 1 345 ? -10.056 -15.166 13.507 1.00 90.62 345 VAL A C 1
ATOM 2794 O O . VAL A 1 345 ? -9.551 -14.441 14.364 1.00 90.62 345 VAL A O 1
ATOM 2797 N N . LYS A 1 346 ? -9.926 -14.935 12.196 1.00 93.94 346 LYS A N 1
ATOM 2798 C CA . LYS A 1 346 ? -9.260 -13.743 11.655 1.00 93.94 346 LYS A CA 1
ATOM 2799 C C . LYS A 1 346 ? -10.053 -12.485 12.066 1.00 93.94 346 LYS A C 1
ATOM 2801 O O . LYS A 1 346 ? -11.270 -12.481 11.878 1.00 93.94 346 LYS A O 1
ATOM 2806 N N . PRO A 1 347 ? -9.397 -11.414 12.556 1.00 97.75 347 PRO A N 1
ATOM 2807 C CA . PRO A 1 347 ? -10.064 -10.132 12.770 1.00 97.75 347 PRO A CA 1
ATOM 2808 C C . PRO A 1 347 ? -10.612 -9.572 11.455 1.00 97.75 347 PRO A C 1
ATOM 2810 O O . PRO A 1 347 ? -9.940 -9.660 10.424 1.00 97.75 347 PRO A O 1
ATOM 2813 N N . TYR A 1 348 ? -11.773 -8.919 11.503 1.00 98.69 348 TYR A N 1
ATOM 2814 C CA . TYR A 1 348 ? -12.240 -8.125 10.369 1.00 98.69 348 TYR A CA 1
ATOM 2815 C C . TYR A 1 348 ? -11.308 -6.926 10.169 1.00 98.69 348 TYR A C 1
ATOM 2817 O O . TYR A 1 348 ? -10.907 -6.268 11.130 1.00 98.69 348 TYR A O 1
ATOM 2825 N N . THR A 1 349 ? -10.949 -6.629 8.931 1.00 98.81 349 THR A N 1
ATOM 2826 C CA . THR A 1 349 ? -10.017 -5.555 8.579 1.00 98.81 349 THR A CA 1
ATOM 2827 C C . THR A 1 349 ? -10.734 -4.489 7.766 1.00 98.81 349 THR A C 1
ATOM 2829 O O . THR A 1 349 ? -11.156 -4.728 6.638 1.00 98.81 349 THR A O 1
ATOM 2832 N N . LEU A 1 350 ? -10.866 -3.300 8.356 1.00 98.75 350 LEU A N 1
ATOM 2833 C CA . LEU A 1 350 ? -11.632 -2.186 7.803 1.00 98.75 350 LEU A CA 1
ATOM 2834 C C . LEU A 1 350 ? -10.711 -0.991 7.566 1.00 98.75 350 LEU A C 1
ATOM 2836 O O . LEU A 1 350 ? -10.270 -0.332 8.508 1.00 98.75 350 LEU A O 1
ATOM 2840 N N . ALA A 1 351 ? -10.382 -0.717 6.312 1.00 98.62 351 ALA A N 1
ATOM 2841 C CA . ALA A 1 351 ? -9.578 0.440 5.951 1.00 98.62 351 ALA A CA 1
ATOM 2842 C C . ALA A 1 351 ? -10.409 1.725 5.951 1.00 98.62 351 ALA A C 1
ATOM 2844 O O . ALA A 1 351 ? -11.547 1.735 5.489 1.00 98.62 351 ALA A O 1
ATOM 2845 N N . LEU A 1 352 ? -9.814 2.815 6.439 1.00 98.38 352 LEU A N 1
ATOM 2846 C CA . LEU A 1 352 ? -10.385 4.160 6.364 1.00 98.38 352 LEU A CA 1
ATOM 2847 C C . LEU A 1 352 ? -9.535 4.987 5.405 1.00 98.38 352 LEU A C 1
ATOM 2849 O O . LEU A 1 352 ? -8.338 5.163 5.639 1.00 98.38 352 LEU A O 1
ATOM 2853 N N . ALA A 1 353 ? -10.147 5.477 4.332 1.00 98.00 353 ALA A N 1
ATOM 2854 C CA . ALA A 1 353 ? -9.439 6.147 3.254 1.00 98.00 353 ALA A CA 1
ATOM 2855 C C . ALA A 1 353 ? -10.146 7.439 2.832 1.00 98.00 353 ALA A C 1
ATOM 2857 O O . ALA A 1 353 ? -11.371 7.485 2.703 1.00 98.00 353 ALA A O 1
ATOM 2858 N N . PHE A 1 354 ? -9.368 8.483 2.547 1.00 97.88 354 PHE A N 1
ATOM 2859 C CA . PHE A 1 354 ? -9.867 9.582 1.724 1.00 97.88 354 PHE A CA 1
ATOM 2860 C C . PHE A 1 354 ? -10.170 9.067 0.311 1.00 97.88 354 PHE A C 1
ATOM 2862 O O . PHE A 1 354 ? -9.483 8.166 -0.178 1.00 97.88 354 PHE A O 1
ATOM 2869 N N . LYS A 1 355 ? -11.128 9.675 -0.398 1.00 96.00 355 LYS A N 1
ATOM 2870 C CA . LYS A 1 355 ? -11.404 9.316 -1.806 1.00 96.00 355 LYS A CA 1
ATOM 2871 C C . LYS A 1 355 ? -10.158 9.458 -2.696 1.00 96.00 355 LYS A C 1
ATOM 2873 O O . LYS A 1 355 ? -9.970 8.699 -3.638 1.00 96.00 355 LYS A O 1
ATOM 2878 N N . GLU A 1 356 ? -9.250 10.375 -2.358 1.00 94.00 356 GLU A N 1
ATOM 2879 C CA . GLU A 1 356 ? -7.979 10.609 -3.056 1.00 94.00 356 GLU A CA 1
ATOM 2880 C C . GLU A 1 356 ? -6.967 9.460 -2.911 1.00 94.00 356 GLU A C 1
ATOM 2882 O O . GLU A 1 356 ? -6.009 9.379 -3.691 1.00 94.00 356 GLU A O 1
ATOM 2887 N N . GLN A 1 357 ? -7.168 8.592 -1.914 1.00 95.00 357 GLN A N 1
ATOM 2888 C CA . GLN A 1 357 ? -6.357 7.400 -1.662 1.00 95.00 357 GLN A CA 1
ATOM 2889 C C . GLN A 1 357 ? -6.865 6.170 -2.411 1.00 95.00 357 GLN A C 1
ATOM 2891 O O . GLN A 1 357 ? -6.181 5.146 -2.411 1.00 95.00 357 GLN A O 1
ATOM 2896 N N . ILE A 1 358 ? -8.038 6.260 -3.044 1.00 93.75 358 ILE A N 1
ATOM 2897 C CA . ILE A 1 358 ? -8.577 5.172 -3.848 1.00 93.75 358 ILE A CA 1
ATOM 2898 C C . ILE A 1 358 ? -7.844 5.149 -5.188 1.00 93.75 358 ILE A C 1
ATOM 2900 O O . ILE A 1 358 ? -7.842 6.101 -5.973 1.00 93.75 358 ILE A O 1
ATOM 2904 N N . CYS A 1 359 ? -7.144 4.047 -5.400 1.00 80.94 359 CYS A N 1
ATOM 2905 C CA . CYS A 1 359 ? -6.452 3.692 -6.617 1.00 80.94 359 CYS A CA 1
ATOM 2906 C C . CYS A 1 359 ? -7.322 2.718 -7.403 1.00 80.94 359 CYS A C 1
ATOM 2908 O O . CYS A 1 359 ? -8.117 1.976 -6.832 1.00 80.94 359 CYS A O 1
ATOM 2910 N N . LEU A 1 360 ? -7.121 2.685 -8.714 1.00 69.94 360 LEU A N 1
ATOM 2911 C CA . LEU A 1 360 ? -7.737 1.653 -9.542 1.00 69.94 360 LEU A CA 1
ATOM 2912 C C . LEU A 1 360 ? -7.157 0.281 -9.176 1.00 69.94 360 LEU A C 1
ATOM 2914 O O . LEU A 1 360 ? -7.905 -0.662 -8.955 1.00 69.94 360 LEU A O 1
ATOM 2918 N N . GLN A 1 361 ? -5.841 0.215 -8.946 1.00 66.88 361 GLN A N 1
ATOM 2919 C CA . GLN A 1 361 ? -5.200 -0.942 -8.328 1.00 66.88 361 GLN A CA 1
ATOM 2920 C C . GLN A 1 361 ? -3.897 -0.574 -7.629 1.00 66.88 361 GLN A C 1
ATOM 2922 O O . GLN A 1 361 ? -3.176 0.350 -8.018 1.00 66.88 361 GLN A O 1
ATOM 2927 N N . VAL A 1 362 ? -3.597 -1.328 -6.579 1.00 77.00 362 VAL A N 1
ATOM 2928 C CA . VAL A 1 362 ? -2.352 -1.239 -5.826 1.00 77.00 362 VAL A CA 1
ATOM 2929 C C . VAL A 1 362 ? -1.398 -2.355 -6.276 1.00 77.00 362 VAL A C 1
ATOM 2931 O O . VAL A 1 362 ? -1.798 -3.517 -6.275 1.00 77.00 362 VAL A O 1
ATOM 2934 N N . PRO A 1 363 ? -0.123 -2.055 -6.609 1.00 72.12 363 PRO A N 1
ATOM 2935 C CA . PRO A 1 363 ? 0.876 -3.090 -6.857 1.00 72.12 363 PRO A CA 1
ATOM 2936 C C . PRO A 1 363 ? 1.117 -3.908 -5.588 1.00 72.12 363 PRO A C 1
ATOM 2938 O O . PRO A 1 363 ? 1.454 -3.336 -4.546 1.00 72.12 363 PRO A O 1
ATOM 2941 N N . VAL A 1 364 ? 0.989 -5.228 -5.696 1.00 78.19 364 VAL A N 1
ATOM 2942 C CA . VAL A 1 364 ? 1.135 -6.172 -4.584 1.00 78.19 364 VAL A CA 1
ATOM 2943 C C . VAL A 1 364 ? 2.124 -7.291 -4.907 1.00 78.19 364 VAL A C 1
ATOM 2945 O O . VAL A 1 364 ? 2.409 -7.565 -6.070 1.00 78.19 364 VAL A O 1
ATOM 2948 N N . ASP A 1 365 ? 2.655 -7.911 -3.863 1.00 78.69 365 ASP A N 1
ATOM 2949 C CA . ASP A 1 365 ? 3.399 -9.166 -3.881 1.00 78.69 365 ASP A CA 1
ATOM 2950 C C . ASP A 1 365 ? 2.788 -10.154 -2.869 1.00 78.69 365 ASP A C 1
ATOM 2952 O O . ASP A 1 365 ? 1.864 -9.823 -2.125 1.00 78.69 365 ASP A O 1
ATOM 2956 N N . GLU A 1 366 ? 3.312 -11.378 -2.837 1.00 79.19 366 GLU A N 1
ATOM 2957 C CA . GLU A 1 366 ? 2.843 -12.477 -1.978 1.00 79.19 366 GLU A CA 1
ATOM 2958 C C . GLU A 1 366 ? 2.875 -12.175 -0.468 1.00 79.19 366 GLU A C 1
ATOM 2960 O O . GLU A 1 366 ? 2.259 -12.886 0.329 1.00 79.19 366 GLU A O 1
ATOM 2965 N N . ASN A 1 367 ? 3.600 -11.137 -0.042 1.00 83.88 367 ASN A N 1
ATOM 2966 C CA . ASN A 1 367 ? 3.702 -10.770 1.360 1.00 83.88 367 ASN A CA 1
ATOM 2967 C C . ASN A 1 367 ? 2.680 -9.725 1.803 1.00 83.88 367 ASN A C 1
ATOM 2969 O O . ASN A 1 367 ? 2.540 -9.543 3.018 1.00 83.88 367 ASN A O 1
ATOM 2973 N N . ASP A 1 368 ? 1.989 -9.059 0.875 1.00 90.44 368 ASP A N 1
ATOM 2974 C CA . ASP A 1 368 ? 0.989 -8.051 1.215 1.00 90.44 368 ASP A CA 1
ATOM 2975 C C . ASP A 1 368 ? -0.330 -8.694 1.644 1.00 90.44 368 ASP A C 1
ATOM 2977 O O . ASP A 1 368 ? -0.840 -9.630 1.029 1.00 90.44 368 ASP A O 1
ATOM 2981 N N . MET A 1 369 ? -0.922 -8.142 2.701 1.00 93.81 369 MET A N 1
ATOM 2982 C CA . MET A 1 369 ? -2.193 -8.623 3.229 1.00 93.81 369 MET A CA 1
ATOM 2983 C C . MET A 1 369 ? -3.332 -7.715 2.759 1.00 93.81 369 MET A C 1
ATOM 2985 O O . MET A 1 369 ? -3.330 -6.511 3.038 1.00 93.81 369 MET A O 1
ATOM 2989 N N . LYS A 1 370 ? -4.326 -8.302 2.079 1.00 95.62 370 LYS A N 1
ATOM 2990 C CA . LYS A 1 370 ? -5.572 -7.612 1.719 1.00 95.62 370 LYS A CA 1
ATOM 2991 C C . LYS A 1 370 ? -6.388 -7.256 2.962 1.00 95.62 370 LYS A C 1
ATOM 2993 O O . LYS A 1 370 ? -6.361 -7.981 3.963 1.00 95.62 370 LYS A O 1
ATOM 2998 N N . VAL A 1 371 ? -7.129 -6.157 2.868 1.00 98.12 371 VAL A N 1
ATOM 2999 C CA . VAL A 1 371 ? -8.184 -5.801 3.822 1.00 98.12 371 VAL A CA 1
ATOM 3000 C C . VAL A 1 371 ? -9.522 -6.381 3.368 1.00 98.12 371 VAL A C 1
ATOM 3002 O O . VAL A 1 371 ? -9.716 -6.619 2.179 1.00 98.12 371 VAL A O 1
ATOM 3005 N N . ASP A 1 372 ? -10.432 -6.613 4.310 1.00 98.31 372 ASP A N 1
ATOM 3006 C CA . ASP A 1 372 ? -11.759 -7.153 4.008 1.00 98.31 372 ASP A CA 1
ATOM 3007 C C . ASP A 1 372 ? -12.666 -6.070 3.401 1.00 98.31 372 ASP A C 1
ATOM 3009 O O . ASP A 1 372 ? -13.493 -6.366 2.543 1.00 98.31 372 ASP A O 1
ATOM 3013 N N . GLU A 1 373 ? -12.486 -4.805 3.802 1.00 98.12 373 GLU A N 1
ATOM 3014 C CA . GLU A 1 373 ? -13.278 -3.681 3.299 1.00 98.12 373 GLU A CA 1
ATOM 3015 C C . GLU A 1 373 ? -12.512 -2.351 3.349 1.00 98.12 373 GLU A C 1
ATOM 3017 O O . GLU A 1 373 ? -11.696 -2.113 4.244 1.00 98.12 373 GLU A O 1
ATOM 3022 N N . VAL A 1 374 ? -12.807 -1.461 2.395 1.00 98.06 374 VAL A N 1
ATOM 3023 C CA . VAL A 1 374 ? -12.287 -0.088 2.333 1.00 98.06 374 VAL A CA 1
ATOM 3024 C C . VAL A 1 374 ? -13.455 0.893 2.392 1.00 98.06 374 VAL A C 1
ATOM 3026 O O . VAL A 1 374 ? -14.260 0.961 1.467 1.00 98.06 374 VAL A O 1
ATOM 3029 N N . LEU A 1 375 ? -13.530 1.692 3.457 1.00 97.31 375 LEU A N 1
ATOM 3030 C CA . LEU A 1 375 ? -14.499 2.778 3.583 1.00 97.31 375 LEU A CA 1
ATOM 3031 C C . LEU A 1 375 ? -13.898 4.098 3.110 1.00 97.31 375 LEU A C 1
ATOM 3033 O O . LEU A 1 375 ? -12.838 4.514 3.578 1.00 97.31 375 LEU A O 1
ATOM 3037 N N . TYR A 1 376 ? -14.625 4.779 2.228 1.00 96.44 376 TYR A N 1
ATOM 3038 C CA . TYR A 1 376 ? -14.298 6.109 1.717 1.00 96.44 376 TYR A CA 1
ATOM 3039 C C . TYR A 1 376 ? -15.573 6.897 1.360 1.00 96.44 376 TYR A C 1
ATOM 3041 O O . TYR A 1 376 ? -16.700 6.394 1.462 1.00 96.44 376 TYR A O 1
ATOM 3049 N N . GLU A 1 377 ? -15.421 8.174 1.007 1.00 93.12 377 GLU A N 1
ATOM 3050 C CA . GLU A 1 377 ? -16.512 8.988 0.462 1.00 93.12 377 GLU A CA 1
ATOM 3051 C C . GLU A 1 377 ? -16.789 8.611 -0.996 1.00 93.12 377 GLU A C 1
ATOM 3053 O O . GLU A 1 377 ? -15.935 8.817 -1.857 1.00 93.12 377 GLU A O 1
ATOM 3058 N N . ASP A 1 378 ? -17.997 8.129 -1.282 1.00 79.44 378 ASP A N 1
ATOM 3059 C CA . ASP A 1 378 ? -18.401 7.838 -2.655 1.00 79.44 378 ASP A CA 1
ATOM 3060 C C . ASP A 1 378 ? -18.817 9.130 -3.369 1.00 79.44 378 ASP A C 1
ATOM 3062 O O . ASP A 1 378 ? -19.510 9.974 -2.797 1.00 79.44 378 ASP A O 1
ATOM 3066 N N . THR A 1 379 ? -18.373 9.307 -4.614 1.00 56.47 379 THR A N 1
ATOM 3067 C CA . THR A 1 379 ? -18.656 10.522 -5.408 1.00 56.47 379 THR A CA 1
ATOM 3068 C C . THR A 1 379 ? -19.980 10.449 -6.171 1.00 56.47 379 THR A C 1
ATOM 3070 O O . THR A 1 379 ? -20.442 11.455 -6.711 1.00 56.47 379 THR A O 1
ATOM 3073 N N . SER A 1 380 ? -20.632 9.288 -6.172 1.00 46.94 380 SER A N 1
ATOM 3074 C CA . SER A 1 380 ? -22.001 9.081 -6.635 1.00 46.94 380 SER A CA 1
ATOM 3075 C C . SER A 1 380 ? -22.985 9.490 -5.539 1.00 46.94 380 SER A C 1
ATOM 3077 O O . SER A 1 380 ? -23.179 8.792 -4.545 1.00 46.94 380 SER A O 1
ATOM 3079 N N . GLY A 1 381 ? -23.637 10.640 -5.719 1.00 37.94 381 GLY A N 1
ATOM 3080 C CA . GLY A 1 381 ? -24.831 10.961 -4.946 1.00 37.94 381 GLY A CA 1
ATOM 3081 C C . GLY A 1 381 ? -25.865 9.838 -5.079 1.00 37.94 381 GLY A C 1
ATOM 3082 O O . GLY A 1 381 ? -26.167 9.413 -6.188 1.00 37.94 381 GLY A O 1
ATOM 3083 N N . SER A 1 382 ? -26.399 9.394 -3.942 1.00 36.31 382 SER A N 1
ATOM 3084 C CA . SER A 1 382 ? -27.632 8.605 -3.838 1.00 36.31 382 SER A CA 1
ATOM 3085 C C . SER A 1 382 ? -27.654 7.250 -4.563 1.00 36.31 382 SER A C 1
ATOM 3087 O O . SER A 1 382 ? -28.382 7.098 -5.529 1.00 36.31 382 SER A O 1
ATOM 3089 N N . GLU A 1 383 ? -26.941 6.244 -4.050 1.00 31.50 383 GLU A N 1
ATOM 3090 C CA . GLU A 1 383 ? -27.494 4.908 -3.738 1.00 31.50 383 GLU A CA 1
ATOM 3091 C C . GLU A 1 383 ? -26.399 3.988 -3.184 1.00 31.50 383 GLU A C 1
ATOM 3093 O O . GLU A 1 383 ? -25.268 3.952 -3.657 1.00 31.50 383 GLU A O 1
ATOM 3098 N N . VAL A 1 384 ? -26.746 3.264 -2.123 1.00 39.12 384 VAL A N 1
ATOM 3099 C CA . VAL A 1 384 ? -25.879 2.325 -1.410 1.00 39.12 384 VAL A CA 1
ATOM 3100 C C . VAL A 1 384 ? -25.547 1.139 -2.317 1.00 39.12 384 VAL A C 1
ATOM 3102 O O . VAL A 1 384 ? -26.430 0.340 -2.621 1.00 39.12 384 VAL A O 1
ATOM 3105 N N . GLN A 1 385 ? -24.272 0.958 -2.668 1.00 31.55 385 GLN A N 1
ATOM 3106 C CA . GLN A 1 385 ? -23.753 -0.343 -3.095 1.00 31.55 385 GLN A CA 1
ATOM 3107 C C . GLN A 1 385 ? -22.656 -0.802 -2.133 1.00 31.55 385 GLN A C 1
ATOM 3109 O O . GLN A 1 385 ? -21.512 -0.371 -2.178 1.00 31.55 385 GLN A O 1
ATOM 3114 N N . MET A 1 386 ? -23.061 -1.688 -1.224 1.00 37.88 386 MET A N 1
ATOM 3115 C CA . MET A 1 386 ? -22.179 -2.501 -0.394 1.00 37.88 386 MET A CA 1
ATOM 3116 C C . MET A 1 386 ? -21.539 -3.575 -1.280 1.00 37.88 386 MET A C 1
ATOM 3118 O O . MET A 1 386 ? -22.205 -4.547 -1.640 1.00 37.88 386 MET A O 1
ATOM 3122 N N . THR A 1 387 ? -20.261 -3.444 -1.619 1.00 35.50 387 THR A N 1
ATOM 3123 C CA . THR A 1 387 ? -19.501 -4.557 -2.201 1.00 35.50 387 THR A CA 1
ATOM 3124 C C . THR A 1 387 ? -18.957 -5.425 -1.073 1.00 35.50 387 THR A C 1
ATOM 3126 O O . THR A 1 387 ? -17.986 -5.076 -0.411 1.00 35.50 387 THR A O 1
ATOM 3129 N N . THR A 1 388 ? -19.611 -6.561 -0.839 1.00 29.84 388 THR A N 1
ATOM 3130 C CA . THR A 1 388 ? -19.083 -7.652 -0.013 1.00 29.84 388 THR A CA 1
ATOM 3131 C C . THR A 1 388 ? -18.251 -8.562 -0.911 1.00 29.84 388 THR A C 1
ATOM 3133 O O . THR A 1 388 ? -18.776 -9.120 -1.874 1.00 29.84 388 THR A O 1
ATOM 3136 N N . ALA A 1 389 ? -16.960 -8.719 -0.617 1.00 30.62 389 ALA A N 1
ATOM 3137 C CA . ALA A 1 389 ? -16.189 -9.832 -1.160 1.00 30.62 389 ALA A CA 1
ATOM 3138 C C . ALA A 1 389 ? -16.680 -11.120 -0.475 1.00 30.62 389 ALA A C 1
ATOM 3140 O O . ALA A 1 389 ? -16.736 -11.179 0.755 1.00 30.62 389 ALA A O 1
ATOM 3141 N N . LYS A 1 390 ? -17.126 -12.098 -1.271 1.00 30.16 390 LYS A N 1
ATOM 3142 C CA . LYS A 1 390 ? -17.491 -13.440 -0.795 1.00 30.16 390 LYS A CA 1
ATOM 3143 C C . LYS A 1 390 ? -16.261 -14.290 -0.531 1.00 30.16 390 LYS A C 1
ATOM 3145 O O . LYS A 1 390 ? -15.292 -14.149 -1.309 1.00 30.16 390 LYS A O 1
#

Secondary structure (DSSP, 8-state):
--HHHHHHHHHHHHHHHHHHTT-SS--TT--HHHHHHHHHHHHHHHHHHHHSHHHHTT----SHHHHHHHHHHHHHHHGGG----HHHHHHHHHHHHHHHHHHHHS-SS--TTHHHHHHHHHHHHHHHHTHHHHHHTTTT-TTTTT---SSSSSTTS------------S--HHHHHHHHHHHHHHHHHHHHHHHHHHHHHHS-HHHHHHHHHHHHHHHHH-HHHHH-SEEE-----TTS---HHHHHHHHHTTPEEEEEEE-TTSS-EEEEE-S-TGGGGGSPB-TTS-B---TT----BGGGGT--SEEEE--SEE-TT--EE-SSS-HHHHHHHHHHHH-SSPPEEEEE--GGGB-S-----TTPPPPSEEE---SS-S--------